Protein AF-0000000086504345 (afdb_homodimer)

Solvent-accessible surface area (backbone atoms only — not comparable to full-atom values): 24656 Å² total; per-residue (Å²): 131,81,78,59,72,28,25,66,54,46,52,49,55,47,56,64,34,65,33,29,38,29,31,51,44,40,51,50,44,51,30,57,48,15,44,54,48,25,55,50,51,54,50,49,35,49,51,51,39,54,51,47,47,62,70,67,48,95,57,70,81,59,89,75,30,46,27,53,39,58,90,43,84,89,48,72,60,51,73,46,46,44,48,52,50,51,54,54,56,68,38,30,23,77,88,45,50,83,68,55,62,50,46,81,45,58,42,46,38,45,87,79,31,43,63,58,52,48,44,67,32,23,87,85,58,52,97,59,33,82,78,33,68,52,49,53,30,30,52,64,53,44,50,34,32,44,67,28,26,56,85,44,81,62,63,63,69,57,53,51,51,46,50,51,42,52,50,50,54,59,66,27,59,47,75,42,49,32,53,69,66,59,29,51,50,38,44,50,49,50,41,54,59,48,62,33,74,87,72,47,89,44,64,71,61,42,47,44,45,57,15,53,69,38,68,64,76,67,65,62,64,68,71,54,88,116,131,82,78,59,72,28,24,66,54,46,53,49,56,47,57,64,36,66,33,31,38,29,31,50,43,41,50,49,42,51,31,55,49,15,44,55,48,26,54,51,49,53,50,46,34,49,51,51,40,53,50,46,47,63,70,66,49,94,58,69,79,58,90,74,32,46,27,55,39,59,92,43,87,89,48,73,60,49,73,47,44,44,48,51,50,50,56,54,56,70,37,30,24,77,86,44,49,82,68,52,62,51,46,80,44,57,43,46,38,47,88,80,32,43,64,58,54,45,41,64,32,27,89,81,59,54,95,61,33,82,76,34,69,52,50,52,30,30,51,66,55,45,50,35,33,45,66,27,26,57,85,44,82,63,64,64,69,57,52,52,50,45,51,51,40,52,50,51,54,58,65,27,59,45,75,42,50,32,53,69,67,59,29,50,50,39,46,49,48,51,42,52,60,50,62,34,73,86,70,46,89,44,61,70,60,41,49,46,45,56,15,52,70,38,69,62,74,69,65,63,65,73,71,57,92,121

Radius of gyration: 26.47 Å; Cα contacts (8 Å, |Δi|>4): 553; chains: 2; bounding box: 81×64×59 Å

Structure (mmCIF, N/CA/C/O backbone):
data_AF-0000000086504345-model_v1
#
loop_
_entity.id
_entity.type
_entity.pdbx_description
1 polymer 'Uncharacterized protein'
#
loop_
_atom_site.group_PDB
_atom_site.id
_atom_site.type_symbol
_atom_site.label_atom_id
_atom_site.label_alt_id
_atom_site.label_comp_id
_atom_site.label_asym_id
_atom_site.label_entity_id
_atom_site.label_seq_id
_atom_site.pdbx_PDB_ins_code
_atom_site.Cartn_x
_atom_site.Cartn_y
_atom_site.Cartn_z
_atom_site.occupancy
_atom_site.B_iso_or_equiv
_atom_site.auth_seq_id
_atom_site.auth_comp_id
_atom_site.auth_asym_id
_atom_site.auth_atom_id
_atom_site.pdbx_PDB_model_num
ATOM 1 N N . MET A 1 1 ? 28.531 -13.93 -14.789 1 34.03 1 MET A N 1
ATOM 2 C CA . MET A 1 1 ? 28.391 -12.656 -14.07 1 34.03 1 MET A CA 1
ATOM 3 C C . MET A 1 1 ? 28.688 -12.836 -12.586 1 34.03 1 MET A C 1
ATOM 5 O O . MET A 1 1 ? 28.234 -13.797 -11.969 1 34.03 1 MET A O 1
ATOM 9 N N . GLY A 1 2 ? 29.625 -12.281 -11.969 1 44.47 2 GLY A N 1
ATOM 10 C CA . GLY A 1 2 ? 30.266 -12.539 -10.688 1 44.47 2 GLY A CA 1
ATOM 11 C C . GLY A 1 2 ? 29.297 -12.406 -9.516 1 44.47 2 GLY A C 1
ATOM 12 O O . GLY A 1 2 ? 28.281 -11.719 -9.617 1 44.47 2 GLY A O 1
ATOM 13 N N . GLN A 1 3 ? 29.172 -13.43 -8.727 1 58.56 3 GLN A N 1
ATOM 14 C CA . GLN A 1 3 ? 28.328 -13.562 -7.547 1 58.56 3 GLN A CA 1
ATOM 15 C C . GLN A 1 3 ? 28.453 -12.344 -6.641 1 58.56 3 GLN A C 1
ATOM 17 O O . GLN A 1 3 ? 29.562 -11.938 -6.285 1 58.56 3 GLN A O 1
ATOM 22 N N . LEU A 1 4 ? 27.484 -11.492 -6.719 1 61.56 4 LEU A N 1
ATOM 23 C CA . LEU A 1 4 ? 27.5 -10.359 -5.797 1 61.56 4 LEU A CA 1
ATOM 24 C C . LEU A 1 4 ? 27.609 -10.836 -4.355 1 61.56 4 LEU A C 1
ATOM 26 O O . LEU A 1 4 ? 26.844 -11.703 -3.92 1 61.56 4 LEU A O 1
ATOM 30 N N . THR A 1 5 ? 28.766 -10.422 -3.691 1 70.19 5 THR A N 1
ATOM 31 C CA . THR A 1 5 ? 29.172 -11.047 -2.441 1 70.19 5 THR A CA 1
ATOM 32 C C . THR A 1 5 ? 28.844 -10.156 -1.249 1 70.19 5 THR A C 1
ATOM 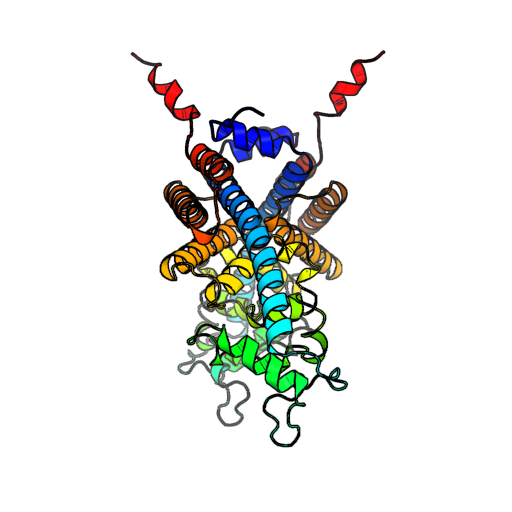34 O O . THR A 1 5 ? 28.922 -10.594 -0.098 1 70.19 5 THR A O 1
ATOM 37 N N . SER A 1 6 ? 28.438 -8.859 -1.617 1 80.81 6 SER A N 1
ATOM 38 C CA . SER A 1 6 ? 28.219 -8.031 -0.436 1 80.81 6 SER A CA 1
ATOM 39 C C . SER A 1 6 ? 27.047 -7.09 -0.635 1 80.81 6 SER A C 1
ATOM 41 O O . SER A 1 6 ? 26.641 -6.809 -1.77 1 80.81 6 SER A O 1
ATOM 43 N N . ARG A 1 7 ? 26.625 -6.676 0.426 1 87.19 7 ARG A N 1
ATOM 44 C CA . ARG A 1 7 ? 25.531 -5.715 0.487 1 87.19 7 ARG A CA 1
ATOM 45 C C . ARG A 1 7 ? 25.859 -4.445 -0.292 1 87.19 7 ARG A C 1
ATOM 47 O O . ARG A 1 7 ? 25.031 -3.945 -1.061 1 87.19 7 ARG A O 1
ATOM 54 N N . GLN A 1 8 ? 27.078 -4.043 -0.073 1 81.56 8 GLN A N 1
ATOM 55 C CA . GLN A 1 8 ? 27.5 -2.805 -0.72 1 81.56 8 GLN A CA 1
ATOM 56 C C . GLN A 1 8 ? 27.531 -2.957 -2.238 1 81.56 8 GLN A C 1
ATOM 58 O O . GLN A 1 8 ? 27.109 -2.053 -2.963 1 81.56 8 GLN A O 1
ATOM 63 N N . GLU A 1 9 ? 27.906 -4.07 -2.678 1 82.81 9 GLU A N 1
ATOM 64 C CA . GLU A 1 9 ? 27.953 -4.32 -4.113 1 82.81 9 GLU A CA 1
ATOM 65 C C . GLU A 1 9 ? 26.562 -4.363 -4.719 1 82.81 9 GLU A C 1
ATOM 67 O O . GLU A 1 9 ? 26.312 -3.811 -5.793 1 82.81 9 GLU A O 1
ATOM 72 N N . ILE A 1 10 ? 25.719 -4.918 -4.016 1 85.94 10 ILE A N 1
ATOM 73 C CA . ILE A 1 10 ? 24.359 -5.055 -4.516 1 85.94 10 ILE A CA 1
ATOM 74 C C . ILE A 1 10 ? 23.688 -3.688 -4.555 1 85.94 10 ILE A C 1
ATOM 76 O O . ILE A 1 10 ? 23.078 -3.316 -5.559 1 85.94 10 ILE A O 1
ATOM 80 N N . VAL A 1 11 ? 23.812 -2.971 -3.516 1 85.06 11 VAL A N 1
ATOM 81 C CA . VAL A 1 11 ? 23.203 -1.642 -3.439 1 85.06 11 VAL A CA 1
ATOM 82 C C . VAL A 1 11 ? 23.812 -0.74 -4.516 1 85.06 11 VAL A C 1
ATOM 84 O O . VAL A 1 11 ? 23.094 0.008 -5.18 1 85.06 11 VAL A O 1
ATOM 87 N N . ASN A 1 12 ? 25.094 -0.927 -4.676 1 82.44 12 ASN A N 1
ATOM 88 C CA . ASN A 1 12 ? 25.75 -0.152 -5.723 1 82.44 12 ASN A CA 1
ATOM 89 C C . ASN A 1 12 ? 25.234 -0.525 -7.109 1 82.44 12 ASN A C 1
ATOM 91 O O . ASN A 1 12 ? 24.969 0.351 -7.934 1 82.44 12 ASN A O 1
ATOM 95 N N . LEU A 1 13 ? 25.125 -1.771 -7.316 1 83.5 13 LEU A N 1
ATOM 96 C CA . LEU A 1 13 ? 24.594 -2.236 -8.594 1 83.5 13 LEU A CA 1
ATOM 97 C C . LEU A 1 13 ? 23.172 -1.711 -8.812 1 83.5 13 LEU A C 1
ATOM 99 O O . LEU A 1 13 ? 22.859 -1.229 -9.898 1 83.5 13 LEU A O 1
ATOM 103 N N . GLU A 1 14 ? 22.375 -1.722 -7.809 1 86.94 14 GLU A N 1
ATOM 104 C CA . GLU A 1 14 ? 21 -1.251 -7.895 1 86.94 14 GLU A CA 1
ATOM 105 C C . GLU A 1 14 ? 20.938 0.256 -8.125 1 86.94 14 GLU A C 1
ATOM 107 O O . GLU A 1 14 ? 20.141 0.738 -8.93 1 86.94 14 GLU A O 1
ATOM 112 N N . THR A 1 15 ? 21.812 0.929 -7.512 1 83.88 15 THR A N 1
ATOM 113 C CA . THR A 1 15 ? 21.75 2.383 -7.59 1 83.88 15 THR A CA 1
ATOM 114 C C . THR A 1 15 ? 22.422 2.893 -8.859 1 83.88 15 THR A C 1
ATOM 116 O O . THR A 1 15 ? 22.297 4.07 -9.203 1 83.88 15 THR A O 1
ATOM 119 N N . THR A 1 16 ? 23.094 2.006 -9.547 1 84.19 16 THR A N 1
ATOM 120 C CA . THR A 1 16 ? 23.641 2.383 -10.844 1 84.19 16 THR A CA 1
ATOM 121 C C . THR A 1 16 ? 22.578 2.316 -11.93 1 84.19 16 THR A C 1
ATOM 123 O O . THR A 1 16 ? 22.703 2.953 -12.977 1 84.19 16 THR A O 1
ATOM 126 N N . ASN A 1 17 ? 21.609 1.549 -11.672 1 88.81 17 ASN A N 1
ATOM 127 C CA . ASN A 1 17 ? 20.469 1.531 -12.578 1 88.81 17 ASN A CA 1
ATOM 128 C C . ASN A 1 17 ? 19.688 2.844 -12.531 1 88.81 17 ASN A C 1
ATOM 130 O O . ASN A 1 17 ? 19.234 3.26 -11.469 1 88.81 17 ASN A O 1
ATOM 134 N N . PRO A 1 18 ? 19.594 3.465 -13.695 1 90 18 PRO A N 1
ATOM 135 C CA . PRO A 1 18 ? 18.953 4.781 -13.695 1 90 18 PRO A CA 1
ATOM 136 C C . PRO A 1 18 ? 17.5 4.734 -13.227 1 90 18 PRO A C 1
ATOM 138 O O . PRO A 1 18 ? 17.031 5.66 -12.562 1 90 18 PRO A O 1
ATOM 141 N N . GLN A 1 19 ? 16.781 3.682 -13.602 1 93.81 19 GLN A N 1
ATOM 142 C CA . GLN A 1 19 ? 15.367 3.604 -13.219 1 93.81 19 GLN A CA 1
ATOM 143 C C . GLN A 1 19 ? 15.219 3.389 -11.711 1 93.81 19 GLN A C 1
ATOM 145 O O . GLN A 1 19 ? 14.266 3.875 -11.102 1 93.81 19 GLN A O 1
ATOM 150 N N . MET A 1 20 ? 16.109 2.695 -11.133 1 93.12 20 MET A N 1
ATOM 151 C CA . MET A 1 20 ? 16.094 2.506 -9.688 1 93.12 20 MET A CA 1
ATOM 152 C C . MET A 1 20 ? 16.422 3.809 -8.961 1 93.12 20 MET A C 1
ATOM 154 O O . MET A 1 20 ? 15.781 4.156 -7.973 1 93.12 20 MET A O 1
ATOM 158 N N . ARG A 1 21 ? 17.328 4.5 -9.477 1 91.75 21 ARG A N 1
ATOM 159 C CA . ARG A 1 21 ? 17.688 5.789 -8.891 1 91.75 21 ARG A CA 1
ATOM 160 C C . ARG A 1 21 ? 16.516 6.766 -8.969 1 91.75 21 ARG A C 1
ATOM 162 O O . ARG A 1 21 ? 16.25 7.504 -8.023 1 91.75 21 ARG A O 1
ATOM 169 N N . ASN A 1 22 ? 15.891 6.719 -10.133 1 94.62 22 ASN A N 1
ATOM 170 C CA . ASN A 1 22 ? 14.711 7.566 -10.289 1 94.62 22 ASN A CA 1
ATOM 171 C C . ASN A 1 22 ? 13.648 7.25 -9.242 1 94.62 22 ASN A C 1
ATOM 173 O O . ASN A 1 22 ? 13.086 8.156 -8.625 1 94.62 22 ASN A O 1
ATOM 177 N N . TRP A 1 23 ? 13.43 6.016 -9.086 1 95.69 23 TRP A N 1
ATOM 178 C CA . TRP A 1 23 ? 12.438 5.578 -8.102 1 95.69 23 TRP A CA 1
ATOM 179 C C . TRP A 1 23 ? 12.836 6.016 -6.699 1 95.69 23 TRP A C 1
ATOM 181 O O . TRP A 1 23 ? 12 6.52 -5.941 1 95.69 23 TRP A O 1
ATOM 191 N N . LEU A 1 24 ? 14.062 5.828 -6.414 1 94.56 24 LEU A N 1
ATOM 192 C CA . LEU A 1 24 ? 14.555 6.195 -5.094 1 94.56 24 LEU A CA 1
ATOM 193 C C . LEU A 1 24 ? 14.422 7.699 -4.863 1 94.56 24 LEU A C 1
ATOM 195 O O . LEU A 1 24 ? 13.961 8.125 -3.807 1 94.56 24 LEU A O 1
ATOM 199 N N . CYS A 1 25 ? 14.75 8.43 -5.812 1 95.06 25 CYS A N 1
ATOM 200 C CA . CYS A 1 25 ? 14.664 9.883 -5.703 1 95.06 25 CYS A CA 1
ATOM 201 C C . CYS A 1 25 ? 13.219 10.336 -5.562 1 95.06 25 CYS A C 1
ATOM 203 O O . CYS A 1 25 ? 12.922 11.242 -4.781 1 95.06 25 CYS A O 1
ATOM 205 N N . ALA A 1 26 ? 12.383 9.734 -6.332 1 96.81 26 ALA A N 1
ATOM 206 C CA . ALA A 1 26 ? 10.961 10.062 -6.211 1 96.81 26 ALA A CA 1
ATOM 207 C C . ALA A 1 26 ? 10.438 9.734 -4.816 1 96.81 26 ALA A C 1
ATOM 209 O O . ALA A 1 26 ? 9.664 10.508 -4.238 1 96.81 26 ALA A O 1
ATOM 210 N N . SER A 1 27 ? 10.859 8.617 -4.32 1 95.5 27 SER A N 1
ATOM 211 C CA . SER A 1 27 ? 10.461 8.211 -2.98 1 95.5 27 SER A CA 1
ATOM 212 C C . SER A 1 27 ? 10.953 9.195 -1.927 1 95.5 27 SER A C 1
ATOM 214 O O . SER A 1 27 ? 10.227 9.523 -0.989 1 95.5 27 SER A O 1
ATOM 216 N N . ILE A 1 28 ? 12.125 9.633 -2.08 1 94.38 28 ILE A N 1
ATOM 217 C CA . ILE A 1 28 ? 12.695 10.617 -1.165 1 94.38 28 ILE A CA 1
ATOM 218 C C . ILE A 1 28 ? 11.906 11.922 -1.25 1 94.38 28 ILE A C 1
ATOM 220 O O . ILE A 1 28 ? 11.609 12.547 -0.226 1 94.38 28 ILE A O 1
ATOM 224 N N . ALA A 1 29 ? 11.57 12.297 -2.439 1 96.12 29 ALA A N 1
ATOM 225 C CA . ALA A 1 29 ? 10.805 13.523 -2.623 1 96.12 29 ALA A CA 1
ATOM 226 C C . ALA A 1 29 ? 9.469 13.453 -1.886 1 96.12 29 ALA A C 1
ATOM 228 O O . ALA A 1 29 ? 9.078 14.406 -1.206 1 96.12 29 ALA A O 1
ATOM 229 N N . ILE A 1 30 ? 8.812 12.32 -2.027 1 95.94 30 ILE A N 1
ATOM 230 C CA . ILE A 1 30 ? 7.527 12.133 -1.366 1 95.94 30 ILE A CA 1
ATOM 231 C C . ILE A 1 30 ? 7.715 12.172 0.149 1 95.94 30 ILE A C 1
ATOM 233 O O . ILE A 1 30 ? 6.949 12.828 0.858 1 95.94 30 ILE A O 1
ATOM 237 N N . ARG A 1 31 ? 8.688 11.539 0.61 1 93.69 31 ARG A N 1
ATOM 238 C CA . ARG A 1 31 ? 8.953 11.477 2.043 1 93.69 31 ARG A CA 1
ATOM 239 C C . ARG A 1 31 ? 9.219 12.859 2.615 1 93.69 31 ARG A C 1
ATOM 241 O O . ARG A 1 31 ? 8.641 13.234 3.641 1 93.69 31 ARG A O 1
ATOM 248 N N . GLU A 1 32 ? 10.055 13.602 1.974 1 93.38 32 GLU A N 1
ATOM 249 C CA . GLU A 1 32 ? 10.391 14.938 2.461 1 93.38 32 GLU A CA 1
ATOM 250 C C . GLU A 1 32 ? 9.172 15.852 2.432 1 93.38 32 GLU A C 1
ATOM 252 O O . GLU A 1 32 ? 8.977 16.656 3.348 1 93.38 32 GLU A O 1
ATOM 257 N N . THR A 1 33 ? 8.414 15.719 1.392 1 94.94 33 THR A N 1
ATOM 258 C CA . THR A 1 33 ? 7.191 16.516 1.295 1 94.94 33 THR A CA 1
ATOM 259 C C . THR A 1 33 ? 6.227 16.156 2.42 1 94.94 33 THR A C 1
ATOM 261 O O . THR A 1 33 ? 5.656 17.031 3.061 1 94.94 33 THR A O 1
ATOM 264 N N . SER A 1 34 ? 6.105 14.906 2.613 1 93.12 34 SER A N 1
ATOM 265 C CA . SER A 1 34 ? 5.188 14.43 3.645 1 93.12 34 SER A CA 1
ATOM 266 C C . SER A 1 34 ? 5.582 14.953 5.02 1 93.12 34 SER A C 1
ATOM 268 O O . SER A 1 34 ? 4.719 15.336 5.816 1 93.12 34 SER A O 1
ATOM 270 N N . LYS A 1 35 ? 6.812 15.039 5.281 1 90.69 35 LYS A N 1
ATOM 271 C CA . LYS A 1 35 ? 7.297 15.531 6.566 1 90.69 35 LYS A CA 1
ATOM 272 C C . LYS A 1 35 ? 6.887 16.984 6.785 1 90.69 35 LYS A C 1
ATOM 274 O O . LYS A 1 35 ? 6.391 17.344 7.859 1 90.69 35 LYS A O 1
ATOM 279 N N . VAL A 1 36 ? 7.082 17.703 5.82 1 92.25 36 VAL A N 1
ATOM 280 C CA . VAL A 1 36 ? 6.77 19.125 5.918 1 92.25 36 VAL A CA 1
ATOM 281 C C . VAL A 1 36 ? 5.262 19.312 6.078 1 92.25 36 VAL A C 1
ATOM 283 O O . VAL A 1 36 ? 4.812 20.062 6.953 1 92.25 36 VAL A O 1
ATOM 286 N N . LEU A 1 37 ? 4.508 18.625 5.266 1 92.25 37 LEU A N 1
ATOM 287 C CA . LEU A 1 37 ? 3.059 18.797 5.289 1 92.25 37 LEU A CA 1
ATOM 288 C C . LEU A 1 37 ? 2.473 18.281 6.602 1 92.25 37 LEU A C 1
ATOM 290 O O . LEU A 1 37 ? 1.509 18.844 7.117 1 92.25 37 LEU A O 1
ATOM 294 N N . ALA A 1 38 ? 3.074 17.25 7.094 1 90.62 38 ALA A N 1
ATOM 295 C CA . ALA A 1 38 ? 2.59 16.672 8.352 1 90.62 38 ALA A CA 1
ATOM 296 C C . ALA A 1 38 ? 2.705 17.688 9.484 1 90.62 38 ALA A C 1
ATOM 298 O O . ALA A 1 38 ? 1.776 17.844 10.281 1 90.62 38 ALA A O 1
ATOM 299 N N . VAL A 1 39 ? 3.799 18.344 9.539 1 90.31 39 VAL A N 1
ATOM 300 C CA . VAL A 1 39 ? 3.994 19.359 10.57 1 90.31 39 VAL A CA 1
ATOM 301 C C . VAL A 1 39 ? 2.93 20.453 10.43 1 90.31 39 VAL A C 1
ATOM 303 O O . VAL A 1 39 ? 2.334 20.875 11.422 1 90.31 39 VAL A O 1
ATOM 306 N N . HIS A 1 40 ? 2.709 20.844 9.281 1 90.94 40 HIS A N 1
ATOM 307 C CA . HIS A 1 40 ? 1.707 21.875 9.023 1 90.94 40 HIS A CA 1
ATOM 308 C C . HIS A 1 40 ? 0.316 21.406 9.438 1 90.94 40 HIS A C 1
ATOM 310 O O . HIS A 1 40 ? -0.425 22.141 10.086 1 90.94 40 HIS A O 1
ATOM 316 N N . VAL A 1 41 ? -0.027 20.234 9.062 1 91.06 41 VAL A N 1
ATOM 317 C CA . VAL A 1 41 ? -1.35 19.703 9.359 1 91.06 41 VAL A CA 1
ATOM 318 C C . VAL A 1 41 ? -1.533 19.578 10.875 1 91.06 41 VAL A C 1
ATOM 320 O O . VAL A 1 41 ? -2.588 19.922 11.406 1 91.06 41 VAL A O 1
ATOM 323 N N . HIS A 1 42 ? -0.502 19.141 11.531 1 91.06 42 HIS A N 1
ATOM 324 C CA . HIS A 1 42 ? -0.573 19.047 12.984 1 91.06 42 HIS A CA 1
ATOM 325 C C . HIS A 1 42 ? -0.832 20.406 13.625 1 91.06 42 HIS A C 1
ATOM 327 O O . HIS A 1 42 ? -1.66 20.516 14.531 1 91.06 42 HIS A O 1
ATOM 333 N N . ARG A 1 43 ? -0.18 21.312 13.164 1 92.06 43 ARG A N 1
ATOM 334 C CA . ARG A 1 43 ? -0.369 22.672 13.664 1 92.06 43 ARG A CA 1
ATOM 335 C C . ARG A 1 43 ? -1.784 23.156 13.391 1 92.06 43 ARG A C 1
ATOM 337 O O . ARG A 1 43 ? -2.426 23.75 14.266 1 92.06 43 ARG A O 1
ATOM 344 N N . LYS A 1 44 ? -2.211 22.906 12.258 1 93.12 44 LYS A N 1
ATOM 345 C CA . LYS A 1 44 ? -3.543 23.359 11.867 1 93.12 44 LYS A CA 1
ATOM 346 C C . LYS A 1 44 ? -4.621 22.656 12.695 1 93.12 44 LYS A C 1
ATOM 348 O O . LYS A 1 44 ? -5.598 23.281 13.102 1 93.12 44 LYS A O 1
ATOM 353 N N . ILE A 1 45 ? -4.449 21.438 12.906 1 94.31 45 ILE A N 1
ATOM 354 C CA . ILE A 1 45 ? -5.402 20.703 13.719 1 94.31 45 ILE A CA 1
ATOM 355 C C . ILE A 1 45 ? -5.484 21.312 15.117 1 94.31 45 ILE A C 1
ATOM 357 O O . ILE A 1 45 ? -6.578 21.531 15.641 1 94.31 45 ILE A O 1
ATOM 361 N N . SER A 1 46 ? -4.375 21.625 15.633 1 95.94 46 SER A N 1
ATOM 362 C CA . SER A 1 46 ? -4.32 22.234 16.953 1 95.94 46 SER A CA 1
ATOM 363 C C . SER A 1 46 ? -5.012 23.594 16.953 1 95.94 46 SER A C 1
ATOM 365 O O . SER A 1 46 ? -5.797 23.891 17.859 1 95.94 46 SER A O 1
ATOM 367 N N . GLN A 1 47 ? -4.746 24.297 15.984 1 96.12 47 GLN A N 1
ATOM 368 C CA . GLN A 1 47 ? -5.336 25.625 15.875 1 96.12 47 GLN A CA 1
ATOM 369 C C . GLN A 1 47 ? -6.852 25.547 15.727 1 96.12 47 GLN A C 1
ATOM 371 O O . GLN A 1 47 ? -7.586 26.297 16.391 1 96.12 47 GLN A O 1
ATOM 376 N N . ILE A 1 48 ? -7.277 24.719 14.891 1 96.81 48 ILE A N 1
ATOM 377 C CA . ILE A 1 48 ? -8.703 24.531 14.648 1 96.81 48 ILE A CA 1
ATOM 378 C C . ILE A 1 48 ? -9.391 24.094 15.945 1 96.81 48 ILE A C 1
ATOM 380 O O . ILE A 1 48 ? -10.461 24.625 16.281 1 96.81 48 ILE A O 1
ATOM 384 N N . HIS A 1 49 ? -8.797 23.234 16.562 1 97.44 49 HIS A N 1
ATOM 385 C CA . HIS A 1 49 ? -9.367 22.734 17.812 1 97.44 49 HIS A CA 1
ATOM 386 C C . HIS A 1 49 ? -9.5 23.859 18.844 1 97.44 49 HIS A C 1
ATOM 388 O O . HIS A 1 49 ? -10.539 23.984 19.5 1 97.44 49 HIS A O 1
ATOM 394 N N . LYS A 1 50 ? -8.5 24.641 18.984 1 97.38 50 LYS A N 1
ATOM 395 C CA . LYS A 1 50 ? -8.531 25.766 19.922 1 97.38 50 LYS A CA 1
ATOM 396 C C . LYS A 1 50 ? -9.641 26.75 19.562 1 97.38 50 LYS A C 1
ATOM 398 O O . LYS A 1 50 ? -10.359 27.219 20.438 1 97.38 50 LYS A O 1
ATOM 403 N N . MET A 1 51 ? -9.727 26.922 18.328 1 96.5 51 MET A N 1
ATOM 404 C CA . MET A 1 51 ? -10.758 27.828 17.859 1 96.5 51 MET A CA 1
ATOM 405 C C . MET A 1 51 ? -12.148 27.281 18.141 1 96.5 51 MET A C 1
ATOM 407 O O . MET A 1 51 ? -13.031 28 18.594 1 96.5 51 MET A O 1
ATOM 411 N N . MET A 1 52 ? -12.312 26.047 17.875 1 96.81 52 MET A N 1
ATOM 412 C CA . MET A 1 52 ? -13.602 25.406 18.125 1 96.81 52 MET A CA 1
ATOM 413 C C . MET A 1 52 ? -13.93 25.406 19.625 1 96.81 52 MET A C 1
ATOM 415 O O . MET A 1 52 ? -15.078 25.625 20 1 96.81 52 MET A O 1
ATOM 419 N N . ARG A 1 53 ? -12.961 25.203 20.406 1 96.75 53 ARG A N 1
ATOM 420 C CA . ARG A 1 53 ? -13.156 25.219 21.844 1 96.75 53 ARG A CA 1
ATOM 421 C C . ARG A 1 53 ? -13.656 26.578 22.328 1 96.75 53 ARG A C 1
ATOM 423 O O . ARG A 1 53 ? -14.539 26.641 23.188 1 96.75 53 ARG A O 1
ATOM 430 N N . ARG A 1 54 ? -13.109 27.531 21.75 1 96.44 54 ARG A N 1
ATOM 431 C CA . ARG A 1 54 ? -13.539 28.891 22.094 1 96.44 54 ARG A CA 1
ATOM 432 C C . ARG A 1 54 ? -14.977 29.141 21.641 1 96.44 54 ARG A C 1
ATOM 434 O O . ARG A 1 54 ? -15.766 29.75 22.359 1 96.44 54 ARG A O 1
ATOM 441 N N . SER A 1 55 ? -15.266 28.672 20.484 1 95.88 55 SER A N 1
ATOM 442 C CA . SER A 1 55 ? -16.578 28.875 19.906 1 95.88 55 SER A CA 1
ATOM 443 C C . SER A 1 55 ? -17.656 28.109 20.672 1 95.88 55 SER A C 1
ATOM 445 O O . SER A 1 55 ? -18.75 28.625 20.922 1 95.88 55 SER A O 1
ATOM 447 N N . VAL A 1 56 ? -17.391 26.891 20.953 1 95.5 56 VAL A N 1
ATOM 448 C CA . VAL A 1 56 ? -18.359 26.031 21.641 1 95.5 56 VAL A CA 1
ATOM 449 C C . VAL A 1 56 ? -18.516 26.469 23.094 1 95.5 56 VAL A C 1
ATOM 451 O O . VAL A 1 56 ? -19.609 26.438 23.641 1 95.5 56 VAL A O 1
ATOM 454 N N . GLY A 1 57 ? -17.469 26.859 23.688 1 92.25 57 GLY A N 1
ATOM 455 C CA . GLY A 1 57 ? -17.516 27.297 25.078 1 92.25 57 GLY A CA 1
ATOM 456 C C . GLY A 1 57 ? -17.453 26.141 26.062 1 92.25 57 GLY A C 1
ATOM 457 O O . GLY A 1 57 ? -16.938 25.078 25.75 1 92.25 57 GLY A O 1
ATOM 458 N N . SER A 1 58 ? -17.875 26.438 27.344 1 89.81 58 SER A N 1
ATOM 459 C CA . SER A 1 58 ? -17.797 25.453 28.422 1 89.81 58 SER A CA 1
ATOM 460 C C . SER A 1 58 ? -19.094 24.625 28.516 1 89.81 58 SER A C 1
ATOM 462 O O . SER A 1 58 ? -20.078 25.078 29.094 1 89.81 58 SER A O 1
ATOM 464 N N . LEU A 1 59 ? -19.109 23.578 27.781 1 93.62 59 LEU A N 1
ATOM 465 C CA . LEU A 1 59 ? -20.25 22.656 27.844 1 93.62 59 LEU A CA 1
ATOM 466 C C . LEU A 1 59 ? -19.859 21.375 28.562 1 93.62 59 LEU A C 1
ATOM 468 O O . LEU A 1 59 ? -18.688 21.016 28.609 1 93.62 59 LEU A O 1
ATOM 472 N N . PRO A 1 60 ? -20.891 20.781 29.125 1 92.62 60 PRO A N 1
ATOM 473 C CA . PRO A 1 60 ? -20.578 19.547 29.859 1 92.62 60 PRO A CA 1
ATOM 474 C C . PRO A 1 60 ? -20.062 18.438 28.938 1 92.62 60 PRO A C 1
ATOM 476 O O . PRO A 1 60 ? -20.375 18.422 27.75 1 92.62 60 PRO A O 1
ATOM 479 N N . ALA A 1 61 ? -19.344 17.578 29.562 1 90.56 61 ALA A N 1
ATOM 480 C CA . ALA A 1 61 ? -18.781 16.469 28.797 1 90.56 61 ALA A CA 1
ATOM 481 C C . ALA A 1 61 ? -19.859 15.477 28.391 1 90.56 61 ALA A C 1
ATOM 483 O O . ALA A 1 61 ? -20.812 15.242 29.141 1 90.56 61 ALA A O 1
ATOM 484 N N . CYS A 1 62 ? -19.672 15.008 27.156 1 93.31 62 CYS A N 1
ATOM 485 C CA . CYS A 1 62 ? -20.578 13.953 26.703 1 93.31 62 CYS A CA 1
ATOM 486 C C . CYS A 1 62 ? -20.219 12.617 27.344 1 93.31 62 CYS A C 1
ATOM 488 O O . CYS A 1 62 ? -19.047 12.242 27.406 1 93.31 62 CYS A O 1
ATOM 490 N N . GLN A 1 63 ? -21.25 11.844 27.781 1 88.69 63 GLN A N 1
ATOM 491 C CA . GLN A 1 63 ? -21.016 10.57 28.453 1 88.69 63 GLN A CA 1
ATOM 492 C C . GLN A 1 63 ? -21.391 9.398 27.547 1 88.69 63 GLN A C 1
ATOM 494 O O . GLN A 1 63 ? -21.219 8.234 27.922 1 88.69 63 GLN A O 1
ATOM 499 N N . GLN A 1 64 ? -21.797 9.523 26.359 1 88.69 64 GLN A N 1
ATOM 500 C CA . GLN A 1 64 ? -22.344 8.422 25.578 1 88.69 64 GLN A CA 1
ATOM 501 C C . GLN A 1 64 ? -21.625 8.297 24.234 1 88.69 64 GLN A C 1
ATOM 503 O O . GLN A 1 64 ? -21.781 7.293 23.531 1 88.69 64 GLN A O 1
ATOM 508 N N . ASN A 1 65 ? -20.797 9.258 23.812 1 94.62 65 ASN A N 1
ATOM 509 C CA . ASN A 1 65 ? -20.312 9.305 22.438 1 94.62 65 ASN A CA 1
ATOM 510 C C . ASN A 1 65 ? -21.469 9.336 21.438 1 94.62 65 ASN A C 1
ATOM 512 O O . ASN A 1 65 ? -21.688 8.375 20.719 1 94.62 65 ASN A O 1
ATOM 516 N N . CYS A 1 66 ? -22.078 10.406 21.312 1 96.5 66 CYS A N 1
ATOM 517 C CA . CYS A 1 66 ? -23.328 10.578 20.578 1 96.5 66 CYS A CA 1
ATOM 518 C C . CYS A 1 66 ? -23.141 10.258 19.094 1 96.5 66 CYS A C 1
ATOM 520 O O . CYS A 1 66 ? -24.078 9.805 18.438 1 96.5 66 CYS A O 1
ATOM 522 N N . SER A 1 67 ? -21.953 10.461 18.625 1 95.44 67 SER A N 1
ATOM 523 C CA . SER A 1 67 ? -21.75 10.305 17.188 1 95.44 67 SER A CA 1
ATOM 524 C C . SER A 1 67 ? -21.953 8.852 16.75 1 95.44 67 SER A C 1
ATOM 526 O O . SER A 1 67 ? -22.328 8.594 15.602 1 95.44 67 SER A O 1
ATOM 528 N N . GLN A 1 68 ? -21.781 7.887 17.594 1 94.38 68 GLN A N 1
ATOM 529 C CA . GLN A 1 68 ? -21.922 6.469 17.266 1 94.38 68 GLN A CA 1
ATOM 530 C C . GLN A 1 68 ? -23.344 6.137 16.844 1 94.38 68 GLN A C 1
ATOM 532 O O . GLN A 1 68 ? -23.578 5.141 16.172 1 94.38 68 GLN A O 1
ATOM 537 N N . PHE A 1 69 ? -24.188 7.031 17.25 1 93.69 69 PHE A N 1
ATOM 538 C CA . PHE A 1 69 ? -25.609 6.789 16.969 1 93.69 69 PHE A CA 1
ATOM 539 C C . PHE A 1 69 ? -26.094 7.668 15.828 1 93.69 69 PHE A C 1
ATOM 541 O O . PHE A 1 69 ? -27.297 7.855 15.656 1 93.69 69 PHE A O 1
ATOM 548 N N . SER A 1 70 ? -25.203 8.156 15.133 1 91.88 70 SER A N 1
ATOM 549 C CA . SER A 1 70 ? -25.594 9.039 14.039 1 91.88 70 SER A CA 1
ATOM 550 C C . SER A 1 70 ? -26.547 8.336 13.07 1 91.88 70 SER A C 1
ATOM 552 O O . SER A 1 70 ? -26.297 7.199 12.664 1 91.88 70 SER A O 1
ATOM 554 N N . GLY A 1 71 ? -27.625 9.008 12.711 1 87.62 71 GLY A N 1
ATOM 555 C CA . GLY A 1 71 ? -28.625 8.438 11.812 1 87.62 71 GLY A CA 1
ATOM 556 C C . GLY A 1 71 ? -29.797 7.812 12.539 1 87.62 71 GLY A C 1
ATOM 557 O O . GLY A 1 71 ? -30.828 7.535 11.93 1 87.62 71 GLY A O 1
ATOM 558 N N . ASP A 1 72 ? -29.562 7.555 13.789 1 91.38 72 ASP A N 1
ATOM 559 C CA . ASP A 1 72 ? -30.656 7.023 14.594 1 91.38 72 ASP A CA 1
ATOM 560 C C . ASP A 1 72 ? -31.531 8.148 15.125 1 91.38 72 ASP A C 1
ATOM 562 O O . ASP A 1 72 ? -31.125 8.906 16 1 91.38 72 ASP A O 1
ATOM 566 N N . PRO A 1 73 ? -32.781 8.32 14.664 1 89.44 73 PRO A N 1
ATOM 567 C CA . PRO A 1 73 ? -33.656 9.414 15.094 1 89.44 73 PRO A CA 1
ATOM 568 C C . PRO A 1 73 ? -34.031 9.32 16.562 1 89.44 73 PRO A C 1
ATOM 570 O O . PRO A 1 73 ? -34.438 10.312 17.172 1 89.44 73 PRO A O 1
ATOM 573 N N . ASN A 1 74 ? -33.875 8.195 17.188 1 92 74 ASN A N 1
ATOM 574 C CA . ASN A 1 74 ? -34.281 7.992 18.578 1 92 74 ASN A CA 1
ATOM 575 C C . ASN A 1 74 ? -33.156 8.328 19.547 1 92 74 ASN A C 1
ATOM 577 O O . ASN A 1 74 ? -33.344 8.305 20.766 1 92 74 ASN A O 1
ATOM 581 N N . LYS A 1 75 ? -32 8.617 19.047 1 92 75 LYS A N 1
ATOM 582 C CA . LYS A 1 75 ? -30.875 8.961 19.891 1 92 75 LYS A CA 1
ATOM 583 C C . LYS A 1 75 ? -30.25 10.281 19.469 1 92 75 LYS A C 1
ATOM 585 O O . LYS A 1 75 ? -29.156 10.305 18.875 1 92 75 LYS A O 1
ATOM 590 N N . PRO A 1 76 ? -30.969 11.383 19.875 1 92.56 76 PRO A N 1
ATOM 591 C CA . PRO A 1 76 ? -30.422 12.695 19.5 1 92.56 76 PRO A CA 1
ATOM 592 C C . PRO A 1 76 ? -29.094 13.008 20.188 1 92.56 76 PRO A C 1
ATOM 594 O O . PRO A 1 76 ? -28.828 12.5 21.281 1 92.56 76 PRO A O 1
ATOM 597 N N . TRP A 1 77 ? -28.359 13.805 19.516 1 96.19 77 TRP A N 1
ATOM 598 C CA . TRP A 1 77 ? -27.078 14.211 20.078 1 96.19 77 TRP A CA 1
ATOM 599 C C . TRP A 1 77 ? -27.281 15.156 21.266 1 96.19 77 TRP A C 1
ATOM 601 O O . TRP A 1 77 ? -28.219 15.953 21.266 1 96.19 77 TRP A O 1
ATOM 611 N N . CYS A 1 78 ? -26.391 14.961 22.266 1 96.19 78 CYS A N 1
ATOM 612 C CA . CYS A 1 78 ? -26.391 15.953 23.328 1 96.19 78 CYS A CA 1
ATOM 613 C C . CYS A 1 78 ? -25.922 17.312 22.812 1 96.19 78 CYS A C 1
ATOM 615 O O . CYS A 1 78 ? -25.422 17.422 21.688 1 96.19 78 CYS A O 1
ATOM 617 N N . ARG A 1 79 ? -26.062 18.359 23.641 1 94.94 79 ARG A N 1
ATOM 618 C CA . ARG A 1 79 ? -25.766 19.734 23.234 1 94.94 79 ARG A CA 1
ATOM 619 C C . ARG A 1 79 ? -24.281 19.875 22.875 1 94.94 79 ARG A C 1
ATOM 621 O O . ARG A 1 79 ? -23.953 20.531 21.875 1 94.94 79 ARG A O 1
ATOM 628 N N . THR A 1 80 ? -23.453 19.281 23.641 1 96.62 80 THR A N 1
ATOM 629 C CA . THR A 1 80 ? -22.016 19.375 23.406 1 96.62 80 THR A CA 1
ATOM 630 C C . THR A 1 80 ? -21.641 18.766 22.062 1 96.62 80 THR A C 1
ATOM 632 O O . THR A 1 80 ? -20.984 19.406 21.25 1 96.62 80 THR A O 1
ATOM 635 N N . CYS A 1 81 ? -22.109 17.547 21.828 1 97.31 81 CYS A N 1
ATOM 636 C CA . CYS A 1 81 ? -21.781 16.859 20.594 1 97.31 81 CYS A CA 1
ATOM 637 C C . CYS A 1 81 ? -22.375 17.562 19.391 1 97.31 81 CYS A C 1
ATOM 639 O O . CYS A 1 81 ? -21.75 17.641 18.328 1 97.31 81 CYS A O 1
ATOM 641 N N . ASP A 1 82 ? -23.5 18.125 19.578 1 96.5 82 ASP A N 1
ATOM 642 C CA . ASP A 1 82 ? -24.156 18.844 18.516 1 96.5 82 ASP A CA 1
ATOM 643 C C . ASP A 1 82 ? -23.359 20.078 18.109 1 96.5 82 ASP A C 1
ATOM 645 O O . ASP A 1 82 ? -23.156 20.344 16.922 1 96.5 82 ASP A O 1
ATOM 649 N N . ARG A 1 83 ? -22.938 20.812 19.031 1 97.06 83 ARG A N 1
ATOM 650 C CA . ARG A 1 83 ? -22.203 22.031 18.75 1 97.06 83 ARG A CA 1
ATOM 651 C C . ARG A 1 83 ? -20.859 21.734 18.109 1 97.06 83 ARG A C 1
ATOM 653 O O . ARG A 1 83 ? -20.469 22.375 17.125 1 97.06 83 ARG A O 1
ATOM 660 N N . TRP A 1 84 ? -20.172 20.781 18.656 1 97.69 84 TRP A N 1
ATOM 661 C CA . TRP A 1 84 ? -18.891 20.375 18.078 1 97.69 84 TRP A CA 1
ATOM 662 C C . TRP A 1 84 ? -19.078 19.859 16.656 1 97.69 84 TRP A C 1
ATOM 664 O O . TRP A 1 84 ? -18.312 20.203 15.766 1 97.69 84 TRP A O 1
ATOM 674 N N . GLY A 1 85 ? -20.078 19 16.516 1 97.38 85 GLY A N 1
ATOM 675 C CA . GLY A 1 85 ? -20.375 18.5 15.188 1 97.38 85 GLY A CA 1
ATOM 676 C C . GLY A 1 85 ? -20.641 19.609 14.188 1 97.38 85 GLY A C 1
ATOM 677 O O . GLY A 1 85 ? -20.203 19.547 13.039 1 97.38 85 GLY A O 1
ATOM 678 N N . ALA A 1 86 ? -21.344 20.641 14.656 1 97.12 86 ALA A N 1
ATOM 679 C CA . ALA A 1 86 ? -21.656 21.781 13.797 1 97.12 86 ALA A CA 1
ATOM 680 C C . ALA A 1 86 ? -20.391 22.531 13.414 1 97.12 86 ALA A C 1
ATOM 682 O O . ALA A 1 86 ? -20.25 22.969 12.266 1 97.12 86 ALA A O 1
ATOM 683 N N . GLU A 1 87 ? -19.516 22.703 14.367 1 97.38 87 GLU A N 1
ATOM 684 C CA . GLU A 1 87 ? -18.25 23.375 14.102 1 97.38 87 GLU A CA 1
ATOM 685 C C . GLU A 1 87 ? -17.422 22.594 13.086 1 97.38 87 GLU A C 1
ATOM 687 O O . GLU A 1 87 ? -16.828 23.188 12.18 1 97.38 87 GLU A O 1
ATOM 692 N N . ILE A 1 88 ? -17.359 21.297 13.242 1 97.62 88 ILE A N 1
ATOM 693 C CA . ILE A 1 88 ? -16.609 20.438 12.328 1 97.62 88 ILE A CA 1
ATOM 694 C C . ILE A 1 88 ? -17.203 20.547 10.922 1 97.62 88 ILE A C 1
ATOM 696 O O . ILE A 1 88 ? -16.484 20.734 9.945 1 97.62 88 ILE A O 1
ATOM 700 N N . ALA A 1 89 ? -18.469 20.453 10.867 1 97 89 ALA A N 1
ATOM 701 C CA . ALA A 1 89 ? -19.156 20.516 9.578 1 97 89 ALA A CA 1
ATOM 702 C C . ALA A 1 89 ? -18.922 21.859 8.898 1 97 89 ALA A C 1
ATOM 704 O O . ALA A 1 89 ? -18.844 21.938 7.668 1 97 89 ALA A O 1
ATOM 705 N N . ALA A 1 90 ? -18.766 22.859 9.625 1 96.38 90 ALA A N 1
ATOM 706 C CA . ALA A 1 90 ? -18.641 24.219 9.094 1 96.38 90 ALA A CA 1
ATOM 707 C C . ALA A 1 90 ? -17.328 24.406 8.344 1 96.38 90 ALA A C 1
ATOM 709 O O . ALA A 1 90 ? -17.234 25.219 7.426 1 96.38 90 ALA A O 1
ATOM 710 N N . ILE A 1 91 ? -16.359 23.641 8.703 1 95.81 91 ILE A N 1
ATOM 711 C CA . ILE A 1 91 ? -15.062 23.828 8.078 1 95.81 91 ILE A CA 1
ATOM 712 C C . ILE A 1 91 ? -14.773 22.672 7.121 1 95.81 91 ILE A C 1
ATOM 714 O O . ILE A 1 91 ? -13.633 22.484 6.691 1 95.81 91 ILE A O 1
ATOM 718 N N . CYS A 1 92 ? -15.758 21.922 6.902 1 94.69 92 CYS A N 1
ATOM 719 C CA . CYS A 1 92 ? -15.625 20.828 5.949 1 94.69 92 CYS A CA 1
ATOM 720 C C . CYS A 1 92 ? -15.875 21.312 4.527 1 94.69 92 CYS A C 1
ATOM 722 O O . CYS A 1 92 ? -16.797 22.094 4.281 1 94.69 92 CYS A O 1
ATOM 724 N N . ASN A 1 93 ? -15.039 20.859 3.654 1 92.44 93 ASN A N 1
ATOM 725 C CA . ASN A 1 93 ? -15.344 21.078 2.242 1 92.44 93 ASN A CA 1
ATOM 726 C C . ASN A 1 93 ? -16.766 20.625 1.896 1 92.44 93 ASN A C 1
ATOM 728 O O . ASN A 1 93 ? -17.172 19.531 2.266 1 92.44 93 ASN A O 1
ATOM 732 N N . PRO A 1 94 ? -17.453 21.422 1.175 1 92.19 94 PRO A N 1
ATOM 733 C CA . PRO A 1 94 ? -18.859 21.109 0.883 1 92.19 94 PRO A CA 1
ATOM 734 C C . PRO A 1 94 ? -19.031 19.797 0.141 1 92.19 94 PRO A C 1
ATOM 736 O O . PRO A 1 94 ? -20.031 19.094 0.348 1 92.19 94 PRO A O 1
ATOM 739 N N . GLN A 1 95 ? -18.094 19.469 -0.699 1 89 95 GLN A N 1
ATOM 740 C CA . GLN A 1 95 ? -18.203 18.234 -1.47 1 89 95 GLN A CA 1
ATOM 741 C C . GLN A 1 95 ? -17.938 17.016 -0.591 1 89 95 GLN A C 1
ATOM 743 O O . GLN A 1 95 ? -18.438 15.914 -0.867 1 89 95 GLN A O 1
ATOM 748 N N . TYR A 1 96 ? -17.25 17.266 0.422 1 92.94 96 TYR A N 1
ATOM 749 C CA . TYR A 1 96 ? -16.875 16.156 1.301 1 92.94 96 TYR A CA 1
ATOM 750 C C . TYR A 1 96 ? -17.844 16.031 2.461 1 92.94 96 TYR A C 1
ATOM 752 O O . TYR A 1 96 ? -18.016 14.938 3.016 1 92.94 96 TYR A O 1
ATOM 760 N N . LYS A 1 97 ? -18.5 16.984 2.832 1 94.31 97 LYS A N 1
ATOM 761 C CA . LYS A 1 97 ? -19.328 17.078 4.027 1 94.31 97 LYS A CA 1
ATOM 762 C C . LYS A 1 97 ? -20.312 15.914 4.102 1 94.31 97 LYS A C 1
ATOM 764 O O . LYS A 1 97 ? -20.438 15.25 5.137 1 94.31 97 LYS A O 1
ATOM 769 N N . PRO A 1 98 ? -20.953 15.609 3.002 1 93.5 98 PRO A N 1
ATOM 770 C CA . PRO A 1 98 ? -21.922 14.508 3.082 1 93.5 98 PRO A CA 1
ATOM 771 C C . PRO A 1 98 ? -21.234 13.148 3.242 1 93.5 98 PRO A C 1
ATOM 773 O O . PRO A 1 98 ? -21.906 12.156 3.574 1 93.5 98 PRO A O 1
ATOM 776 N N . ARG A 1 99 ? -20.031 13.086 3.07 1 92.31 99 ARG A N 1
ATOM 777 C CA . ARG A 1 99 ? -19.328 11.805 3.086 1 92.31 99 ARG A CA 1
ATOM 778 C C . ARG A 1 99 ? -18.766 11.508 4.473 1 92.31 99 ARG A C 1
ATOM 780 O O . ARG A 1 99 ? -18.203 10.438 4.703 1 92.31 99 ARG A O 1
ATOM 787 N N . ILE A 1 100 ? -18.906 12.383 5.371 1 94.12 100 ILE A N 1
ATOM 788 C CA . ILE A 1 100 ? -18.422 12.148 6.73 1 94.12 100 ILE A CA 1
ATOM 789 C C . ILE A 1 100 ? -19.234 11.023 7.375 1 94.12 100 ILE A C 1
ATOM 791 O O . ILE A 1 100 ? -20.469 11.039 7.359 1 94.12 100 ILE A O 1
ATOM 795 N N . THR A 1 101 ? -18.531 10.047 7.855 1 93.62 101 THR A N 1
ATOM 796 C CA . THR A 1 101 ? -19.172 8.992 8.625 1 93.62 101 THR A CA 1
ATOM 797 C C . THR A 1 101 ? -19.078 9.281 10.117 1 93.62 101 THR A C 1
ATOM 799 O O . THR A 1 101 ? -18.188 8.773 10.797 1 93.62 101 THR A O 1
ATOM 802 N N . TRP A 1 102 ? -20.016 9.875 10.625 1 95.19 102 TRP A N 1
ATOM 803 C CA . TRP A 1 102 ? -20.016 10.352 12 1 95.19 102 TRP A CA 1
ATOM 804 C C . TRP A 1 102 ? -19.953 9.18 12.977 1 95.19 102 TRP A C 1
ATOM 806 O O . TRP A 1 102 ? -19.312 9.281 14.039 1 95.19 102 TRP A O 1
ATOM 816 N N . SER A 1 103 ? -20.562 8.055 12.617 1 93.69 103 SER A N 1
ATOM 817 C CA . SER A 1 103 ? -20.656 6.914 13.516 1 93.69 103 SER A CA 1
ATOM 818 C C . SER A 1 103 ? -19.281 6.324 13.812 1 93.69 103 SER A C 1
ATOM 820 O O . SER A 1 103 ? -19.109 5.59 14.789 1 93.69 103 SER A O 1
ATOM 822 N N . ARG A 1 104 ? -18.344 6.594 12.977 1 93.19 104 ARG A N 1
ATOM 823 C CA . ARG A 1 104 ? -17 6.066 13.172 1 93.19 104 ARG A CA 1
ATOM 824 C C . ARG A 1 104 ? -16.188 6.961 14.109 1 93.19 104 ARG A C 1
ATOM 826 O O . ARG A 1 104 ? -15.102 6.578 14.555 1 93.19 104 ARG A O 1
ATOM 833 N N . LEU A 1 105 ? -16.703 8.086 14.414 1 95.06 105 LEU A N 1
ATOM 834 C CA . LEU A 1 105 ? -15.992 9.047 15.258 1 95.06 105 LEU A CA 1
ATOM 835 C C . LEU A 1 105 ? -16.406 8.883 16.719 1 95.06 105 LEU A C 1
ATOM 837 O O . LEU A 1 105 ? -17.359 8.148 17.016 1 95.06 105 LEU A O 1
ATOM 841 N N . ASN A 1 106 ? -15.602 9.492 17.531 1 95.31 106 ASN A N 1
ATOM 842 C CA . ASN A 1 106 ? -15.906 9.539 18.969 1 95.31 106 ASN A CA 1
ATOM 843 C C . ASN A 1 106 ? -16.125 10.977 19.438 1 95.31 106 ASN A C 1
ATOM 845 O O . ASN A 1 106 ? -15.188 11.641 19.875 1 95.31 106 ASN A O 1
ATOM 849 N N . SER A 1 107 ? -17.406 11.312 19.484 1 96.5 107 SER A N 1
ATOM 850 C CA . SER A 1 107 ? -17.75 12.703 19.75 1 96.5 107 SER A CA 1
ATOM 851 C C . SER A 1 107 ? -17.453 13.078 21.203 1 96.5 107 SER A C 1
ATOM 853 O O . SER A 1 107 ? -17.266 14.258 21.516 1 96.5 107 SER A O 1
ATOM 855 N N . SER A 1 108 ? -17.375 12.156 22.031 1 95.94 108 SER A N 1
ATOM 856 C CA . SER A 1 108 ? -17.062 12.445 23.422 1 95.94 108 SER A CA 1
ATOM 857 C C . SER A 1 108 ? -15.633 12.945 23.578 1 95.94 108 SER A C 1
ATOM 859 O O . SER A 1 108 ? -15.289 13.57 24.578 1 95.94 108 SER A O 1
ATOM 861 N N . GLN A 1 109 ? -14.859 12.719 22.562 1 95.44 109 GLN A N 1
ATOM 862 C CA . GLN A 1 109 ? -13.445 13.055 22.641 1 95.44 109 GLN A CA 1
ATOM 863 C C . GLN A 1 109 ? -13.156 14.398 21.969 1 95.44 109 GLN A C 1
ATOM 865 O O . GLN A 1 109 ? -12.062 14.945 22.125 1 95.44 109 GLN A O 1
ATOM 870 N N . TRP A 1 110 ? -14.062 15.008 21.344 1 96.5 110 TRP A N 1
ATOM 871 C CA . TRP A 1 110 ? -13.82 16.203 20.531 1 96.5 110 TRP A CA 1
ATOM 872 C C . TRP A 1 110 ? -13.336 17.359 21.391 1 96.5 110 TRP A C 1
ATOM 874 O O . TRP A 1 110 ? -12.406 18.078 21.016 1 96.5 110 TRP A O 1
ATOM 884 N N . PRO A 1 111 ? -13.812 17.484 22.594 1 96.38 111 PRO A N 1
ATOM 885 C CA . PRO A 1 111 ? -13.367 18.641 23.391 1 96.38 111 PRO A CA 1
ATOM 886 C C . PRO A 1 111 ? -11.938 18.484 23.906 1 96.38 111 PRO A C 1
ATOM 888 O O . PRO A 1 111 ? -11.273 19.469 24.203 1 96.38 111 PRO A O 1
ATOM 891 N N . VAL A 1 112 ? -11.438 17.312 23.953 1 94.38 112 VAL A N 1
ATOM 892 C CA . VAL A 1 112 ? -10.18 17.125 24.672 1 94.38 112 VAL A CA 1
ATOM 893 C C . VAL A 1 112 ? -9.102 16.641 23.703 1 94.38 112 VAL A C 1
ATOM 895 O O . VAL A 1 112 ? -7.906 16.781 23.969 1 94.38 112 VAL A O 1
ATOM 898 N N . ASN A 1 113 ? -9.516 16.047 22.641 1 94.31 113 ASN A N 1
ATOM 899 C CA . ASN A 1 113 ? -8.555 15.445 21.719 1 94.31 113 ASN A CA 1
ATOM 900 C C . ASN A 1 113 ? -8.625 16.094 20.344 1 94.31 113 ASN A C 1
ATOM 902 O O . ASN A 1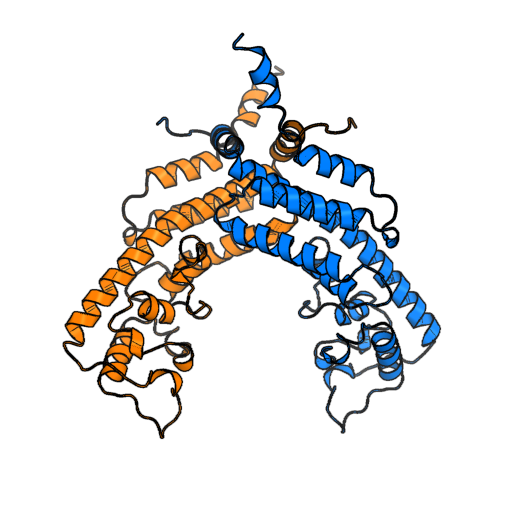 113 ? -9.5 15.766 19.531 1 94.31 113 ASN A O 1
ATOM 906 N N . PRO A 1 114 ? -7.668 16.891 20.016 1 95.69 114 PRO A N 1
ATOM 907 C CA . PRO A 1 114 ? -7.695 17.562 18.719 1 95.69 114 PRO A CA 1
ATOM 908 C C . PRO A 1 114 ? -7.676 16.578 17.547 1 95.69 114 PRO A C 1
ATOM 910 O O . PRO A 1 114 ? -8.258 16.859 16.484 1 95.69 114 PRO A O 1
ATOM 913 N N . TYR A 1 115 ? -7.086 15.461 17.75 1 93.56 115 TYR A N 1
ATOM 914 C CA . TYR A 1 115 ? -6.914 14.523 16.641 1 93.56 115 TYR A CA 1
ATOM 915 C C . TYR A 1 115 ? -8.219 13.789 16.344 1 93.56 115 TYR A C 1
ATOM 917 O O . TYR A 1 115 ? -8.406 13.289 15.227 1 93.56 115 TYR A O 1
ATOM 925 N N . GLU A 1 116 ? -9.062 13.734 17.328 1 94.69 116 GLU A N 1
ATOM 926 C CA . GLU A 1 116 ? -10.383 13.195 17.031 1 94.69 116 GLU A CA 1
ATOM 927 C C . GLU A 1 116 ? -11.18 14.148 16.141 1 94.69 116 GLU A C 1
ATOM 929 O O . GLU A 1 116 ? -11.969 13.703 15.305 1 94.69 116 GLU A O 1
ATOM 934 N N . VAL A 1 117 ? -10.945 15.398 16.297 1 95.62 117 VAL A N 1
ATOM 935 C CA . VAL A 1 117 ? -11.547 16.391 15.406 1 95.62 117 VAL A CA 1
ATOM 936 C C . VAL A 1 117 ? -10.953 16.25 14.008 1 95.62 117 VAL A C 1
ATOM 938 O O . VAL A 1 117 ? -11.688 16.203 13.016 1 95.62 117 VAL A O 1
ATOM 941 N N . GLY A 1 118 ? -9.672 16.125 14.016 1 93.75 118 GLY A N 1
ATOM 942 C CA . GLY A 1 118 ? -8.984 15.969 12.742 1 93.75 11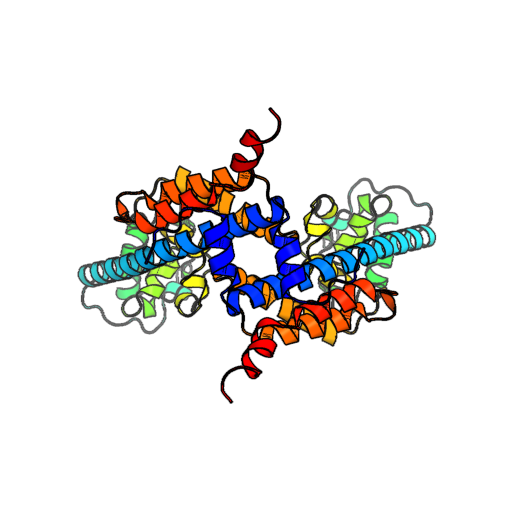8 GLY A CA 1
ATOM 943 C C . GLY A 1 118 ? -9.422 14.734 11.977 1 93.75 118 GLY A C 1
ATOM 944 O O . GLY A 1 118 ? -9.445 14.734 10.742 1 93.75 118 GLY A O 1
ATOM 945 N N . ARG A 1 119 ? -9.758 13.727 12.68 1 94 119 ARG A N 1
ATOM 946 C CA . ARG A 1 119 ? -10.125 12.453 12.078 1 94 119 ARG A CA 1
ATOM 947 C C . ARG A 1 119 ? -11.359 12.594 11.195 1 94 119 ARG A C 1
ATOM 949 O O . ARG A 1 119 ? -11.555 11.82 10.258 1 94 119 ARG A O 1
ATOM 956 N N . ALA A 1 120 ? -12.156 13.547 11.438 1 95.5 120 ALA A N 1
ATOM 957 C CA . ALA A 1 120 ? -13.359 13.789 10.641 1 95.5 120 ALA A CA 1
ATOM 958 C C . ALA A 1 120 ? -13.008 14.102 9.188 1 95.5 120 ALA A C 1
ATOM 960 O O . ALA A 1 120 ? -13.828 13.914 8.289 1 95.5 120 ALA A O 1
ATOM 961 N N . PHE A 1 121 ? -11.797 14.602 8.992 1 94.44 121 PHE A N 1
ATOM 962 C CA . PHE A 1 121 ? -11.391 15.039 7.664 1 94.44 121 PHE A CA 1
ATOM 963 C C . PHE A 1 121 ? -10.523 13.977 6.988 1 94.44 121 PHE A C 1
ATOM 965 O O . PHE A 1 121 ? -10.055 14.172 5.867 1 94.44 121 PHE A O 1
ATOM 972 N N . ILE A 1 122 ? -10.281 12.898 7.594 1 91.75 122 ILE A N 1
ATOM 973 C CA . ILE A 1 122 ? -9.453 11.812 7.086 1 91.75 122 ILE A CA 1
ATOM 974 C C . ILE A 1 122 ? -10.25 10.508 7.102 1 91.75 122 ILE A C 1
ATOM 976 O O . ILE A 1 122 ? -10.141 9.719 8.039 1 91.75 122 ILE A O 1
ATOM 980 N N . PRO A 1 123 ? -10.734 10.289 5.902 1 85.75 123 PRO A N 1
ATOM 981 C CA . PRO A 1 123 ? -11.578 9.102 5.848 1 85.75 123 PRO A CA 1
ATOM 982 C C . PRO A 1 123 ? -10.789 7.805 6.02 1 85.75 123 PRO A C 1
ATOM 984 O O . PRO A 1 123 ? -9.625 7.73 5.617 1 85.75 123 PRO A O 1
ATOM 987 N N . ARG A 1 124 ? -11.055 6.922 6.871 1 77.5 124 ARG A N 1
ATOM 988 C CA . ARG A 1 124 ? -10.555 5.566 7.074 1 77.5 124 ARG A CA 1
ATOM 989 C C . ARG A 1 124 ? -9.438 5.547 8.109 1 77.5 124 ARG A C 1
ATOM 991 O O . ARG A 1 124 ? -8.812 4.508 8.336 1 77.5 124 ARG A O 1
ATOM 998 N N . ALA A 1 125 ? -9.148 6.793 8.508 1 82.31 125 ALA A N 1
ATOM 999 C CA . ALA A 1 125 ? -8.156 6.805 9.578 1 82.31 125 ALA A CA 1
ATOM 1000 C C . ALA A 1 125 ? -8.633 5.988 10.781 1 82.31 125 ALA A C 1
ATOM 1002 O O . ALA A 1 125 ? -9.797 6.09 11.188 1 82.31 125 ALA A O 1
ATOM 1003 N N . HIS A 1 126 ? -7.715 5.203 11.164 1 79.81 126 HIS A N 1
ATOM 1004 C CA . HIS A 1 126 ? -7.984 4.461 12.391 1 79.81 126 HIS A CA 1
ATOM 1005 C C . HIS A 1 126 ? -8.062 5.398 13.594 1 79.81 126 HIS A C 1
ATOM 1007 O O . HIS A 1 126 ? -7.555 6.52 13.547 1 79.81 126 HIS A O 1
ATOM 1013 N N . ARG A 1 127 ? -8.734 4.883 14.633 1 77.19 127 ARG A N 1
ATOM 1014 C CA . ARG A 1 127 ? -8.969 5.723 15.797 1 77.19 127 ARG A CA 1
ATOM 1015 C C . ARG A 1 127 ? -7.656 6.164 16.438 1 77.19 127 ARG A C 1
ATOM 1017 O O . ARG A 1 127 ? -7.59 7.219 17.062 1 77.19 127 ARG A O 1
ATOM 1024 N N . LEU A 1 128 ? -6.656 5.332 16.234 1 70.94 128 LEU A N 1
ATOM 1025 C CA . LEU A 1 128 ? -5.363 5.66 16.828 1 70.94 128 LEU A CA 1
ATOM 1026 C C . LEU A 1 128 ? -4.355 6.039 15.75 1 70.94 128 LEU A C 1
ATOM 1028 O O . LEU A 1 128 ? -3.15 5.848 15.922 1 70.94 128 LEU A O 1
ATOM 1032 N N . TYR A 1 129 ? -4.883 6.66 14.719 1 76.12 129 TYR A N 1
ATOM 1033 C CA . TYR A 1 129 ? -4.043 6.969 13.57 1 76.12 129 TYR A CA 1
ATOM 1034 C C . TYR A 1 129 ? -2.934 7.941 13.945 1 76.12 129 TYR A C 1
ATOM 1036 O O . TYR A 1 129 ? -1.829 7.875 13.398 1 76.12 129 TYR A O 1
ATOM 1044 N N . TYR A 1 130 ? -3.199 8.781 14.945 1 74.88 130 TYR A N 1
ATOM 1045 C CA . TYR A 1 130 ? -2.262 9.836 15.305 1 74.88 130 TYR A CA 1
ATOM 1046 C C . TYR A 1 130 ? -1.099 9.281 16.109 1 74.88 130 TYR A C 1
ATOM 1048 O O . TYR A 1 130 ? -0.083 9.953 16.297 1 74.88 130 TYR A O 1
ATOM 1056 N N . LYS A 1 131 ? -1.318 8.055 16.547 1 71.75 131 LYS A N 1
ATOM 1057 C CA . LYS A 1 131 ? -0.222 7.422 17.281 1 71.75 131 LYS A CA 1
ATOM 1058 C C . LYS A 1 131 ? 0.713 6.68 16.328 1 71.75 131 LYS A C 1
ATOM 1060 O O . LYS A 1 131 ? 1.802 6.258 16.719 1 71.75 131 LYS A O 1
ATOM 1065 N N . SER A 1 132 ? 0.221 6.625 15.164 1 66.25 132 SER A N 1
ATOM 1066 C CA . SER A 1 132 ? 0.994 5.855 14.195 1 66.25 132 SER A CA 1
ATOM 1067 C C . SER A 1 132 ? 2.043 6.727 13.508 1 66.25 132 SER A C 1
ATOM 1069 O O . SER A 1 132 ? 1.836 7.926 13.328 1 66.25 132 SER A O 1
ATOM 1071 N N . ALA A 1 133 ? 3.105 6.125 13.234 1 60.44 133 ALA A N 1
ATOM 1072 C CA . ALA A 1 133 ? 4.129 6.812 12.453 1 60.44 133 ALA A CA 1
ATOM 1073 C C . ALA A 1 133 ? 3.58 7.254 11.094 1 60.44 133 ALA A C 1
ATOM 1075 O O . ALA A 1 133 ? 4.016 8.266 10.539 1 60.44 133 ALA A O 1
ATOM 1076 N N . GLU A 1 134 ? 2.588 6.543 10.711 1 62.84 134 GLU A N 1
ATOM 1077 C CA . GLU A 1 134 ? 2.016 6.816 9.391 1 62.84 134 GLU A CA 1
ATOM 1078 C C . GLU A 1 134 ? 1.377 8.203 9.344 1 62.84 134 GLU A C 1
ATOM 1080 O O . GLU A 1 134 ? 1.501 8.914 8.352 1 62.84 134 GLU A O 1
ATOM 1085 N N . PHE A 1 135 ? 0.765 8.445 10.406 1 64.5 135 PHE A N 1
ATOM 1086 C CA . PHE A 1 135 ? 0.114 9.75 10.43 1 64.5 135 PHE A CA 1
ATOM 1087 C C . PHE A 1 135 ? 1.146 10.867 10.367 1 64.5 135 PHE A C 1
ATOM 1089 O O . PHE A 1 135 ? 0.896 11.914 9.766 1 64.5 135 PHE A O 1
ATOM 1096 N N . HIS A 1 136 ? 2.131 10.531 10.789 1 63.88 136 HIS A N 1
ATOM 1097 C CA . HIS A 1 136 ? 3.137 11.586 10.883 1 63.88 136 HIS A CA 1
ATOM 1098 C C . HIS A 1 136 ? 3.967 11.664 9.609 1 63.88 136 HIS A C 1
ATOM 1100 O O . HIS A 1 136 ? 4.641 12.672 9.367 1 63.88 136 HIS A O 1
ATOM 1106 N N . GLU A 1 137 ? 3.539 10.594 8.898 1 70.5 137 GLU A N 1
ATOM 1107 C CA . GLU A 1 137 ? 4.551 10.586 7.844 1 70.5 137 GLU A CA 1
ATOM 1108 C C . GLU A 1 137 ? 3.959 10.133 6.512 1 70.5 137 GLU A C 1
ATOM 1110 O O . GLU A 1 137 ? 4.609 10.242 5.469 1 70.5 137 GLU A O 1
ATOM 1115 N N . ASP A 1 138 ? 2.76 9.742 6.5 1 81.19 138 ASP A N 1
ATOM 1116 C CA . ASP A 1 138 ? 2.17 9.297 5.242 1 81.19 138 ASP A CA 1
ATOM 1117 C C . ASP A 1 138 ? 1.454 10.445 4.535 1 81.19 138 ASP A C 1
ATOM 1119 O O . ASP A 1 138 ? 0.576 11.086 5.117 1 81.19 138 ASP A O 1
ATOM 1123 N N . LEU A 1 139 ? 1.767 10.586 3.311 1 90.31 139 LEU A N 1
ATOM 1124 C CA . LEU A 1 139 ? 1.244 11.68 2.502 1 90.31 139 LEU A CA 1
ATOM 1125 C C . LEU A 1 139 ? -0.264 11.547 2.314 1 90.31 139 LEU A C 1
ATOM 1127 O O . LEU A 1 139 ? -0.967 12.555 2.176 1 90.31 139 LEU A O 1
ATOM 1131 N N . ARG A 1 140 ? -0.795 10.367 2.445 1 88.94 140 ARG A N 1
ATOM 1132 C CA . ARG A 1 140 ? -2.215 10.125 2.217 1 88.94 140 ARG A CA 1
ATOM 1133 C C . ARG A 1 140 ? -3.07 10.82 3.266 1 88.94 140 ARG A C 1
ATOM 1135 O O . ARG A 1 140 ? -4.074 11.453 2.934 1 88.94 140 ARG A O 1
ATOM 1142 N N . PHE A 1 141 ? -2.615 10.75 4.488 1 89.06 141 PHE A N 1
ATOM 1143 C CA . PHE A 1 141 ? -3.389 11.344 5.57 1 89.06 141 PHE A CA 1
ATOM 1144 C C . PHE A 1 141 ? -3.365 12.867 5.48 1 89.06 141 PHE A C 1
ATOM 1146 O O . PHE A 1 141 ? -4.398 13.523 5.637 1 89.06 141 PHE A O 1
ATOM 1153 N N . VAL A 1 142 ? -2.24 13.32 5.137 1 90.12 142 VAL A N 1
ATOM 1154 C CA . VAL A 1 142 ? -2.059 14.766 5.059 1 90.12 142 VAL A CA 1
ATOM 1155 C C . VAL A 1 142 ? -2.883 15.328 3.9 1 90.12 142 VAL A C 1
ATOM 1157 O O . VAL A 1 142 ? -3.602 16.312 4.062 1 90.12 142 VAL A O 1
ATOM 1160 N N . LEU A 1 143 ? -2.842 14.664 2.811 1 91.88 143 LEU A N 1
ATOM 1161 C CA . LEU A 1 143 ? -3.574 15.141 1.642 1 91.88 143 LEU A CA 1
ATOM 1162 C C . LEU A 1 143 ? -5.078 15.055 1.874 1 91.88 143 LEU A C 1
ATOM 1164 O O . LEU A 1 143 ? -5.824 15.945 1.453 1 91.88 143 LEU A O 1
ATOM 1168 N N . SER A 1 144 ? -5.48 14.039 2.547 1 92 144 SER A N 1
ATOM 1169 C CA . SER A 1 144 ? -6.898 13.906 2.871 1 92 144 SER A CA 1
ATOM 1170 C C . SER A 1 144 ? -7.387 15.07 3.723 1 92 144 SER A C 1
ATOM 1172 O O . SER A 1 144 ? -8.43 15.664 3.432 1 92 144 SER A O 1
ATOM 1174 N N . PHE A 1 145 ? -6.602 15.391 4.727 1 92.44 145 PHE A N 1
ATOM 1175 C CA . PHE A 1 145 ? -6.961 16.5 5.594 1 92.44 145 PHE A CA 1
ATOM 1176 C C . PHE A 1 145 ? -7.016 17.812 4.809 1 92.44 145 PHE A C 1
ATOM 1178 O O . PHE A 1 145 ? -7.984 18.562 4.91 1 92.44 145 PHE A O 1
ATOM 1185 N N . LEU A 1 146 ? -6.07 18 4.02 1 90.81 146 LEU A N 1
ATOM 1186 C CA . LEU A 1 146 ? -5.949 19.25 3.279 1 90.81 146 LEU A CA 1
ATOM 1187 C C . LEU A 1 146 ? -7.07 19.391 2.256 1 90.81 146 LEU A C 1
ATOM 1189 O O . LEU A 1 146 ? -7.551 20.5 2 1 90.81 146 LEU A O 1
ATOM 1193 N N . GLU A 1 147 ? -7.469 18.312 1.73 1 90.62 147 GLU A N 1
ATOM 1194 C CA . GLU A 1 147 ? -8.516 18.312 0.715 1 90.62 147 GLU A CA 1
ATOM 1195 C C . GLU A 1 147 ? -9.891 18.5 1.345 1 90.62 147 GLU A C 1
ATOM 1197 O O . GLU A 1 147 ? -10.766 19.141 0.76 1 90.62 147 GLU A O 1
ATOM 1202 N N . ASN A 1 148 ? -10.023 18.016 2.48 1 93.12 148 ASN A N 1
ATOM 1203 C CA . ASN A 1 148 ? -11.367 17.922 3.045 1 93.12 148 ASN A CA 1
ATOM 1204 C C . ASN A 1 148 ? -11.641 19.062 4.016 1 93.12 148 ASN A C 1
ATOM 1206 O O . ASN A 1 148 ? -12.797 19.328 4.352 1 93.12 148 ASN A O 1
ATOM 1210 N N . CYS A 1 149 ? -10.617 19.656 4.426 1 93.62 149 CYS A N 1
ATOM 1211 C CA . CYS A 1 149 ? -10.766 20.766 5.367 1 93.62 149 CYS A CA 1
ATOM 1212 C C . CYS A 1 149 ? -10.688 22.109 4.652 1 93.62 149 CYS A C 1
ATOM 1214 O O . CYS A 1 149 ? -9.703 22.391 3.965 1 93.62 149 CYS A O 1
ATOM 1216 N N . SER A 1 150 ? -11.641 22.969 4.867 1 90.56 150 SER A N 1
ATOM 1217 C CA . SER A 1 150 ? -11.703 24.25 4.184 1 90.56 150 SER A CA 1
ATOM 1218 C C . SER A 1 150 ? -10.891 25.312 4.918 1 90.56 150 SER A C 1
ATOM 1220 O O . SER A 1 150 ? -10.68 26.406 4.398 1 90.56 150 SER A O 1
ATOM 1222 N N . ALA A 1 151 ? -10.422 24.969 6.07 1 85.31 151 ALA A N 1
ATOM 1223 C CA . ALA A 1 151 ? -9.617 25.922 6.836 1 85.31 151 ALA A CA 1
ATOM 1224 C C . ALA A 1 151 ? -8.211 26.047 6.254 1 85.31 151 ALA A C 1
ATOM 1226 O O . ALA A 1 151 ? -7.465 26.953 6.617 1 85.31 151 ALA A O 1
ATOM 1227 N N . VAL A 1 152 ? -7.836 25.047 5.441 1 81.81 152 VAL A N 1
ATOM 1228 C CA . VAL A 1 152 ? -6.559 25.109 4.738 1 81.81 152 VAL A CA 1
ATOM 1229 C C . VAL A 1 152 ? -6.805 25.188 3.232 1 81.81 152 VAL A C 1
ATOM 1231 O O . VAL A 1 152 ? -7.551 24.391 2.672 1 81.81 152 VAL A O 1
ATOM 1234 N N . HIS A 1 153 ? -6.23 26.172 2.734 1 81.75 153 HIS A N 1
ATOM 1235 C CA . HIS A 1 153 ? -6.527 26.328 1.315 1 81.75 153 HIS A CA 1
ATOM 1236 C C . HIS A 1 153 ? -5.355 25.859 0.455 1 81.75 153 HIS A C 1
ATOM 1238 O O . HIS A 1 153 ? -4.262 26.438 0.527 1 81.75 153 HIS A O 1
ATOM 1244 N N . LEU A 1 154 ? -5.52 24.781 -0.161 1 85.81 154 LEU A N 1
ATOM 1245 C CA . LEU A 1 154 ? -4.676 24.297 -1.251 1 85.81 154 LEU A CA 1
ATOM 1246 C C . LEU A 1 154 ? -5.496 24.062 -2.51 1 85.81 154 LEU A C 1
ATOM 1248 O O . LEU A 1 154 ? -6.648 23.625 -2.43 1 85.81 154 LEU A O 1
ATOM 1252 N N . PRO A 1 155 ? -4.895 24.5 -3.643 1 89.06 155 PRO A N 1
ATOM 1253 C CA . PRO A 1 155 ? -5.633 24.219 -4.879 1 89.06 155 PRO A CA 1
ATOM 1254 C C . PRO A 1 155 ? -5.957 22.734 -5.055 1 89.06 155 PRO A C 1
ATOM 1256 O O . PRO A 1 155 ? -5.074 21.891 -4.914 1 89.06 155 PRO A O 1
ATOM 1259 N N . ARG A 1 156 ? -7.148 22.516 -5.371 1 86.56 156 ARG A N 1
ATOM 1260 C CA . ARG A 1 156 ? -7.617 21.141 -5.523 1 86.56 156 ARG A CA 1
ATOM 1261 C C . ARG A 1 156 ? -6.84 20.422 -6.617 1 86.56 156 ARG A C 1
ATOM 1263 O O . ARG A 1 156 ? -6.52 19.234 -6.477 1 86.56 156 ARG A O 1
ATOM 1270 N N . SER A 1 157 ? -6.598 21.078 -7.656 1 92.75 157 SER A N 1
ATOM 1271 C CA . SER A 1 157 ? -5.879 20.484 -8.773 1 92.75 157 SER A CA 1
ATOM 1272 C C . SER A 1 157 ? -4.484 20.031 -8.359 1 92.75 157 SER A C 1
ATOM 1274 O O . SER A 1 157 ? -4.008 18.984 -8.805 1 92.75 157 SER A O 1
ATOM 1276 N N . LEU A 1 158 ? -3.932 20.781 -7.527 1 94.5 158 LEU A N 1
ATOM 1277 C CA . LEU A 1 158 ? -2.594 20.438 -7.051 1 94.5 158 LEU A CA 1
ATOM 1278 C C . LEU A 1 158 ? -2.633 19.219 -6.137 1 94.5 158 LEU A C 1
ATOM 1280 O O . LEU A 1 158 ? -1.768 18.344 -6.227 1 94.5 158 LEU A O 1
ATOM 1284 N N . CYS A 1 159 ? -3.578 19.125 -5.305 1 92.56 159 CYS A N 1
ATOM 1285 C CA . CYS A 1 159 ? -3.752 17.969 -4.441 1 92.56 159 CYS A CA 1
ATOM 1286 C C . CYS A 1 159 ? -3.984 16.703 -5.266 1 92.56 159 CYS A C 1
ATOM 1288 O O . CYS A 1 159 ? -3.408 15.656 -4.98 1 92.56 159 CYS A O 1
ATOM 1290 N N . GLU A 1 160 ? -4.742 16.859 -6.25 1 94.38 160 GLU A N 1
ATOM 1291 C CA . GLU A 1 160 ? -5.016 15.719 -7.129 1 94.38 160 GLU A CA 1
ATOM 1292 C C . GLU A 1 160 ? -3.74 15.227 -7.801 1 94.38 160 GLU A C 1
ATOM 1294 O O . GLU A 1 160 ? -3.514 14.016 -7.898 1 94.38 160 GLU A O 1
ATOM 1299 N N . LYS A 1 161 ? -2.986 16.172 -8.25 1 97 161 LYS A N 1
ATOM 1300 C CA . LYS A 1 161 ? -1.713 15.797 -8.859 1 97 161 LYS A CA 1
ATOM 1301 C C . LYS A 1 161 ? -0.805 15.094 -7.852 1 97 161 LYS A C 1
ATOM 1303 O O . LYS A 1 161 ? -0.106 14.141 -8.195 1 97 161 LYS A O 1
ATOM 1308 N N . ALA A 1 162 ? -0.817 15.57 -6.68 1 96.44 162 ALA A N 1
ATOM 1309 C CA . ALA A 1 162 ? -0 14.961 -5.633 1 96.44 162 ALA A CA 1
ATOM 1310 C C . ALA A 1 162 ? -0.445 13.523 -5.352 1 96.44 162 ALA A C 1
ATOM 1312 O O . ALA A 1 162 ? 0.387 12.633 -5.188 1 96.44 162 ALA A O 1
ATOM 1313 N N . TRP A 1 163 ? -1.737 13.344 -5.332 1 95.94 163 TRP A N 1
ATOM 1314 C CA . TRP A 1 163 ? -2.289 12 -5.164 1 95.94 163 TRP A CA 1
ATOM 1315 C C . TRP A 1 163 ? -1.803 11.07 -6.27 1 95.94 163 TRP A C 1
ATOM 1317 O O . TRP A 1 163 ? -1.421 9.93 -6.008 1 95.94 163 TRP A O 1
ATOM 1327 N N . GLN A 1 164 ? -1.836 11.531 -7.438 1 96.44 164 GLN A N 1
ATOM 1328 C CA . GLN A 1 164 ? -1.421 10.727 -8.586 1 96.44 164 GLN A CA 1
ATOM 1329 C C . GLN A 1 164 ? 0.053 10.352 -8.484 1 96.44 164 GLN A C 1
ATOM 1331 O O . GLN A 1 164 ? 0.424 9.203 -8.75 1 96.44 164 GLN A O 1
ATOM 1336 N N . CYS A 1 165 ? 0.832 11.305 -8.109 1 96.69 165 CYS A N 1
ATOM 1337 C CA . CYS A 1 165 ? 2.26 11.039 -7.965 1 96.69 165 CYS A CA 1
ATOM 1338 C C . CYS A 1 165 ? 2.523 10.039 -6.852 1 96.69 165 CYS A C 1
ATOM 1340 O O . CYS A 1 165 ? 3.307 9.102 -7.023 1 96.69 165 CYS A O 1
ATOM 1342 N N . HIS A 1 166 ? 1.882 10.25 -5.789 1 95.88 166 HIS A N 1
ATOM 1343 C CA . HIS A 1 166 ? 2.021 9.328 -4.664 1 95.88 166 HIS A CA 1
ATOM 1344 C C . HIS A 1 166 ? 1.605 7.918 -5.055 1 95.88 166 HIS A C 1
ATOM 1346 O O . HIS A 1 166 ? 2.32 6.953 -4.773 1 95.88 166 HIS A O 1
ATOM 1352 N N . GLY A 1 167 ? 0.502 7.801 -5.676 1 92.5 167 GLY A N 1
ATOM 1353 C CA . GLY A 1 167 ? 0.015 6.512 -6.137 1 92.5 167 GLY A CA 1
ATOM 1354 C C . GLY A 1 167 ? 0.956 5.836 -7.117 1 92.5 167 GLY A C 1
ATOM 1355 O O . GLY A 1 167 ? 1.157 4.621 -7.051 1 92.5 167 GLY A O 1
ATOM 1356 N N . ARG A 1 168 ? 1.489 6.586 -8.016 1 92.81 168 ARG A N 1
ATOM 1357 C CA . ARG A 1 168 ? 2.424 6.059 -9 1 92.81 168 ARG A CA 1
ATOM 1358 C C . ARG A 1 168 ? 3.658 5.469 -8.328 1 92.81 168 ARG A C 1
ATOM 1360 O O . ARG A 1 168 ? 4.066 4.348 -8.641 1 92.81 168 ARG A O 1
ATOM 1367 N N . VAL A 1 169 ? 4.191 6.223 -7.398 1 94 169 VAL A N 1
ATOM 1368 C CA . VAL A 1 169 ? 5.387 5.758 -6.703 1 94 169 VAL A CA 1
ATOM 1369 C C . VAL A 1 169 ? 5.062 4.496 -5.906 1 94 169 VAL A C 1
ATOM 1371 O O . VAL A 1 169 ? 5.836 3.535 -5.91 1 94 169 VAL A O 1
ATOM 1374 N N . LYS A 1 170 ? 3.936 4.492 -5.297 1 90.06 170 LYS A N 1
ATOM 1375 C CA . LYS A 1 170 ? 3.514 3.338 -4.508 1 90.06 170 LYS A CA 1
ATOM 1376 C C . LYS A 1 170 ? 3.391 2.092 -5.379 1 90.06 170 LYS A C 1
ATOM 1378 O O . LYS A 1 170 ? 3.846 1.013 -5 1 90.06 170 LYS A O 1
ATOM 1383 N N . ARG A 1 171 ? 2.801 2.234 -6.508 1 87.38 171 ARG A N 1
ATOM 1384 C CA . ARG A 1 171 ? 2.641 1.105 -7.418 1 87.38 171 ARG A CA 1
ATOM 1385 C C . ARG A 1 171 ? 3.996 0.591 -7.895 1 87.38 171 ARG A C 1
ATOM 1387 O O . ARG A 1 171 ? 4.168 -0.609 -8.117 1 87.38 171 ARG A O 1
ATOM 1394 N N . LYS A 1 172 ? 4.867 1.471 -7.969 1 90.25 172 LYS A N 1
ATOM 1395 C CA . LYS A 1 172 ? 6.172 1.114 -8.523 1 90.25 172 LYS A CA 1
ATOM 1396 C C . LYS A 1 172 ? 7.105 0.591 -7.434 1 90.25 172 LYS A C 1
ATOM 1398 O O . LYS A 1 172 ? 8.242 0.217 -7.715 1 90.25 172 LYS A O 1
ATOM 1403 N N . ASN A 1 173 ? 6.633 0.549 -6.207 1 89.69 173 ASN A N 1
ATOM 1404 C CA . ASN A 1 173 ? 7.406 -0.047 -5.121 1 89.69 173 ASN A CA 1
ATOM 1405 C C . ASN A 1 173 ? 7.707 -1.518 -5.391 1 89.69 173 ASN A C 1
ATOM 1407 O O . ASN A 1 173 ? 8.711 -2.051 -4.906 1 89.69 173 ASN A O 1
ATOM 1411 N N . VAL A 1 174 ? 6.906 -2.088 -6.184 1 86.12 174 VAL A N 1
ATOM 1412 C CA . VAL A 1 174 ? 7.043 -3.518 -6.449 1 86.12 174 VAL A CA 1
ATOM 1413 C C . VAL A 1 174 ? 8.305 -3.777 -7.27 1 86.12 174 VAL A C 1
ATOM 1415 O O . VAL A 1 174 ? 9.086 -4.672 -6.949 1 86.12 174 VAL A O 1
ATOM 1418 N N . ARG A 1 175 ? 8.578 -2.971 -8.266 1 88.94 175 ARG A N 1
ATOM 1419 C CA . ARG A 1 175 ? 9.711 -3.176 -9.164 1 88.94 175 ARG A CA 1
ATOM 1420 C C . ARG A 1 175 ? 10.875 -2.26 -8.797 1 88.94 175 ARG A C 1
ATOM 1422 O O . ARG A 1 175 ? 12.016 -2.496 -9.211 1 88.94 175 ARG A O 1
ATOM 1429 N N . MET A 1 176 ? 10.5 -1.188 -8.156 1 92.56 176 MET A N 1
ATOM 1430 C CA . MET A 1 176 ? 11.508 -0.195 -7.785 1 92.56 176 MET A CA 1
ATOM 1431 C C . MET A 1 176 ? 12.18 0.385 -9.023 1 92.56 176 MET A C 1
ATOM 1433 O O . MET A 1 176 ? 13.406 0.483 -9.086 1 92.56 176 MET A O 1
ATOM 1437 N N . ARG A 1 177 ? 11.398 0.623 -10.023 1 92.62 177 ARG A N 1
ATOM 1438 C CA . ARG A 1 177 ? 11.836 1.231 -11.273 1 92.62 177 ARG A CA 1
ATOM 1439 C C . ARG A 1 177 ? 10.898 2.363 -11.688 1 92.62 177 ARG A C 1
ATOM 1441 O O . ARG A 1 177 ? 9.68 2.242 -11.562 1 92.62 177 ARG A O 1
ATOM 1448 N N . MET A 1 178 ? 11.539 3.455 -12.156 1 95.38 178 MET A N 1
ATOM 1449 C CA . MET A 1 178 ? 10.75 4.613 -12.57 1 95.38 178 MET A CA 1
ATOM 1450 C C . MET A 1 178 ? 11.445 5.379 -13.688 1 95.38 178 MET A C 1
ATOM 1452 O O . MET A 1 178 ? 12.672 5.504 -13.688 1 95.38 178 MET A O 1
ATOM 1456 N N . GLY A 1 179 ? 10.633 5.871 -14.609 1 95.38 179 GLY A N 1
ATOM 1457 C CA . GLY A 1 179 ? 11.188 6.668 -15.695 1 95.38 179 GLY A CA 1
ATOM 1458 C C . GLY A 1 179 ? 11.57 8.07 -15.266 1 95.38 179 GLY A C 1
ATOM 1459 O O . GLY A 1 179 ? 11.117 8.555 -14.227 1 95.38 179 GLY A O 1
ATOM 1460 N N . SER A 1 180 ? 12.336 8.719 -16.141 1 94.31 180 SER A N 1
ATOM 1461 C CA . SER A 1 180 ? 12.812 10.07 -15.852 1 94.31 180 SER A CA 1
ATOM 1462 C C . SER A 1 180 ? 11.664 11.078 -15.875 1 94.31 180 SER A C 1
ATOM 1464 O O . SER A 1 180 ? 11.617 11.992 -15.047 1 94.31 180 SER A O 1
ATOM 1466 N N . GLN A 1 181 ? 10.781 10.844 -16.75 1 96.56 181 GLN A N 1
ATOM 1467 C CA . GLN A 1 181 ? 9.656 11.766 -16.859 1 96.56 181 GLN A CA 1
ATOM 1468 C C . GLN A 1 181 ? 8.781 11.711 -15.609 1 96.56 181 GLN A C 1
ATOM 1470 O O . GLN A 1 181 ? 8.32 12.742 -15.125 1 96.56 181 GLN A O 1
ATOM 1475 N N . GLU A 1 182 ? 8.578 10.578 -15.156 1 97.25 182 GLU A N 1
ATOM 1476 C CA . GLU A 1 182 ? 7.758 10.391 -13.961 1 97.25 182 GLU A CA 1
ATOM 1477 C C . GLU A 1 182 ? 8.422 11.008 -12.734 1 97.25 182 GLU A C 1
ATOM 1479 O O . GLU A 1 182 ? 7.754 11.594 -11.883 1 97.25 182 GLU A O 1
ATOM 1484 N N . LEU A 1 183 ? 9.734 10.875 -12.641 1 97.31 183 LEU A N 1
ATOM 1485 C CA . LEU A 1 183 ? 10.477 11.516 -11.555 1 97.31 183 LEU A CA 1
ATOM 1486 C C . LEU A 1 183 ? 10.336 13.031 -11.633 1 97.31 183 LEU A C 1
ATOM 1488 O O . LEU A 1 183 ? 10.031 13.68 -10.625 1 97.31 183 LEU A O 1
ATOM 1492 N N . GLU A 1 184 ? 10.531 13.516 -12.781 1 97.44 184 GLU A N 1
ATOM 1493 C CA . GLU A 1 184 ? 10.438 14.961 -12.969 1 97.44 184 GLU A CA 1
ATOM 1494 C C . GLU A 1 184 ? 9.062 15.484 -12.57 1 97.44 184 GLU A C 1
ATOM 1496 O O . GLU A 1 184 ? 8.961 16.531 -11.914 1 97.44 184 GLU A O 1
ATOM 1501 N N . GLU A 1 185 ? 8.094 14.812 -12.977 1 97.81 185 GLU A N 1
ATOM 1502 C CA . GLU A 1 185 ? 6.738 15.203 -12.625 1 97.81 185 GLU A CA 1
ATOM 1503 C C . GLU A 1 185 ? 6.531 15.172 -11.109 1 97.81 185 GLU A C 1
ATOM 1505 O O . GLU A 1 185 ? 5.941 16.094 -10.539 1 97.81 185 GLU A O 1
ATOM 1510 N N . THR A 1 186 ? 6.988 14.141 -10.5 1 98.31 186 THR A N 1
ATOM 1511 C CA . THR A 1 186 ? 6.836 14.008 -9.055 1 98.31 186 THR A CA 1
ATOM 1512 C C . THR A 1 186 ? 7.52 15.156 -8.328 1 98.31 186 THR A C 1
ATOM 1514 O O . THR A 1 186 ? 6.914 15.797 -7.465 1 98.31 186 THR A O 1
ATOM 1517 N N . VAL A 1 187 ? 8.719 15.438 -8.727 1 97.62 187 VAL A N 1
ATOM 1518 C CA . VAL A 1 187 ? 9.477 16.5 -8.07 1 97.62 187 VAL A CA 1
ATOM 1519 C C . VAL A 1 187 ? 8.797 17.844 -8.32 1 97.62 187 VAL A C 1
ATOM 1521 O O . VAL A 1 187 ? 8.672 18.672 -7.41 1 97.62 187 VAL A O 1
ATOM 1524 N N . SER A 1 188 ? 8.344 18 -9.477 1 97.81 188 SER A N 1
ATOM 1525 C CA . SER A 1 188 ? 7.691 19.266 -9.836 1 97.81 188 SER A CA 1
ATOM 1526 C C . SER A 1 188 ? 6.422 19.484 -9.016 1 97.81 188 SER A C 1
ATOM 1528 O O . SER A 1 188 ? 6.215 20.562 -8.453 1 97.81 188 SER A O 1
ATOM 1530 N N . VAL A 1 189 ? 5.641 18.531 -8.953 1 97.94 189 VAL A N 1
ATOM 1531 C CA . VAL A 1 189 ? 4.383 18.625 -8.219 1 97.94 189 VAL A CA 1
ATOM 1532 C C . VAL A 1 189 ? 4.668 18.844 -6.738 1 97.94 189 VAL A C 1
ATOM 1534 O O . VAL A 1 189 ? 4.043 19.703 -6.098 1 97.94 189 VAL A O 1
ATOM 1537 N N . MET A 1 190 ? 5.613 18.141 -6.203 1 97.56 190 MET A N 1
ATOM 1538 C CA . MET A 1 190 ? 5.941 18.266 -4.785 1 97.56 190 MET A CA 1
ATOM 1539 C C . MET A 1 190 ? 6.504 19.641 -4.48 1 97.56 190 MET A C 1
ATOM 1541 O O . MET A 1 190 ? 6.164 20.25 -3.457 1 97.56 190 MET A O 1
ATOM 1545 N N . THR A 1 191 ? 7.293 20.125 -5.367 1 96.94 191 THR A N 1
ATOM 1546 C CA . THR A 1 191 ? 7.852 21.453 -5.168 1 96.94 191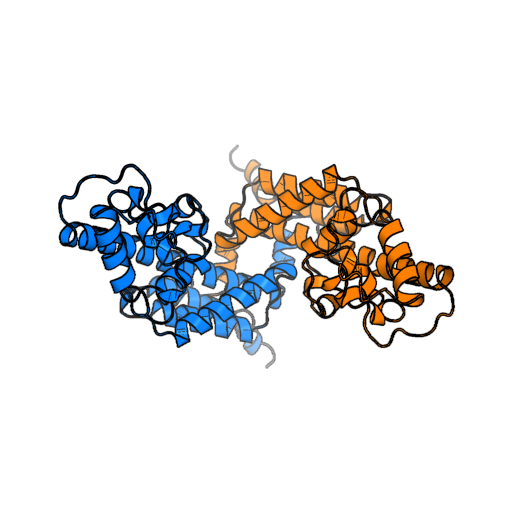 THR A CA 1
ATOM 1547 C C . THR A 1 191 ? 6.758 22.516 -5.254 1 96.94 191 THR A C 1
ATOM 1549 O O . THR A 1 191 ? 6.762 23.484 -4.48 1 96.94 191 THR A O 1
ATOM 1552 N N . GLU A 1 192 ? 5.875 22.328 -6.156 1 96.38 192 GLU A N 1
ATOM 1553 C CA . GLU A 1 192 ? 4.754 23.25 -6.254 1 96.38 192 GLU A CA 1
ATOM 1554 C C . GLU A 1 192 ? 3.904 23.219 -4.984 1 96.38 192 GLU A C 1
ATOM 1556 O O . GLU A 1 192 ? 3.482 24.266 -4.492 1 96.38 192 GLU A O 1
ATOM 1561 N N . LEU A 1 193 ? 3.699 22.125 -4.535 1 95.12 193 LEU A N 1
ATOM 1562 C CA . LEU A 1 193 ? 2.938 21.953 -3.303 1 95.12 193 LEU A CA 1
ATOM 1563 C C . LEU A 1 193 ? 3.611 22.672 -2.143 1 95.12 193 LEU A C 1
ATOM 1565 O O . LEU A 1 193 ? 2.967 23.438 -1.426 1 95.12 193 LEU A O 1
ATOM 1569 N N . LEU A 1 194 ? 4.867 22.531 -2.031 1 95.38 194 LEU A N 1
ATOM 1570 C CA . LEU A 1 194 ? 5.625 23.094 -0.92 1 95.38 194 LEU A CA 1
ATOM 1571 C C . LEU A 1 194 ? 5.773 24.609 -1.07 1 95.38 194 LEU A C 1
ATOM 1573 O O . LEU A 1 194 ? 6.102 25.297 -0.106 1 95.38 194 LEU A O 1
ATOM 1577 N N . SER A 1 195 ? 5.547 25.047 -2.225 1 95 195 SER A N 1
ATOM 1578 C CA . SER A 1 195 ? 5.707 26.469 -2.496 1 95 195 SER A CA 1
ATOM 1579 C C . SER A 1 195 ? 4.434 27.25 -2.174 1 95 195 SER A C 1
ATOM 1581 O O . SER A 1 195 ? 4.398 28.469 -2.281 1 95 195 SER A O 1
ATOM 1583 N N . GLN A 1 196 ? 3.449 26.531 -1.819 1 92 196 GLN A N 1
ATOM 1584 C CA . GLN A 1 196 ? 2.207 27.219 -1.494 1 92 196 GLN A CA 1
ATOM 1585 C C . GLN A 1 196 ? 2.393 28.156 -0.299 1 92 196 GLN A C 1
ATOM 1587 O O . GLN A 1 196 ? 3.039 27.781 0.685 1 92 196 GLN A O 1
ATOM 1592 N N . GLU A 1 197 ? 1.756 29.266 -0.326 1 87.81 197 GLU A N 1
ATOM 1593 C CA . GLU A 1 197 ? 1.945 30.328 0.657 1 87.81 197 GLU A CA 1
ATOM 1594 C C . GLU A 1 197 ? 1.529 29.875 2.053 1 87.81 197 GLU A C 1
ATOM 1596 O O . GLU A 1 197 ? 2.197 30.188 3.039 1 87.81 197 GLU A O 1
ATOM 1601 N N . ASP A 1 198 ? 0.519 29.109 2.074 1 83.12 198 ASP A N 1
ATOM 1602 C CA . ASP A 1 198 ? -0.039 28.672 3.354 1 83.12 198 ASP A CA 1
ATOM 1603 C C . ASP A 1 198 ? 0.95 27.797 4.117 1 83.12 198 ASP A C 1
ATOM 1605 O O . ASP A 1 198 ? 0.846 27.656 5.336 1 83.12 198 ASP A O 1
ATOM 1609 N N . LEU A 1 199 ? 1.975 27.281 3.467 1 88.81 199 LEU A N 1
ATOM 1610 C CA . LEU A 1 199 ? 2.857 26.312 4.09 1 88.81 199 LEU A CA 1
ATOM 1611 C C . LEU A 1 199 ? 4.141 26.969 4.582 1 88.81 199 LEU A C 1
ATOM 1613 O O . LEU A 1 199 ? 4.957 26.328 5.246 1 88.81 199 LEU A O 1
ATOM 1617 N N . GLY A 1 200 ? 4.242 28.219 4.305 1 87.5 200 GLY A N 1
ATOM 1618 C CA . GLY A 1 200 ? 5.422 28.922 4.766 1 87.5 200 GLY A CA 1
ATOM 1619 C C . GLY A 1 200 ? 6.621 28.75 3.855 1 87.5 200 GLY A C 1
ATOM 1620 O O . GLY A 1 200 ? 6.469 28.422 2.676 1 87.5 200 GLY A O 1
ATOM 1621 N N . ASP A 1 201 ? 7.773 29.031 4.5 1 90.5 201 ASP A N 1
ATOM 1622 C CA . ASP A 1 201 ? 9.008 28.969 3.727 1 90.5 201 ASP A CA 1
ATOM 1623 C C . ASP A 1 201 ? 9.664 27.594 3.824 1 90.5 201 ASP A C 1
ATOM 1625 O O . ASP A 1 201 ? 10.039 27.156 4.914 1 90.5 201 ASP A O 1
ATOM 1629 N N . ASN A 1 202 ? 9.719 26.969 2.67 1 94.81 202 ASN A N 1
ATOM 1630 C CA . ASN A 1 202 ? 10.289 25.625 2.594 1 94.81 202 ASN A CA 1
ATOM 1631 C C . ASN A 1 202 ? 11.414 25.562 1.568 1 94.81 202 ASN A C 1
ATOM 1633 O O . ASN A 1 202 ? 11.586 24.547 0.893 1 94.81 202 ASN A O 1
ATOM 1637 N N . GLU A 1 203 ? 12.164 26.609 1.468 1 93.75 203 GLU A N 1
ATOM 1638 C CA . GLU A 1 203 ? 13.172 26.75 0.424 1 93.75 203 GLU A CA 1
ATOM 1639 C C . GLU A 1 203 ? 14.242 25.656 0.546 1 93.75 203 GLU A C 1
ATOM 1641 O O . GLU A 1 203 ? 14.727 25.141 -0.462 1 93.75 203 GLU A O 1
ATOM 1646 N N . ASP A 1 204 ? 14.609 25.359 1.728 1 93.12 204 ASP A N 1
ATOM 1647 C CA . ASP A 1 204 ? 15.648 24.359 1.931 1 93.12 204 ASP A CA 1
ATOM 1648 C C . ASP A 1 204 ? 15.219 23 1.364 1 93.12 204 ASP A C 1
ATOM 1650 O O . ASP A 1 204 ? 15.992 22.344 0.672 1 93.12 204 ASP A O 1
ATOM 1654 N N . VAL A 1 205 ? 14.039 22.625 1.659 1 94 205 VAL A N 1
ATOM 1655 C CA . VAL A 1 205 ? 13.531 21.344 1.193 1 94 205 VAL A CA 1
ATOM 1656 C C . VAL A 1 205 ? 13.328 21.375 -0.319 1 94 205 VAL A C 1
ATOM 1658 O O . VAL A 1 205 ? 13.633 20.406 -1.021 1 94 205 VAL A O 1
ATOM 1661 N N . ILE A 1 206 ? 12.844 22.5 -0.803 1 95.5 206 ILE A N 1
ATOM 1662 C CA . ILE A 1 206 ? 12.625 22.656 -2.234 1 95.5 206 ILE A CA 1
ATOM 1663 C C . ILE A 1 206 ? 13.945 22.531 -2.982 1 95.5 206 ILE A C 1
ATOM 1665 O O . ILE A 1 206 ? 14.031 21.859 -4.008 1 95.5 206 ILE A O 1
ATOM 1669 N N . ASN A 1 207 ? 14.945 23.125 -2.447 1 92.5 207 ASN A N 1
ATOM 1670 C CA . ASN A 1 207 ? 16.266 23.047 -3.061 1 92.5 207 ASN A CA 1
ATOM 1671 C C . ASN A 1 207 ? 16.781 21.609 -3.068 1 92.5 207 ASN A C 1
ATOM 1673 O O . ASN A 1 207 ? 17.375 21.156 -4.059 1 92.5 207 ASN A O 1
ATOM 1677 N N . LYS A 1 208 ? 16.609 20.969 -2.066 1 91.44 208 LYS A N 1
ATOM 1678 C CA . LYS A 1 208 ? 17 19.578 -1.987 1 91.44 208 LYS A CA 1
ATOM 1679 C C . LYS A 1 208 ? 16.281 18.734 -3.035 1 91.44 208 LYS A C 1
ATOM 1681 O O . LYS A 1 208 ? 16.875 17.891 -3.689 1 91.44 208 LYS A O 1
ATOM 1686 N N . MET A 1 209 ? 15.023 18.984 -3.197 1 93 209 MET A N 1
ATOM 1687 C CA . MET A 1 209 ? 14.219 18.234 -4.164 1 93 209 MET A CA 1
ATOM 1688 C C . MET A 1 209 ? 14.688 18.516 -5.59 1 93 209 MET A C 1
ATOM 1690 O O . MET A 1 209 ? 14.758 17.609 -6.414 1 93 209 MET A O 1
ATOM 1694 N N . GLN A 1 210 ? 14.984 19.734 -5.801 1 92.19 210 GLN A N 1
ATOM 1695 C CA . GLN A 1 210 ? 15.469 20.109 -7.129 1 92.19 210 GLN A CA 1
ATOM 1696 C C . GLN A 1 210 ? 16.812 19.438 -7.43 1 92.19 210 GLN A C 1
ATOM 1698 O O . GLN A 1 210 ? 17.078 19.062 -8.578 1 92.19 210 GLN A O 1
ATOM 1703 N N . ALA A 1 211 ? 17.578 19.25 -6.445 1 92.69 211 ALA A N 1
ATOM 1704 C CA . ALA A 1 211 ? 18.875 18.594 -6.602 1 92.69 211 ALA A CA 1
ATOM 1705 C C . ALA A 1 211 ? 18.703 17.125 -6.992 1 92.69 211 ALA A C 1
ATOM 1707 O O . ALA A 1 211 ? 19.594 16.531 -7.582 1 92.69 211 ALA A O 1
ATOM 1708 N N . LEU A 1 212 ? 17.562 16.547 -6.703 1 93.12 212 LEU A N 1
ATOM 1709 C CA . LEU A 1 212 ? 17.281 15.164 -7.031 1 93.12 212 LEU A CA 1
ATOM 1710 C C . LEU A 1 212 ? 17.203 14.969 -8.547 1 93.12 212 LEU A C 1
ATOM 1712 O O . LEU A 1 212 ? 17.281 13.844 -9.031 1 93.12 212 LEU A O 1
ATOM 1716 N N . LEU A 1 213 ? 16.984 16.047 -9.266 1 91.81 213 LEU A N 1
ATOM 1717 C CA . LEU A 1 213 ? 16.844 15.969 -10.719 1 91.81 213 LEU A CA 1
ATOM 1718 C C . LEU A 1 213 ? 18.203 16.125 -11.398 1 91.81 213 LEU A C 1
ATOM 1720 O O . LEU A 1 213 ? 18.344 15.812 -12.578 1 91.81 213 LEU A O 1
ATOM 1724 N N . SER A 1 214 ? 19.172 16.594 -10.758 1 81.62 214 SER A N 1
ATOM 1725 C CA . SER A 1 214 ? 20.469 16.906 -11.352 1 81.62 214 SER A CA 1
ATOM 1726 C C . SER A 1 214 ? 21.359 15.664 -11.43 1 81.62 214 SER A C 1
ATOM 1728 O O . SER A 1 214 ? 21.781 15.133 -10.398 1 81.62 214 SER A O 1
ATOM 1730 N N . ASP A 1 215 ? 21.391 14.945 -12.641 1 69.38 215 ASP A N 1
ATOM 1731 C CA . ASP A 1 215 ? 22.234 13.766 -12.828 1 69.38 215 ASP A CA 1
ATOM 1732 C C . ASP A 1 215 ? 23.656 14.156 -13.219 1 69.38 215 ASP A C 1
ATOM 1734 O O . ASP A 1 215 ? 23.875 14.773 -14.266 1 69.38 215 ASP A O 1
ATOM 1738 N N . THR A 1 216 ? 24.547 14.633 -12.57 1 57.09 216 THR A N 1
ATOM 1739 C CA . THR A 1 216 ? 25.891 14.977 -13.008 1 57.09 216 THR A CA 1
ATOM 1740 C C . THR A 1 216 ? 26.547 13.789 -13.711 1 57.09 216 THR A C 1
ATOM 1742 O O . THR A 1 216 ? 27.578 13.938 -14.359 1 57.09 216 THR A O 1
ATOM 1745 N N . GLU A 1 217 ? 26.328 12.586 -13.617 1 51.09 217 GLU A N 1
ATOM 1746 C CA . GLU A 1 217 ? 27.172 11.648 -14.352 1 51.09 217 GLU A CA 1
ATOM 1747 C C . GLU A 1 217 ? 27.062 11.867 -15.859 1 51.09 217 GLU A C 1
ATOM 1749 O O . GLU A 1 217 ? 28 11.586 -16.609 1 51.09 217 GLU A O 1
ATOM 1754 N N . THR A 1 218 ? 26.047 12.18 -16.438 1 44.06 218 THR A N 1
ATOM 1755 C CA . THR A 1 218 ? 26.062 12.383 -17.891 1 44.06 218 THR A CA 1
ATOM 1756 C C . THR A 1 218 ? 26.797 13.672 -18.234 1 44.06 218 THR A C 1
ATOM 1758 O O . THR A 1 218 ? 27.219 13.859 -19.375 1 44.06 218 THR A O 1
ATOM 1761 N N . GLU A 1 219 ? 26.828 14.742 -17.531 1 39.25 219 GLU A N 1
ATOM 1762 C CA . GLU A 1 219 ? 27.484 15.945 -18.031 1 39.25 219 GLU A CA 1
ATOM 1763 C C . GLU A 1 219 ? 29 15.75 -18.141 1 39.25 219 GLU A C 1
ATOM 1765 O O . GLU A 1 219 ? 29.672 16.5 -18.844 1 39.25 219 GLU A O 1
ATOM 1770 N N . MET A 1 220 ? 29.641 15.039 -17.469 1 37.34 220 MET A N 1
ATOM 1771 C CA . MET A 1 220 ? 31.078 14.945 -17.719 1 37.34 220 MET A CA 1
ATOM 1772 C C . MET A 1 220 ? 31.359 14.156 -19 1 37.34 220 MET A C 1
ATOM 1774 O O . MET A 1 220 ? 32.469 14.18 -19.516 1 37.34 220 MET A O 1
ATOM 1778 N N . ASP A 1 221 ? 30.578 13.25 -19.469 1 34.53 221 ASP A N 1
ATOM 1779 C CA . ASP A 1 221 ? 31.016 12.57 -20.703 1 34.53 221 ASP A CA 1
ATOM 1780 C C . ASP A 1 221 ? 30.953 13.516 -21.891 1 34.53 221 ASP A C 1
ATOM 1782 O O . ASP A 1 221 ? 31.219 13.102 -23.031 1 34.53 221 ASP A O 1
ATOM 1786 N N . GLY A 1 222 ? 30.359 14.734 -21.891 1 30.88 222 GLY A N 1
ATOM 1787 C CA . GLY A 1 222 ? 30.562 15.555 -23.078 1 30.88 222 GLY A CA 1
ATOM 1788 C C . GLY A 1 222 ? 32.031 15.891 -23.312 1 30.88 222 GLY A C 1
ATOM 1789 O O . GLY A 1 222 ? 32.344 16.531 -24.312 1 30.88 222 GLY A O 1
ATOM 1790 N N . CYS A 1 223 ? 32.906 16.141 -22.406 1 31.17 223 CYS A N 1
ATOM 1791 C CA . CYS A 1 223 ? 34.219 16.562 -22.844 1 31.17 223 CYS A CA 1
ATOM 1792 C C . CYS A 1 223 ? 35 15.406 -23.453 1 31.17 223 CYS A C 1
ATOM 1794 O O . CYS A 1 223 ? 36.188 15.539 -23.734 1 31.17 223 CYS A O 1
ATOM 1796 N N . VAL A 1 224 ? 34.656 14.258 -23.438 1 28.67 224 VAL A N 1
ATOM 1797 C CA . VAL A 1 224 ? 35.688 13.398 -24.016 1 28.67 224 VAL A CA 1
ATOM 1798 C C . VAL A 1 224 ? 35.781 13.633 -25.516 1 28.67 224 VAL A C 1
ATOM 1800 O O . VAL A 1 224 ? 36.875 13.773 -26.078 1 28.67 224 VAL A O 1
ATOM 1803 N N . VAL A 1 225 ? 34.844 13.07 -26.422 1 24.86 225 VAL A N 1
ATOM 1804 C CA . VAL A 1 225 ? 35.312 12.562 -27.703 1 24.86 225 VAL A CA 1
ATOM 1805 C C . VAL A 1 225 ? 35.469 13.719 -28.688 1 24.86 225 VAL A C 1
ATOM 1807 O O . VAL A 1 225 ? 34.438 14.289 -29.125 1 24.86 225 VAL A O 1
ATOM 1810 N N . MET A 1 226 ? 35.906 15.008 -28.297 1 18.89 226 MET A N 1
ATOM 1811 C CA . MET A 1 226 ? 36.594 15.453 -29.516 1 18.89 226 MET A CA 1
ATOM 1812 C C . MET A 1 226 ? 37.969 14.812 -29.641 1 18.89 226 MET A C 1
ATOM 1814 O O . MET A 1 226 ? 38.656 14.648 -28.656 1 18.89 226 MET A O 1
ATOM 1818 N N . MET B 1 1 ? 25.5 22.969 7.262 1 33.75 1 MET B N 1
ATOM 1819 C CA . MET B 1 1 ? 25.547 21.688 6.539 1 33.75 1 MET B CA 1
ATOM 1820 C C . MET B 1 1 ? 25.375 21.922 5.039 1 33.75 1 MET B C 1
ATOM 1822 O O . MET B 1 1 ? 24.516 22.672 4.605 1 33.75 1 MET B O 1
ATOM 1826 N N . GLY B 1 2 ? 26.25 21.656 4.168 1 44.72 2 GLY B N 1
ATOM 1827 C CA . GLY B 1 2 ? 26.422 22.047 2.777 1 44.72 2 GLY B CA 1
ATOM 1828 C C . GLY B 1 2 ? 25.281 21.594 1.886 1 44.72 2 GLY B C 1
ATOM 1829 O O . GLY B 1 2 ? 24.594 20.609 2.193 1 44.72 2 GLY B O 1
ATOM 1830 N N . GLN B 1 3 ? 24.656 22.484 1.196 1 58.88 3 GLN B N 1
ATOM 1831 C CA . GLN B 1 3 ? 23.531 22.297 0.283 1 58.88 3 GLN B CA 1
ATOM 1832 C C . GLN B 1 3 ? 23.797 21.141 -0.675 1 58.88 3 GLN B C 1
ATOM 1834 O O . GLN B 1 3 ? 24.844 21.078 -1.318 1 58.88 3 GLN B O 1
ATOM 1839 N N . LEU B 1 4 ? 23.219 20.031 -0.368 1 61.91 4 LEU B N 1
ATOM 1840 C CA . LEU B 1 4 ? 23.359 18.922 -1.312 1 61.91 4 LEU B CA 1
ATOM 1841 C C . LEU B 1 4 ? 22.938 19.344 -2.715 1 61.91 4 LEU B C 1
ATOM 1843 O O . LEU B 1 4 ? 21.859 19.922 -2.898 1 61.91 4 LEU B O 1
ATOM 1847 N N . THR B 1 5 ? 23.969 19.281 -3.668 1 70.19 5 THR B N 1
ATOM 1848 C CA . THR B 1 5 ? 23.812 19.953 -4.957 1 70.19 5 THR B CA 1
ATOM 1849 C C . THR B 1 5 ? 23.469 18.938 -6.051 1 70.19 5 THR B C 1
ATOM 1851 O O . THR B 1 5 ? 23.094 19.328 -7.16 1 70.19 5 THR B O 1
ATOM 1854 N N . SER B 1 6 ? 23.609 17.594 -5.613 1 80.75 6 SER B N 1
ATOM 1855 C CA . SER B 1 6 ? 23.359 16.688 -6.727 1 80.75 6 SER B CA 1
ATOM 1856 C C . SER B 1 6 ? 22.625 15.43 -6.27 1 80.75 6 SER B C 1
ATOM 1858 O O . SER B 1 6 ? 22.641 15.094 -5.082 1 80.75 6 SER B O 1
ATOM 1860 N N . ARG B 1 7 ? 22.094 14.859 -7.207 1 87.12 7 ARG B N 1
ATOM 1861 C CA . ARG B 1 7 ? 21.375 13.602 -7.02 1 87.12 7 ARG B CA 1
ATOM 1862 C C . ARG B 1 7 ? 22.266 12.539 -6.406 1 87.12 7 ARG B C 1
ATOM 1864 O O . ARG B 1 7 ? 21.875 11.836 -5.477 1 87.12 7 ARG B O 1
ATOM 1871 N N . GLN B 1 8 ? 23.453 12.531 -6.941 1 81.5 8 GLN B N 1
ATOM 1872 C CA . GLN B 1 8 ? 24.391 11.516 -6.477 1 81.5 8 GLN B CA 1
ATOM 1873 C C . GLN B 1 8 ? 24.75 11.734 -5.008 1 81.5 8 GLN B C 1
ATOM 1875 O O . GLN B 1 8 ? 24.828 10.773 -4.238 1 81.5 8 GLN B O 1
ATOM 1880 N N . GLU B 1 9 ? 24.875 12.922 -4.641 1 82.94 9 GLU B N 1
ATOM 1881 C CA . GLU B 1 9 ? 25.203 13.234 -3.254 1 82.94 9 GLU B CA 1
ATOM 1882 C C . GLU B 1 9 ? 24.062 12.867 -2.312 1 82.94 9 GLU B C 1
ATOM 1884 O O . GLU B 1 9 ? 24.297 12.312 -1.233 1 82.94 9 GLU B O 1
ATOM 1889 N N . ILE B 1 10 ? 22.953 13.102 -2.758 1 86.06 10 ILE B N 1
ATOM 1890 C CA . ILE B 1 10 ? 21.797 12.828 -1.92 1 86.06 10 ILE B CA 1
ATOM 1891 C C . ILE B 1 10 ? 21.609 11.32 -1.764 1 86.06 10 ILE B C 1
ATOM 1893 O O . ILE B 1 10 ? 21.422 10.828 -0.65 1 86.06 10 ILE B O 1
ATOM 1897 N N . VAL B 1 11 ? 21.688 10.641 -2.82 1 85.06 11 VAL B N 1
ATOM 1898 C CA . VAL B 1 11 ? 21.531 9.188 -2.795 1 85.06 11 VAL B CA 1
ATOM 1899 C C . VAL B 1 11 ? 22.641 8.562 -1.944 1 85.06 11 VAL B C 1
ATOM 1901 O O . VAL B 1 11 ? 22.375 7.656 -1.149 1 85.06 11 VAL B O 1
ATOM 1904 N N . ASN B 1 12 ? 23.797 9.156 -2.113 1 82.44 12 ASN B N 1
ATOM 1905 C CA . ASN B 1 12 ? 24.906 8.672 -1.298 1 82.44 12 ASN B CA 1
ATOM 1906 C C . ASN B 1 12 ? 24.656 8.922 0.187 1 82.44 12 ASN B C 1
ATOM 1908 O O . ASN B 1 12 ? 24.906 8.047 1.019 1 82.44 12 ASN B O 1
ATOM 1912 N N . LEU B 1 13 ? 24.25 10.086 0.467 1 83.75 13 LEU B N 1
ATOM 1913 C CA . LEU B 1 13 ? 23.938 10.414 1.854 1 83.75 13 LEU B CA 1
ATOM 1914 C C . LEU B 1 13 ? 22.859 9.484 2.406 1 83.75 13 LEU B C 1
ATOM 1916 O O . LEU B 1 13 ? 22.984 8.977 3.521 1 83.75 13 LEU B O 1
ATOM 1920 N N . GLU B 1 14 ? 21.859 9.203 1.647 1 86.88 14 GLU B N 1
ATOM 1921 C CA . GLU B 1 14 ? 20.766 8.328 2.066 1 86.88 14 GLU B CA 1
ATOM 1922 C C . GLU B 1 14 ? 21.25 6.891 2.238 1 86.88 14 GLU B C 1
ATOM 1924 O O . GLU B 1 14 ? 20.875 6.215 3.201 1 86.88 14 GLU B O 1
ATOM 1929 N N . THR B 1 15 ? 22.109 6.504 1.393 1 84 15 THR B N 1
ATOM 1930 C CA . THR B 1 15 ? 22.516 5.102 1.424 1 84 15 THR B CA 1
ATOM 1931 C C . THR B 1 15 ? 23.625 4.883 2.451 1 84 15 THR B C 1
ATOM 1933 O O . THR B 1 15 ? 23.984 3.744 2.752 1 84 15 THR B O 1
ATOM 1936 N N . THR B 1 16 ? 24.141 5.965 2.988 1 84.12 16 THR B N 1
ATOM 1937 C CA . THR B 1 16 ? 25.094 5.832 4.082 1 84.12 16 THR B CA 1
ATOM 1938 C C . THR B 1 16 ? 24.375 5.594 5.406 1 84.12 16 THR B C 1
ATOM 1940 O O . THR B 1 16 ? 24.953 5.07 6.355 1 84.12 16 THR B O 1
ATOM 1943 N N . ASN B 1 17 ? 23.188 5.996 5.445 1 88.81 17 ASN B N 1
ATOM 1944 C CA . ASN B 1 17 ? 22.375 5.688 6.617 1 88.81 17 ASN B CA 1
ATOM 1945 C C . ASN B 1 17 ? 22.062 4.195 6.711 1 88.81 17 ASN B C 1
ATOM 1947 O O . ASN B 1 17 ? 21.516 3.615 5.781 1 88.81 17 ASN B O 1
ATOM 1951 N N . PRO B 1 18 ? 22.453 3.625 7.832 1 89.88 18 PRO B N 1
ATOM 1952 C CA . PRO B 1 18 ? 22.281 2.176 7.938 1 89.88 18 PRO B CA 1
ATOM 1953 C C . PRO B 1 18 ? 20.812 1.747 7.863 1 89.88 18 PRO B C 1
ATOM 1955 O O . PRO B 1 18 ? 20.5 0.697 7.297 1 89.88 18 PRO B O 1
ATOM 1958 N N . GLN B 1 19 ? 19.938 2.535 8.453 1 93.88 19 GLN B N 1
ATOM 1959 C CA . GLN B 1 19 ? 18.516 2.154 8.445 1 93.88 19 GLN B CA 1
ATOM 1960 C C . GLN B 1 19 ? 17.922 2.254 7.047 1 93.88 19 GLN B C 1
ATOM 1962 O O . GLN B 1 19 ? 17.047 1.475 6.684 1 93.88 19 GLN B O 1
ATOM 1967 N N . MET B 1 20 ? 18.375 3.172 6.285 1 93.12 20 MET B N 1
ATOM 1968 C CA . MET B 1 20 ? 17.938 3.287 4.898 1 93.12 20 MET B CA 1
ATOM 1969 C C . MET B 1 20 ? 18.453 2.119 4.066 1 93.12 20 MET B C 1
ATOM 1971 O O . MET B 1 20 ? 17.703 1.55 3.262 1 93.12 20 MET B O 1
ATOM 1975 N N . ARG B 1 21 ? 19.625 1.774 4.289 1 91.75 21 ARG B N 1
ATOM 1976 C CA . ARG B 1 21 ? 20.203 0.634 3.58 1 91.75 21 ARG B CA 1
ATOM 1977 C C . ARG B 1 21 ? 19.453 -0.652 3.92 1 91.75 21 ARG B C 1
ATOM 1979 O O . ARG B 1 21 ? 19.203 -1.478 3.041 1 91.75 21 ARG B O 1
ATOM 1986 N N . ASN B 1 22 ? 19.156 -0.753 5.203 1 94.69 22 ASN B N 1
ATOM 1987 C CA . ASN B 1 22 ? 18.391 -1.916 5.625 1 94.69 22 ASN B CA 1
ATOM 1988 C C . ASN B 1 22 ? 17.047 -1.989 4.902 1 94.69 22 ASN B C 1
ATOM 1990 O O . ASN B 1 22 ? 16.656 -3.051 4.414 1 94.69 22 ASN B O 1
ATOM 1994 N N . TRP B 1 23 ? 16.422 -0.894 4.863 1 95.62 23 TRP B N 1
ATOM 1995 C CA . TRP B 1 23 ? 15.125 -0.827 4.195 1 95.62 23 TRP B CA 1
ATOM 1996 C C . TRP B 1 23 ? 15.258 -1.174 2.715 1 95.62 23 TRP B C 1
ATOM 1998 O O . TRP B 1 23 ? 14.461 -1.943 2.176 1 95.62 23 TRP B O 1
ATOM 2008 N N . LEU B 1 24 ? 16.266 -0.632 2.129 1 94.56 24 LEU B N 1
ATOM 2009 C CA . LEU B 1 24 ? 16.484 -0.884 0.709 1 94.56 24 LEU B CA 1
ATOM 2010 C C . LEU B 1 24 ? 16.766 -2.361 0.458 1 94.56 24 LEU B C 1
ATOM 2012 O O . LEU B 1 24 ? 16.203 -2.957 -0.462 1 94.56 24 LEU B O 1
ATOM 2016 N N . CYS B 1 25 ? 17.547 -2.912 1.259 1 95.12 25 CYS B N 1
ATOM 2017 C CA . CYS B 1 25 ? 17.891 -4.324 1.116 1 95.12 25 CYS B CA 1
ATOM 2018 C C . CYS B 1 25 ? 16.656 -5.207 1.334 1 95.12 25 CYS B C 1
ATOM 2020 O O . CYS B 1 25 ? 16.469 -6.191 0.62 1 95.12 25 CYS B O 1
ATOM 2022 N N . ALA B 1 26 ? 15.914 -4.871 2.318 1 96.88 26 ALA B N 1
ATOM 2023 C CA . ALA B 1 26 ? 14.688 -5.629 2.553 1 96.88 26 ALA B CA 1
ATOM 2024 C C . ALA B 1 26 ? 13.742 -5.539 1.353 1 96.88 26 ALA B C 1
ATOM 2026 O O . ALA B 1 26 ? 13.133 -6.531 0.96 1 96.88 26 ALA B O 1
ATOM 2027 N N . SER B 1 27 ? 13.664 -4.359 0.809 1 95.56 27 SER B N 1
ATOM 2028 C CA . SER B 1 27 ? 12.82 -4.148 -0.365 1 95.56 27 SER B CA 1
ATOM 2029 C C . SER B 1 27 ? 13.312 -4.977 -1.55 1 95.56 27 SER B C 1
ATOM 2031 O O . SER B 1 27 ? 12.508 -5.559 -2.279 1 95.56 27 SER B O 1
ATOM 2033 N N . ILE B 1 28 ? 14.555 -5.023 -1.718 1 94.5 28 ILE B N 1
ATOM 2034 C CA . ILE B 1 28 ? 15.148 -5.816 -2.789 1 94.5 28 ILE B CA 1
ATOM 2035 C C . ILE B 1 28 ? 14.852 -7.297 -2.561 1 94.5 28 ILE B C 1
ATOM 2037 O O . ILE B 1 28 ? 14.516 -8.023 -3.498 1 94.5 28 ILE B O 1
ATOM 2041 N N . ALA B 1 29 ? 14.969 -7.707 -1.343 1 96.25 29 ALA B N 1
ATOM 2042 C CA . ALA B 1 29 ? 14.695 -9.109 -1.021 1 96.25 29 ALA B CA 1
ATOM 2043 C C . ALA B 1 29 ? 13.266 -9.484 -1.39 1 96.25 29 ALA B C 1
ATOM 2045 O O . ALA B 1 29 ? 13.031 -10.539 -1.985 1 96.25 29 ALA B O 1
ATOM 2046 N N . ILE B 1 30 ? 12.359 -8.617 -1.039 1 96.12 30 ILE B N 1
ATOM 2047 C CA . ILE B 1 30 ? 10.953 -8.867 -1.339 1 96.12 30 ILE B CA 1
ATOM 2048 C C . ILE B 1 30 ? 10.75 -8.906 -2.852 1 96.12 30 ILE B C 1
ATOM 2050 O O . ILE B 1 30 ? 10.07 -9.797 -3.367 1 96.12 30 ILE B O 1
ATOM 2054 N N . ARG B 1 31 ? 11.312 -8.023 -3.523 1 93.81 31 ARG B N 1
ATOM 2055 C CA . ARG B 1 31 ? 11.172 -7.934 -4.973 1 93.81 31 ARG B CA 1
ATOM 2056 C C . ARG B 1 31 ? 11.695 -9.195 -5.652 1 93.81 31 ARG B C 1
ATOM 2058 O O . ARG B 1 31 ? 11.023 -9.773 -6.508 1 93.81 31 ARG B O 1
ATOM 2065 N N . GLU B 1 32 ? 12.875 -9.602 -5.273 1 93.5 32 GLU B N 1
ATOM 2066 C CA . GLU B 1 32 ? 13.469 -10.781 -5.883 1 93.5 32 GLU B CA 1
ATOM 2067 C C . GLU B 1 32 ? 12.648 -12.031 -5.586 1 93.5 32 GLU B C 1
ATOM 2069 O O . GLU B 1 32 ? 12.477 -12.891 -6.457 1 93.5 32 GLU B O 1
ATOM 2074 N N . THR B 1 33 ? 12.172 -12.109 -4.387 1 95.06 33 THR B N 1
ATOM 2075 C CA . THR B 1 33 ? 11.32 -13.234 -4.016 1 95.06 33 THR B CA 1
ATOM 2076 C C . THR B 1 33 ? 10.039 -13.242 -4.844 1 95.06 33 THR B C 1
ATOM 2078 O O . THR B 1 33 ? 9.641 -14.289 -5.359 1 95.06 33 THR B O 1
ATOM 2081 N N . SER B 1 34 ? 9.492 -12.109 -4.945 1 93.31 34 SER B N 1
ATOM 2082 C CA . SER B 1 34 ? 8.242 -11.984 -5.688 1 93.31 34 SER B CA 1
ATOM 2083 C C . SER B 1 34 ? 8.422 -12.414 -7.141 1 93.31 34 SER B C 1
ATOM 2085 O O . SER B 1 34 ? 7.551 -13.078 -7.711 1 93.31 34 SER B O 1
ATOM 2087 N N . LYS B 1 35 ? 9.508 -12.109 -7.723 1 90.94 35 LYS B N 1
ATOM 2088 C CA .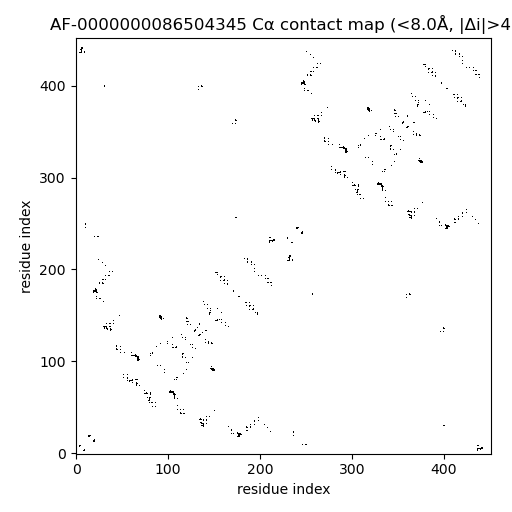 LYS B 1 35 ? 9.781 -12.477 -9.109 1 90.94 35 LYS B CA 1
ATOM 2089 C C . LYS B 1 35 ? 9.805 -13.992 -9.281 1 90.94 35 LYS B C 1
ATOM 2091 O O . LYS B 1 35 ? 9.203 -14.523 -10.211 1 90.94 35 LYS B O 1
ATOM 2096 N N . VAL B 1 36 ? 10.461 -14.578 -8.414 1 92.38 36 VAL B N 1
ATOM 2097 C CA . VAL B 1 36 ? 10.586 -16.031 -8.492 1 92.38 36 VAL B CA 1
ATOM 2098 C C . VAL B 1 36 ? 9.227 -16.688 -8.273 1 92.38 36 VAL B C 1
ATOM 2100 O O . VAL B 1 36 ? 8.82 -17.562 -9.039 1 92.38 36 VAL B O 1
ATOM 2103 N N . LEU B 1 37 ? 8.531 -16.234 -7.273 1 92.25 37 LEU B N 1
ATOM 2104 C CA . LEU B 1 37 ? 7.25 -16.844 -6.934 1 92.25 37 LEU B CA 1
ATOM 2105 C C . LEU B 1 37 ? 6.219 -16.594 -8.023 1 92.25 37 LEU B C 1
ATOM 2107 O O . LEU B 1 37 ? 5.383 -17.453 -8.305 1 92.25 37 LEU B O 1
ATOM 2111 N N . ALA B 1 38 ? 6.312 -15.438 -8.609 1 90.94 38 ALA B N 1
ATOM 2112 C CA . ALA B 1 38 ? 5.367 -15.102 -9.672 1 90.94 38 ALA B CA 1
ATOM 2113 C C . ALA B 1 38 ? 5.492 -16.078 -10.844 1 90.94 38 ALA B C 1
ATOM 2115 O O . ALA B 1 38 ? 4.484 -16.547 -11.375 1 90.94 38 ALA B O 1
ATOM 2116 N N . VAL B 1 39 ? 6.684 -16.359 -11.211 1 90.62 39 VAL B N 1
ATOM 2117 C CA . VAL B 1 39 ? 6.91 -17.312 -12.305 1 90.62 39 VAL B CA 1
ATOM 2118 C C . VAL B 1 39 ? 6.312 -18.672 -11.945 1 90.62 39 VAL B C 1
ATOM 2120 O O . VAL B 1 39 ? 5.645 -19.297 -12.766 1 90.62 39 VAL B O 1
ATOM 2123 N N . HIS B 1 40 ? 6.531 -19.047 -10.789 1 90.94 40 HIS B N 1
ATOM 2124 C CA . HIS B 1 40 ? 6.004 -20.328 -10.328 1 90.94 40 HIS B CA 1
ATOM 2125 C C . HIS B 1 40 ? 4.48 -20.344 -10.344 1 90.94 40 HIS B C 1
ATOM 2127 O O . HIS B 1 40 ? 3.865 -21.297 -10.812 1 90.94 40 HIS B O 1
ATOM 2133 N N . VAL B 1 41 ? 3.906 -19.328 -9.852 1 91.19 41 VAL B N 1
ATOM 2134 C CA . VAL B 1 41 ? 2.453 -19.25 -9.773 1 91.19 41 VAL B CA 1
ATOM 2135 C C . VAL B 1 41 ? 1.857 -19.25 -11.18 1 91.19 41 VAL B C 1
ATOM 2137 O O . VAL B 1 41 ? 0.863 -19.938 -11.438 1 91.19 41 VAL B O 1
ATOM 2140 N N . HIS B 1 42 ? 2.484 -18.531 -12.07 1 91.31 42 HIS B N 1
ATOM 2141 C CA . HIS B 1 42 ? 2.008 -18.516 -13.453 1 91.31 42 HIS B CA 1
ATOM 2142 C C . HIS B 1 42 ? 2.035 -19.922 -14.062 1 91.31 42 HIS B C 1
ATOM 2144 O O . HIS B 1 42 ? 1.082 -20.328 -14.727 1 91.31 42 HIS B O 1
ATOM 2150 N N . ARG B 1 43 ? 3.037 -20.578 -13.82 1 92.38 43 ARG B N 1
ATOM 2151 C CA . ARG B 1 43 ? 3.156 -21.938 -14.312 1 92.38 43 ARG B CA 1
ATOM 2152 C C . ARG B 1 43 ? 2.084 -22.844 -13.711 1 92.38 43 ARG B C 1
ATOM 2154 O O . ARG B 1 43 ? 1.455 -23.625 -14.414 1 92.38 43 ARG B O 1
ATOM 2161 N N . LYS B 1 44 ? 1.9 -22.688 -12.5 1 93.25 44 LYS B N 1
ATOM 2162 C CA . LYS B 1 44 ? 0.918 -23.5 -11.805 1 93.25 44 LYS B CA 1
ATOM 2163 C C . LYS B 1 44 ? -0.496 -23.203 -12.297 1 93.25 44 LYS B C 1
ATOM 2165 O O . LYS B 1 44 ? -1.302 -24.125 -12.477 1 93.25 44 LYS B O 1
ATOM 2170 N N . ILE B 1 45 ? -0.763 -22 -12.477 1 94.38 45 ILE B N 1
ATOM 2171 C CA . ILE B 1 45 ? -2.076 -21.625 -12.984 1 94.38 45 ILE B CA 1
ATOM 2172 C C . ILE B 1 45 ? -2.316 -22.281 -14.344 1 94.38 45 ILE B C 1
ATOM 2174 O O . ILE B 1 45 ? -3.385 -22.859 -14.578 1 94.38 45 ILE B O 1
ATOM 2178 N N . SER B 1 46 ? -1.336 -22.25 -15.148 1 96 46 SER B N 1
ATOM 2179 C CA . SER B 1 46 ? -1.436 -22.859 -16.469 1 96 46 SER B CA 1
ATOM 2180 C C . SER B 1 46 ? -1.646 -24.375 -16.359 1 96 46 SER B C 1
ATOM 2182 O O . SER B 1 46 ? -2.504 -24.938 -17.047 1 96 46 SER B O 1
ATOM 2184 N N . GLN B 1 47 ? -0.931 -24.938 -15.508 1 96.19 47 GLN B N 1
ATOM 2185 C CA . GLN B 1 47 ? -1.032 -26.375 -15.312 1 96.19 47 GLN B CA 1
ATOM 2186 C C . GLN B 1 47 ? -2.408 -26.766 -14.773 1 96.19 47 GLN B C 1
ATOM 2188 O O . GLN B 1 47 ? -3.021 -27.719 -15.258 1 96.19 47 GLN B O 1
ATOM 2193 N N . ILE B 1 48 ? -2.834 -26.094 -13.828 1 96.75 48 ILE B N 1
ATOM 2194 C CA . ILE B 1 48 ? -4.137 -26.328 -13.219 1 96.75 48 ILE B CA 1
ATOM 2195 C C . ILE B 1 48 ? -5.234 -26.188 -14.266 1 96.75 48 ILE B C 1
ATOM 2197 O O . ILE B 1 48 ? -6.137 -27.031 -14.352 1 96.75 48 ILE B O 1
ATOM 2201 N N . HIS B 1 49 ? -5.117 -25.203 -14.977 1 97.44 49 HIS B N 1
ATOM 2202 C CA . HIS B 1 49 ? -6.117 -24.953 -16.016 1 97.44 49 HIS B CA 1
ATOM 2203 C C . HIS B 1 49 ? -6.164 -26.109 -17.016 1 97.44 49 HIS B C 1
ATOM 2205 O O . HIS B 1 49 ? -7.242 -26.562 -17.391 1 97.44 49 HIS B O 1
ATOM 2211 N N . LYS B 1 50 ? -5.039 -26.531 -17.453 1 97.38 50 LYS B N 1
ATOM 2212 C CA . LYS B 1 50 ? -4.961 -27.641 -18.406 1 97.38 50 LYS B CA 1
ATOM 2213 C C . LYS B 1 50 ? -5.578 -28.906 -17.812 1 97.38 50 LYS B C 1
ATOM 2215 O O . LYS B 1 50 ? -6.324 -29.609 -18.5 1 97.38 50 LYS B O 1
ATOM 2220 N N . MET B 1 51 ? -5.281 -29.062 -16.609 1 96.5 51 MET B N 1
ATOM 2221 C CA . MET B 1 51 ? -5.824 -30.234 -15.922 1 96.5 51 MET B CA 1
ATOM 2222 C C . MET B 1 51 ? -7.344 -30.141 -15.82 1 96.5 51 MET B C 1
ATOM 2224 O O . MET B 1 51 ? -8.039 -31.141 -16.062 1 96.5 51 MET B O 1
ATOM 2228 N N . MET B 1 52 ? -7.801 -29.016 -15.469 1 96.75 52 MET B N 1
ATOM 2229 C CA . MET B 1 52 ? -9.242 -28.828 -15.352 1 96.75 52 MET B CA 1
ATOM 2230 C C . MET B 1 52 ? -9.93 -28.984 -16.703 1 96.75 52 MET B C 1
ATOM 2232 O O . MET B 1 52 ? -11.016 -29.562 -16.781 1 96.75 52 MET B O 1
ATOM 2236 N N . ARG B 1 53 ? -9.305 -28.516 -17.688 1 96.62 53 ARG B N 1
ATOM 2237 C CA . ARG B 1 53 ? -9.859 -28.641 -19.031 1 96.62 53 ARG B CA 1
ATOM 2238 C C . ARG B 1 53 ? -10.023 -30.094 -19.438 1 96.62 53 ARG B C 1
ATOM 2240 O O . ARG B 1 53 ? -11.031 -30.484 -20.031 1 96.62 53 ARG B O 1
ATOM 2247 N N . ARG B 1 54 ? -9.078 -30.828 -19.062 1 96.31 54 ARG B N 1
ATOM 2248 C CA . ARG B 1 54 ? -9.141 -32.25 -19.359 1 96.31 54 ARG B CA 1
ATOM 2249 C C . ARG B 1 54 ? -10.258 -32.938 -18.562 1 96.31 54 ARG B C 1
ATOM 2251 O O . ARG B 1 54 ? -10.977 -33.781 -19.078 1 96.31 54 ARG B O 1
ATOM 2258 N N . SER B 1 55 ? -10.367 -32.531 -17.359 1 95.88 55 SER B N 1
ATOM 2259 C CA . SER B 1 55 ? -11.359 -33.125 -16.469 1 95.88 55 SER B CA 1
ATOM 2260 C C . SER B 1 55 ? -12.773 -32.75 -16.891 1 95.88 55 SER B C 1
ATOM 2262 O O . SER B 1 55 ? -13.672 -33.594 -16.875 1 95.88 55 SER B O 1
ATOM 2264 N N . VAL B 1 56 ? -12.992 -31.531 -17.172 1 95.44 56 VAL B N 1
ATOM 2265 C CA . VAL B 1 56 ? -14.312 -31.031 -17.547 1 95.44 56 VAL B CA 1
ATOM 2266 C C . VAL B 1 56 ? -14.695 -31.547 -18.938 1 95.44 56 VAL B C 1
ATOM 2268 O O . VAL B 1 56 ? -15.852 -31.906 -19.172 1 95.44 56 VAL B O 1
ATOM 2271 N N . GLY B 1 57 ? -13.781 -31.609 -19.797 1 92.19 57 GLY B N 1
ATOM 2272 C CA . GLY B 1 57 ? -14.047 -32.094 -21.141 1 92.19 57 GLY B CA 1
ATOM 2273 C C . GLY B 1 57 ? -14.609 -31.031 -22.047 1 92.19 57 GLY B C 1
ATOM 2274 O O . GLY B 1 57 ? -14.406 -29.844 -21.828 1 92.19 57 GLY B O 1
ATOM 2275 N N . SER B 1 58 ? -15.234 -31.484 -23.188 1 89.81 58 SER B N 1
ATOM 2276 C CA . SER B 1 58 ? -15.742 -30.562 -24.203 1 89.81 58 SER B CA 1
ATOM 2277 C C . SER B 1 58 ? -17.188 -30.188 -23.922 1 89.81 58 SER B C 1
ATOM 2279 O O . SER B 1 58 ? -18.109 -30.938 -24.25 1 89.81 58 SER B O 1
ATOM 2281 N N . LEU B 1 59 ? -17.359 -29.188 -23.156 1 93.62 59 LEU B N 1
ATOM 2282 C CA . LEU B 1 59 ? -18.703 -28.656 -22.891 1 93.62 59 LEU B CA 1
ATOM 2283 C C . LEU B 1 59 ? -18.938 -27.344 -23.625 1 93.62 59 LEU B C 1
ATOM 2285 O O . LEU B 1 59 ? -17.984 -26.641 -23.969 1 93.62 59 LEU B O 1
ATOM 2289 N N . PRO B 1 60 ? -20.203 -27.125 -23.891 1 92.38 60 PRO B N 1
ATOM 2290 C CA . PRO B 1 60 ? -20.484 -25.891 -24.625 1 92.38 60 PRO B CA 1
ATOM 2291 C C . PRO B 1 60 ? -20.109 -24.641 -23.812 1 92.38 60 PRO B C 1
ATOM 2293 O O . PRO B 1 60 ? -20.109 -24.672 -22.578 1 92.38 60 PRO B O 1
ATOM 2296 N N . ALA B 1 61 ? -19.875 -23.625 -24.547 1 90 61 ALA B N 1
ATOM 2297 C CA . ALA B 1 61 ? -19.516 -22.359 -23.906 1 90 61 ALA B CA 1
ATOM 2298 C C . ALA B 1 61 ? -20.703 -21.734 -23.188 1 90 61 ALA B C 1
ATOM 2300 O O . ALA B 1 61 ? -21.844 -21.844 -23.656 1 90 61 ALA B O 1
ATOM 2301 N N . CYS B 1 62 ? -20.359 -21.188 -22.047 1 93.12 62 CYS B N 1
ATOM 2302 C CA . CYS B 1 62 ? -21.391 -20.453 -21.312 1 93.12 62 CYS B CA 1
ATOM 2303 C C . CYS B 1 62 ? -21.672 -19.109 -21.969 1 93.12 62 CYS B C 1
ATOM 2305 O O . CYS B 1 62 ? -20.734 -18.375 -22.328 1 93.12 62 CYS B O 1
ATOM 2307 N N . GLN B 1 63 ? -22.953 -18.719 -22.094 1 88.62 63 GLN B N 1
ATOM 2308 C CA . GLN B 1 63 ? -23.328 -17.453 -22.75 1 88.62 63 GLN B CA 1
ATOM 2309 C C . GLN B 1 63 ? -23.797 -16.422 -21.734 1 88.62 63 GLN B C 1
ATOM 2311 O O . GLN B 1 63 ? -24.109 -15.289 -22.094 1 88.62 63 GLN B O 1
ATOM 2316 N N . GLN B 1 64 ? -23.812 -16.625 -20.5 1 88.5 64 GLN B N 1
ATOM 2317 C CA . GLN B 1 64 ? -24.453 -15.719 -19.547 1 88.5 64 GLN B CA 1
ATOM 2318 C C . GLN B 1 64 ? -23.484 -15.328 -18.438 1 88.5 64 GLN B C 1
ATOM 2320 O O . GLN B 1 64 ? -23.734 -14.375 -17.688 1 88.5 64 GLN B O 1
ATOM 2325 N N . ASN B 1 65 ? -22.312 -15.984 -18.281 1 94.62 65 ASN B N 1
ATOM 2326 C CA . ASN B 1 65 ? -21.5 -15.805 -17.078 1 94.62 65 ASN B CA 1
ATOM 2327 C C . ASN B 1 65 ? -22.297 -16.141 -15.812 1 94.62 65 ASN B C 1
ATOM 2329 O O . ASN B 1 65 ? -22.609 -15.266 -15.008 1 94.62 65 ASN B O 1
ATOM 2333 N N . CYS B 1 66 ? -22.469 -17.344 -15.57 1 96.44 66 CYS B N 1
ATOM 2334 C CA . CYS B 1 66 ? -23.375 -17.859 -14.547 1 96.44 66 CYS B CA 1
ATOM 2335 C C . CYS B 1 66 ? -22.922 -17.422 -13.156 1 96.44 66 CYS B C 1
ATOM 2337 O O . CYS B 1 66 ? -23.75 -17.266 -12.258 1 96.44 66 CYS B O 1
ATOM 2339 N N . SER B 1 67 ? -21.656 -17.25 -12.984 1 95.31 67 SER B N 1
ATOM 2340 C CA . SER B 1 67 ? -21.156 -16.969 -11.648 1 95.31 67 SER B CA 1
ATOM 2341 C C . SER B 1 67 ? -21.688 -15.641 -11.117 1 95.31 67 SER B C 1
ATOM 2343 O O . SER B 1 67 ? -21.812 -15.461 -9.898 1 95.31 67 SER B O 1
ATOM 2345 N N . GLN B 1 68 ? -22.047 -14.695 -11.938 1 94.25 68 GLN B N 1
ATOM 2346 C CA . GLN B 1 68 ? -22.531 -13.375 -11.531 1 94.25 68 GLN B CA 1
ATOM 2347 C C . GLN B 1 68 ? -23.828 -13.492 -10.75 1 94.25 68 GLN B C 1
ATOM 2349 O O . GLN B 1 68 ? -24.188 -12.586 -9.992 1 94.25 68 GLN B O 1
ATOM 2354 N N . PHE B 1 69 ? -24.438 -14.625 -10.953 1 93.31 69 PHE B N 1
ATOM 2355 C CA . PHE B 1 69 ? -25.734 -14.828 -10.32 1 93.31 69 PHE B CA 1
ATOM 2356 C C . PHE B 1 69 ? -25.609 -15.766 -9.133 1 93.31 69 PHE B C 1
ATOM 2358 O O . PHE B 1 69 ? -26.609 -16.328 -8.672 1 93.31 69 PHE B O 1
ATOM 2365 N N . SER B 1 70 ? -24.469 -15.922 -8.695 1 91.56 70 SER B N 1
ATOM 2366 C CA . SER B 1 70 ? -24.266 -16.828 -7.574 1 91.56 70 SER B CA 1
ATOM 2367 C C . SER B 1 70 ? -25.109 -16.422 -6.375 1 91.56 70 SER B C 1
ATOM 2369 O O . SER B 1 70 ? -25.156 -15.25 -6.004 1 91.56 70 SER B O 1
ATOM 2371 N N . GLY B 1 71 ? -25.797 -17.391 -5.781 1 87.38 71 GLY B N 1
ATOM 2372 C CA . GLY B 1 71 ? -26.656 -17.125 -4.641 1 87.38 71 GLY B CA 1
ATOM 2373 C C . GLY B 1 71 ? -28.109 -16.938 -5.023 1 87.38 71 GLY B C 1
ATOM 2374 O O . GLY B 1 71 ? -29 -16.969 -4.16 1 87.38 71 GLY B O 1
ATOM 2375 N N . ASP B 1 72 ? -28.297 -16.672 -6.289 1 91.12 72 ASP B N 1
ATOM 2376 C CA . ASP B 1 72 ? -29.672 -16.547 -6.766 1 91.12 72 ASP B CA 1
ATOM 2377 C C . ASP B 1 72 ? -30.266 -17.906 -7.102 1 91.12 72 ASP B C 1
ATOM 2379 O O . ASP B 1 72 ? -29.875 -18.531 -8.086 1 91.12 72 ASP B O 1
ATOM 2383 N N . PRO B 1 73 ? -31.25 -18.438 -6.34 1 89.19 73 PRO B N 1
ATOM 2384 C CA . PRO B 1 73 ? -31.812 -19.766 -6.574 1 89.19 73 PRO B CA 1
ATOM 2385 C C . PRO B 1 73 ? -32.562 -19.859 -7.895 1 89.19 73 PRO B C 1
ATOM 2387 O O . PRO B 1 73 ? -32.781 -20.953 -8.406 1 89.19 73 PRO B O 1
ATOM 2390 N N . ASN B 1 74 ? -32.938 -18.75 -8.492 1 91.75 74 ASN B N 1
ATOM 2391 C CA . ASN B 1 74 ? -33.719 -18.75 -9.719 1 91.75 74 ASN B CA 1
ATOM 2392 C C . ASN B 1 74 ? -32.812 -18.75 -10.953 1 91.75 74 ASN B C 1
ATOM 2394 O O . ASN B 1 74 ? -33.312 -18.828 -12.078 1 91.75 74 ASN B O 1
ATOM 2398 N N . LYS B 1 75 ? -31.578 -18.656 -10.797 1 91.75 75 LYS B N 1
ATOM 2399 C CA . LYS B 1 75 ? -30.641 -18.656 -11.914 1 91.75 75 LYS B CA 1
ATOM 2400 C C . LYS B 1 75 ? -29.547 -19.703 -11.719 1 91.75 75 LYS B C 1
ATOM 2402 O O . LYS B 1 75 ? -28.406 -19.375 -11.414 1 91.75 75 LYS B O 1
ATOM 2407 N N . PRO B 1 76 ? -29.984 -20.984 -11.984 1 92.5 76 PRO B N 1
ATOM 2408 C CA . PRO B 1 76 ? -28.984 -22.047 -11.812 1 92.5 76 PRO B CA 1
ATOM 2409 C C . PRO B 1 76 ? -27.844 -21.953 -12.82 1 92.5 76 PRO B C 1
ATOM 2411 O O . PRO B 1 76 ? -28.031 -21.438 -13.93 1 92.5 76 PRO B O 1
ATOM 2414 N N . TRP B 1 77 ? -26.734 -22.484 -12.391 1 96.19 77 TRP B N 1
ATOM 2415 C CA . TRP B 1 77 ? -25.578 -22.484 -13.273 1 96.19 77 TRP B CA 1
ATOM 2416 C C . TRP B 1 77 ? -25.766 -23.484 -14.406 1 96.19 77 TRP B C 1
ATOM 2418 O O . TRP B 1 77 ? -26.375 -24.531 -14.219 1 96.19 77 TRP B O 1
ATOM 2428 N N . CYS B 1 78 ? -25.266 -23.047 -15.586 1 96.12 78 CYS B N 1
ATOM 2429 C CA . CYS B 1 78 ? -25.219 -24.031 -16.672 1 96.12 78 CYS B CA 1
ATOM 2430 C C . CYS B 1 78 ? -24.234 -25.156 -16.344 1 96.12 78 CYS B C 1
ATOM 2432 O O . CYS B 1 78 ? -23.469 -25.062 -15.391 1 96.12 78 CYS B O 1
ATOM 2434 N N . ARG B 1 79 ? -24.266 -26.234 -17.156 1 94.88 79 ARG B N 1
ATOM 2435 C CA . ARG B 1 79 ? -23.469 -27.422 -16.891 1 94.88 79 ARG B CA 1
ATOM 2436 C C . ARG B 1 79 ? -21.969 -27.094 -16.922 1 94.88 79 ARG B C 1
ATOM 2438 O O . ARG B 1 79 ? -21.203 -27.562 -16.078 1 94.88 79 ARG B O 1
ATOM 2445 N N . THR B 1 80 ? -21.578 -26.297 -17.844 1 96.44 80 THR B N 1
ATOM 2446 C CA . THR B 1 80 ? -20.172 -25.922 -18 1 96.44 80 THR B CA 1
ATOM 2447 C C . THR B 1 80 ? -19.688 -25.172 -16.766 1 96.44 80 THR B C 1
ATOM 2449 O O . THR B 1 80 ? -18.672 -25.547 -16.172 1 96.44 80 THR B O 1
ATOM 2452 N N . CYS B 1 81 ? -20.422 -24.141 -16.375 1 97.25 81 CYS B N 1
ATOM 2453 C CA . CYS B 1 81 ? -20.016 -23.328 -15.234 1 97.25 81 CYS B CA 1
ATOM 2454 C C . CYS B 1 81 ? -20.047 -24.156 -13.953 1 97.25 81 CYS B C 1
ATOM 2456 O O . CYS B 1 81 ? -19.188 -23.984 -13.086 1 97.25 81 CYS B O 1
ATOM 2458 N N . ASP B 1 82 ? -20.953 -25.031 -13.883 1 96.44 82 ASP B N 1
ATOM 2459 C CA . ASP B 1 82 ? -21.062 -25.891 -12.703 1 96.44 82 ASP B CA 1
ATOM 2460 C C . ASP B 1 82 ? -19.844 -26.797 -12.57 1 96.44 82 ASP B C 1
ATOM 2462 O O . ASP B 1 82 ? -19.266 -26.922 -11.484 1 96.44 82 ASP B O 1
ATOM 2466 N N . ARG B 1 83 ? -19.453 -27.406 -13.609 1 97 83 ARG B N 1
ATOM 2467 C CA . ARG B 1 83 ? -18.328 -28.328 -13.578 1 97 83 ARG B CA 1
ATOM 2468 C C . ARG B 1 83 ? -17.031 -27.594 -13.289 1 97 83 ARG B C 1
ATOM 2470 O O . ARG B 1 83 ? -16.219 -28.047 -12.469 1 97 83 ARG B O 1
ATOM 2477 N N . TRP B 1 84 ? -16.844 -26.5 -13.961 1 97.62 84 TRP B N 1
ATOM 2478 C CA . TRP B 1 84 ? -15.648 -25.703 -13.711 1 97.62 84 TRP B CA 1
ATOM 2479 C C . TRP B 1 84 ? -15.609 -25.203 -12.273 1 97.62 84 TRP B C 1
ATOM 2481 O O . TRP B 1 84 ? -14.57 -25.25 -11.617 1 97.62 84 TRP B O 1
ATOM 2491 N N . GLY B 1 85 ? -16.75 -24.703 -11.844 1 97.31 85 GLY B N 1
ATOM 2492 C CA . GLY B 1 85 ? -16.844 -24.266 -10.461 1 97.31 85 GLY B CA 1
ATOM 2493 C C . GLY B 1 85 ? -16.484 -25.375 -9.469 1 97.31 85 GLY B C 1
ATOM 2494 O O . GLY B 1 85 ? -15.805 -25.125 -8.477 1 97.31 85 GLY B O 1
ATOM 2495 N N . ALA B 1 86 ? -16.922 -26.562 -9.789 1 97 86 ALA B N 1
ATOM 2496 C CA . ALA B 1 86 ? -16.641 -27.703 -8.93 1 97 86 ALA B CA 1
ATOM 2497 C C . ALA B 1 86 ? -15.148 -28.031 -8.914 1 97 86 ALA B C 1
ATOM 2499 O O . ALA B 1 86 ? -14.578 -28.344 -7.867 1 97 86 ALA B O 1
ATOM 2500 N N . GLU B 1 87 ? -14.555 -27.953 -10.062 1 97.38 87 GLU B N 1
ATOM 2501 C CA . GLU B 1 87 ? -13.117 -28.188 -10.156 1 97.38 87 GLU B CA 1
ATOM 2502 C C . GLU B 1 87 ? -12.336 -27.156 -9.359 1 97.38 87 GLU B C 1
ATOM 2504 O O . GLU B 1 87 ? -11.375 -27.484 -8.664 1 97.38 87 GLU B O 1
ATOM 2509 N N . ILE B 1 88 ? -12.727 -25.906 -9.469 1 97.62 88 ILE B N 1
ATOM 2510 C CA . ILE B 1 88 ? -12.062 -24.828 -8.742 1 97.62 88 ILE B CA 1
ATOM 2511 C C . ILE B 1 88 ? -12.211 -25.047 -7.238 1 97.62 88 ILE B C 1
ATOM 2513 O O . ILE B 1 88 ? -11.242 -24.969 -6.488 1 97.62 88 ILE B O 1
ATOM 2517 N N . ALA B 1 89 ? -13.367 -25.359 -6.859 1 96.94 89 ALA B N 1
ATOM 2518 C CA . ALA B 1 89 ? -13.648 -25.578 -5.441 1 96.94 89 ALA B CA 1
ATOM 2519 C C . ALA B 1 89 ? -12.852 -26.766 -4.898 1 96.94 89 ALA B C 1
ATOM 2521 O O . ALA B 1 89 ? -12.438 -26.766 -3.736 1 96.94 89 ALA B O 1
ATOM 2522 N N . ALA B 1 90 ? -12.578 -27.688 -5.691 1 96.38 90 ALA B N 1
ATOM 2523 C CA . ALA B 1 90 ? -11.914 -28.922 -5.27 1 96.38 90 ALA B CA 1
ATOM 2524 C C . ALA B 1 90 ? -10.461 -28.656 -4.887 1 96.38 90 ALA B C 1
ATOM 2526 O O . ALA B 1 90 ? -9.891 -29.375 -4.07 1 96.38 90 ALA B O 1
ATOM 2527 N N . ILE B 1 91 ? -9.914 -27.625 -5.453 1 95.81 91 ILE B N 1
ATOM 2528 C CA . ILE B 1 91 ? -8.5 -27.391 -5.184 1 95.81 91 ILE B CA 1
ATOM 2529 C C . ILE B 1 91 ? -8.352 -26.156 -4.289 1 95.81 91 ILE B C 1
ATOM 2531 O O . ILE B 1 91 ? -7.258 -25.594 -4.168 1 95.81 91 ILE B O 1
ATOM 2535 N N . CYS B 1 92 ? -9.422 -25.75 -3.777 1 94.69 92 CYS B N 1
ATOM 2536 C CA . CYS B 1 92 ? -9.391 -24.641 -2.848 1 94.69 92 CYS B CA 1
ATOM 2537 C C . CYS B 1 92 ? -9.109 -25.109 -1.428 1 94.69 92 CYS B C 1
ATOM 2539 O O . CYS B 1 92 ? -9.648 -26.125 -0.992 1 94.69 92 CYS B O 1
ATOM 2541 N N . ASN B 1 93 ? -8.2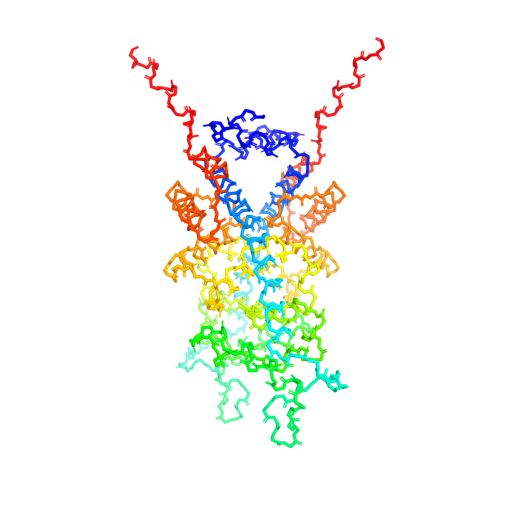73 -24.391 -0.781 1 92.38 93 ASN B N 1
ATOM 2542 C CA . ASN B 1 93 ? -8.125 -24.625 0.65 1 92.38 93 ASN B CA 1
ATOM 2543 C C . ASN B 1 93 ? -9.477 -24.625 1.36 1 92.38 93 ASN B C 1
ATOM 2545 O O . ASN B 1 93 ? -10.289 -23.734 1.152 1 92.38 93 ASN B O 1
ATOM 2549 N N . PRO B 1 94 ? -9.695 -25.562 2.211 1 92.06 94 PRO B N 1
ATOM 2550 C CA . PRO B 1 94 ? -11 -25.703 2.859 1 92.06 94 PRO B CA 1
ATOM 2551 C C . PRO B 1 94 ? -11.375 -24.469 3.676 1 92.06 94 PRO B C 1
ATOM 2553 O O . PRO B 1 94 ? -12.555 -24.109 3.762 1 92.06 94 PRO B O 1
ATOM 2556 N N . GLN B 1 95 ? -10.398 -23.828 4.258 1 88.94 95 GLN B N 1
ATOM 2557 C CA . GLN B 1 95 ? -10.68 -22.656 5.078 1 88.94 95 GLN B CA 1
ATOM 2558 C C . GLN B 1 95 ? -11.031 -21.453 4.215 1 88.94 95 GLN B C 1
ATOM 2560 O O . GLN B 1 95 ? -11.758 -20.562 4.656 1 88.94 95 GLN B O 1
ATOM 2565 N N . TYR B 1 96 ? -10.586 -21.531 3.062 1 92.94 96 TYR B N 1
ATOM 2566 C CA . TYR B 1 96 ? -10.797 -20.391 2.162 1 92.94 96 TYR B CA 1
ATOM 2567 C C . TYR B 1 96 ? -12.031 -20.609 1.298 1 92.94 96 TYR B C 1
ATOM 2569 O O . TYR B 1 96 ? -12.664 -19.656 0.862 1 92.94 96 TYR B O 1
ATOM 2577 N N . LYS B 1 97 ? -12.422 -21.734 1.065 1 94.31 97 LYS B N 1
ATOM 2578 C CA . LYS B 1 97 ? -13.461 -22.125 0.12 1 94.31 97 LYS B CA 1
ATOM 2579 C C . LYS B 1 97 ? -14.742 -21.328 0.356 1 94.31 97 LYS B C 1
ATOM 2581 O O . LYS B 1 97 ? -15.32 -20.766 -0.583 1 94.31 97 LYS B O 1
ATOM 2586 N N . PRO B 1 98 ? -15.133 -21.203 1.587 1 93.44 98 PRO B N 1
ATOM 2587 C CA . PRO B 1 98 ? -16.375 -20.453 1.808 1 93.44 98 PRO B CA 1
ATOM 2588 C C . PRO B 1 98 ? -16.219 -18.969 1.538 1 93.44 98 PRO B C 1
ATOM 2590 O O . PRO B 1 98 ? -17.219 -18.25 1.431 1 93.44 98 PRO B O 1
ATOM 2593 N N . ARG B 1 99 ? -15.086 -18.516 1.39 1 92.12 99 ARG B N 1
ATOM 2594 C CA . ARG B 1 99 ? -14.836 -17.094 1.248 1 92.12 99 ARG B CA 1
ATOM 2595 C C . ARG B 1 99 ? -14.773 -16.688 -0.221 1 92.12 99 ARG B C 1
ATOM 2597 O O . ARG B 1 99 ? -14.656 -15.5 -0.542 1 92.12 99 ARG B O 1
ATOM 2604 N N . ILE B 1 100 ? -14.859 -17.594 -1.091 1 94.06 100 ILE B N 1
ATOM 2605 C CA . ILE B 1 100 ? -14.844 -17.281 -2.516 1 94.06 100 ILE B CA 1
ATOM 2606 C C . ILE B 1 100 ? -16.094 -16.484 -2.885 1 94.06 100 ILE B C 1
ATOM 2608 O O . ILE B 1 100 ? -17.219 -16.891 -2.564 1 94.06 100 ILE B O 1
ATOM 2612 N N . THR B 1 101 ? -15.875 -15.352 -3.473 1 93.44 101 THR B N 1
ATOM 2613 C CA . THR B 1 101 ? -17 -14.578 -4 1 93.44 101 THR B CA 1
ATOM 2614 C C . THR B 1 101 ? -17.203 -14.875 -5.48 1 93.44 101 THR B C 1
ATOM 2616 O O . THR B 1 101 ? -16.703 -14.148 -6.344 1 93.44 101 THR B O 1
ATOM 2619 N N . TRP B 1 102 ? -17.984 -15.75 -5.742 1 95.06 102 TRP B N 1
ATOM 2620 C CA . TRP B 1 102 ? -18.203 -16.25 -7.094 1 95.06 102 TRP B CA 1
ATOM 2621 C C . TRP B 1 102 ? -18.75 -15.164 -8 1 95.06 102 TRP B C 1
ATOM 2623 O O . TRP B 1 102 ? -18.422 -15.102 -9.188 1 95.06 102 TRP B O 1
ATOM 2633 N N . SER B 1 103 ? -19.578 -14.273 -7.449 1 93.44 103 SER B N 1
ATOM 2634 C CA . SER B 1 103 ? -20.25 -13.25 -8.242 1 93.44 103 SER B CA 1
ATOM 2635 C C . SER B 1 103 ? -19.266 -12.281 -8.859 1 93.44 103 SER B C 1
ATOM 2637 O O . SER B 1 103 ? -19.578 -11.562 -9.805 1 93.44 103 SER B O 1
ATOM 2639 N N . ARG B 1 104 ? -18.094 -12.227 -8.312 1 93.12 104 ARG B N 1
ATOM 2640 C CA . ARG B 1 104 ? -17.078 -11.312 -8.82 1 93.12 104 ARG B CA 1
ATOM 2641 C C . ARG B 1 104 ? -16.297 -11.945 -9.977 1 93.12 104 ARG B C 1
ATOM 2643 O O . ARG B 1 104 ? -15.539 -11.266 -10.664 1 93.12 104 ARG B O 1
ATOM 2650 N N . LEU B 1 105 ? -16.5 -13.188 -10.18 1 95 105 LEU B N 1
ATOM 2651 C CA . LEU B 1 105 ? -15.781 -13.906 -11.227 1 95 105 LEU B CA 1
ATOM 2652 C C . LEU B 1 105 ? -16.594 -13.953 -12.516 1 95 105 LEU B C 1
ATOM 2654 O O . LEU B 1 105 ? -17.766 -13.578 -12.531 1 95 105 LEU B O 1
ATOM 2658 N N . ASN B 1 106 ? -15.859 -14.289 -13.547 1 95.12 106 ASN B N 1
ATOM 2659 C CA . ASN B 1 106 ? -16.484 -14.492 -14.852 1 95.12 106 ASN B CA 1
ATOM 2660 C C . ASN B 1 106 ? -16.375 -15.945 -15.312 1 95.12 106 ASN B C 1
ATOM 2662 O O . ASN B 1 106 ? -15.414 -16.297 -16 1 95.12 106 ASN B O 1
ATOM 2666 N N . SER B 1 107 ? -17.453 -16.656 -15.039 1 96.38 107 SER B N 1
ATOM 2667 C CA . SER B 1 107 ? -17.406 -18.094 -15.273 1 96.38 107 SER B CA 1
ATOM 2668 C C . SER B 1 107 ? -17.391 -18.422 -16.766 1 96.38 107 SER B C 1
ATOM 2670 O O . SER B 1 107 ? -16.938 -19.5 -17.156 1 96.38 107 SER B O 1
ATOM 2672 N N . SER B 1 108 ? -17.828 -17.547 -17.547 1 95.81 108 SER B N 1
ATOM 2673 C CA . SER B 1 108 ? -17.812 -17.781 -18.984 1 95.81 108 SER B CA 1
ATOM 2674 C C . SER B 1 108 ? -16.391 -17.828 -19.531 1 95.81 108 SER B C 1
ATOM 2676 O O . SER B 1 108 ? -16.141 -18.359 -20.609 1 95.81 108 SER B O 1
ATOM 2678 N N . GLN B 1 109 ? -15.484 -17.344 -18.734 1 95.25 109 GLN B N 1
ATOM 2679 C CA . GLN B 1 109 ? -14.109 -17.234 -19.188 1 95.25 109 GLN B CA 1
ATOM 2680 C C . GLN B 1 109 ? -13.258 -18.391 -18.688 1 95.25 109 GLN B C 1
ATOM 2682 O O . GLN B 1 109 ? -12.125 -18.578 -19.141 1 95.25 109 GLN B O 1
ATOM 2687 N N . TRP B 1 110 ? -13.727 -19.219 -17.875 1 96.44 110 TRP B N 1
ATOM 2688 C CA . TRP B 1 110 ? -12.93 -20.25 -17.203 1 96.44 110 TRP B CA 1
ATOM 2689 C C . TRP B 1 110 ? -12.352 -21.234 -18.219 1 96.44 110 TRP B C 1
ATOM 2691 O O . TRP B 1 110 ? -11.18 -21.609 -18.125 1 96.44 110 TRP B O 1
ATOM 2701 N N . PRO B 1 111 ? -13.047 -21.547 -19.25 1 96.31 111 PRO B N 1
ATOM 2702 C CA . PRO B 1 111 ? -12.492 -22.531 -20.188 1 96.31 111 PRO B CA 1
ATOM 2703 C C . PRO B 1 111 ? -11.367 -21.953 -21.047 1 96.31 111 PRO B C 1
ATOM 2705 O O . PRO B 1 111 ? -10.523 -22.703 -21.547 1 96.31 111 PRO B O 1
ATOM 2708 N N . VAL B 1 112 ? -11.297 -20.688 -21.172 1 94.25 112 VAL B N 1
ATOM 2709 C CA . VAL B 1 112 ? -10.391 -20.141 -22.172 1 94.25 112 VAL B CA 1
ATOM 2710 C C . VAL B 1 112 ? -9.305 -19.312 -21.5 1 94.25 112 VAL B C 1
ATOM 2712 O O . VAL B 1 112 ? -8.234 -19.094 -22.062 1 94.25 112 VAL B O 1
ATOM 2715 N N . ASN B 1 113 ? -9.578 -18.844 -20.344 1 94.12 113 ASN B N 1
ATOM 2716 C CA . ASN B 1 113 ? -8.656 -17.922 -19.672 1 94.12 113 ASN B CA 1
ATOM 2717 C C . ASN B 1 113 ? -8.164 -18.516 -18.344 1 94.12 113 ASN B C 1
ATOM 2719 O O . ASN B 1 113 ? -8.859 -18.438 -17.328 1 94.12 113 ASN B O 1
ATOM 2723 N N . PRO B 1 114 ? -6.961 -18.938 -18.312 1 95.56 114 PRO B N 1
ATOM 2724 C CA . PRO B 1 114 ? -6.441 -19.531 -17.078 1 95.56 114 PRO B CA 1
ATOM 2725 C C . PRO B 1 114 ? -6.426 -18.547 -15.906 1 95.56 114 PRO B C 1
ATOM 2727 O O . PRO B 1 114 ? -6.602 -18.953 -14.758 1 95.56 114 PRO B O 1
ATOM 2730 N N . TYR B 1 115 ? -6.277 -17.312 -16.203 1 93.44 115 TYR B N 1
ATOM 2731 C CA . TYR B 1 115 ? -6.125 -16.328 -15.141 1 93.44 115 TYR B CA 1
ATOM 2732 C C . TYR B 1 115 ? -7.469 -16.031 -14.477 1 93.44 115 TYR B C 1
ATOM 2734 O O . TYR B 1 115 ? -7.516 -15.578 -13.336 1 93.44 115 TYR B O 1
ATOM 2742 N N . GLU B 1 116 ? -8.508 -16.266 -15.219 1 94.56 116 GLU B N 1
ATOM 2743 C CA . GLU B 1 116 ? -9.805 -16.156 -14.562 1 94.56 116 GLU B CA 1
ATOM 2744 C C . GLU B 1 116 ? -10.016 -17.281 -13.555 1 94.56 116 GLU B C 1
ATOM 2746 O O . GLU B 1 116 ? -10.656 -17.078 -12.516 1 94.56 116 GLU B O 1
ATOM 2751 N N . VAL B 1 117 ? -9.461 -18.406 -13.805 1 95.56 117 VAL B N 1
ATOM 2752 C CA . VAL B 1 117 ? -9.469 -19.5 -12.836 1 95.56 117 VAL B CA 1
ATOM 2753 C C . VAL B 1 117 ? -8.617 -19.125 -11.625 1 95.56 117 VAL B C 1
ATOM 2755 O O . VAL B 1 117 ? -9.055 -19.266 -10.484 1 95.56 117 VAL B O 1
ATOM 2758 N N . GLY B 1 118 ? -7.477 -18.609 -11.961 1 93.75 118 GLY B N 1
ATOM 2759 C CA . GLY B 1 118 ? -6.57 -18.203 -10.898 1 93.75 118 GLY B CA 1
ATOM 2760 C C . GLY B 1 118 ? -7.156 -17.141 -9.992 1 93.75 118 GLY B C 1
ATOM 2761 O O . GLY B 1 118 ? -6.859 -17.094 -8.797 1 93.75 118 GLY B O 1
ATOM 2762 N N . ARG B 1 119 ? -7.957 -16.312 -10.539 1 93.88 119 ARG B N 1
ATOM 2763 C CA . ARG B 1 119 ? -8.539 -15.188 -9.805 1 93.88 119 ARG B CA 1
ATOM 2764 C C . ARG B 1 119 ? -9.391 -15.672 -8.641 1 93.88 119 ARG B C 1
ATOM 2766 O O . ARG B 1 119 ? -9.562 -14.961 -7.652 1 93.88 119 ARG B O 1
ATOM 2773 N N .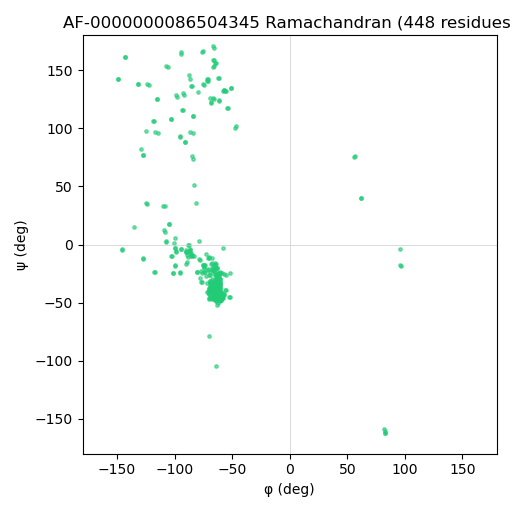 ALA B 1 120 ? -9.891 -16.828 -8.719 1 95.5 120 ALA B N 1
ATOM 2774 C CA . ALA B 1 120 ? -10.719 -17.406 -7.652 1 95.5 120 ALA B CA 1
ATOM 2775 C C . ALA B 1 120 ? -9.922 -17.531 -6.359 1 95.5 120 ALA B C 1
ATOM 2777 O O . ALA B 1 120 ? -10.5 -17.562 -5.27 1 95.5 120 ALA B O 1
ATOM 2778 N N . PHE B 1 121 ? -8.625 -17.625 -6.512 1 94.44 121 PHE B N 1
ATOM 2779 C CA . PHE B 1 121 ? -7.773 -17.859 -5.352 1 94.44 121 PHE B CA 1
ATOM 2780 C C . PHE B 1 121 ? -7.141 -16.562 -4.871 1 94.44 121 PHE B C 1
ATOM 2782 O O . PHE B 1 121 ? -6.363 -16.562 -3.916 1 94.44 121 PHE B O 1
ATOM 2789 N N . ILE B 1 122 ? -7.566 -15.5 -5.512 1 91.94 122 ILE B N 1
ATOM 2790 C CA . ILE B 1 122 ? -7.02 -14.188 -5.184 1 91.94 122 ILE B CA 1
ATOM 2791 C C . ILE B 1 122 ? -8.156 -13.195 -4.941 1 91.94 122 ILE B C 1
ATOM 2793 O O . ILE B 1 122 ? -8.516 -12.422 -5.832 1 91.94 122 ILE B O 1
ATOM 2797 N N . PRO B 1 123 ? -8.734 -13.172 -3.781 1 84.56 123 PRO B N 1
ATOM 2798 C CA . PRO B 1 123 ? -9.977 -12.461 -3.465 1 84.56 123 PRO B CA 1
ATOM 2799 C C . PRO B 1 123 ? -9.891 -10.961 -3.756 1 84.56 123 PRO B C 1
ATOM 2801 O O . PRO B 1 123 ? -10.914 -10.32 -4.012 1 84.56 123 PRO B O 1
ATOM 2804 N N . ARG B 1 124 ? -9.125 -10.125 -4.125 1 77.75 124 ARG B N 1
ATOM 2805 C CA . ARG B 1 124 ? -9.133 -8.688 -4.359 1 77.75 124 ARG B CA 1
ATOM 2806 C C . ARG B 1 124 ? -8.461 -8.344 -5.684 1 77.75 124 ARG B C 1
ATOM 2808 O O . ARG B 1 124 ? -8.234 -7.172 -5.992 1 77.75 124 ARG B O 1
ATOM 2815 N N . ALA B 1 125 ? -8.367 -9.398 -6.355 1 82 125 ALA B N 1
ATOM 2816 C CA . ALA B 1 125 ? -7.754 -9.141 -7.66 1 82 125 ALA B CA 1
ATOM 2817 C C . ALA B 1 125 ? -8.766 -8.555 -8.633 1 82 125 ALA B C 1
ATOM 2819 O O . ALA B 1 125 ? -9.906 -9.023 -8.711 1 82 125 ALA B O 1
ATOM 2820 N N . HIS B 1 126 ? -8.305 -7.523 -9.227 1 79.19 126 HIS B N 1
ATOM 2821 C CA . HIS B 1 126 ? -9.109 -6.945 -10.289 1 79.19 126 HIS B CA 1
ATOM 2822 C C . HIS B 1 126 ? -9.227 -7.895 -11.477 1 79.19 126 HIS B C 1
ATOM 2824 O O . HIS B 1 126 ? -8.414 -8.812 -11.625 1 79.19 126 HIS B O 1
ATOM 2830 N N . ARG B 1 127 ? -10.281 -7.629 -12.258 1 76.75 127 ARG B N 1
ATOM 2831 C CA . ARG B 1 127 ? -10.555 -8.531 -13.375 1 76.75 127 ARG B CA 1
ATOM 2832 C C . ARG B 1 127 ? -9.383 -8.562 -14.352 1 76.75 127 ARG B C 1
ATOM 2834 O O . ARG B 1 127 ? -9.164 -9.562 -15.039 1 76.75 127 ARG B O 1
ATOM 2841 N N . LEU B 1 128 ? -8.711 -7.457 -14.398 1 70.88 128 LEU B N 1
ATOM 2842 C CA . LEU B 1 128 ? -7.59 -7.375 -15.328 1 70.88 128 LEU B CA 1
ATOM 2843 C C . LEU B 1 128 ? -6.262 -7.383 -14.578 1 70.88 128 LEU B C 1
ATOM 2845 O O . LEU B 1 128 ? -5.273 -6.828 -15.055 1 70.88 128 LEU B O 1
ATOM 2849 N N . TYR B 1 129 ? -6.277 -8.102 -13.477 1 76.5 129 TYR B N 1
ATOM 2850 C CA . TYR B 1 129 ? -5.105 -8.094 -12.609 1 76.5 129 TYR B CA 1
ATOM 2851 C C . TYR B 1 129 ? -3.891 -8.68 -13.32 1 76.5 129 TYR B C 1
ATOM 2853 O O . TYR B 1 129 ? -2.76 -8.242 -13.094 1 76.5 129 TYR B O 1
ATOM 2861 N N . TYR B 1 130 ? -4.148 -9.594 -14.25 1 75.31 130 TYR B N 1
ATOM 2862 C CA . TYR B 1 130 ? -3.062 -10.312 -14.898 1 75.31 130 TYR B CA 1
ATOM 2863 C C . TYR B 1 130 ? -2.4 -9.461 -15.969 1 75.31 130 TYR B C 1
ATOM 2865 O O . TYR B 1 130 ? -1.321 -9.797 -16.469 1 75.31 130 TYR B O 1
ATOM 2873 N N . LYS B 1 131 ? -3.109 -8.375 -16.266 1 71.44 131 LYS B N 1
ATOM 2874 C CA . LYS B 1 131 ? -2.504 -7.465 -17.234 1 71.44 131 LYS B CA 1
ATOM 2875 C C . LYS B 1 131 ? -1.609 -6.441 -16.531 1 71.44 131 LYS B C 1
ATOM 2877 O O . LYS B 1 131 ? -0.846 -5.73 -17.188 1 71.44 131 LYS B O 1
ATOM 2882 N N . SER B 1 132 ? -1.779 -6.488 -15.297 1 66.19 132 SER B N 1
ATOM 2883 C CA . SER B 1 132 ? -1.028 -5.496 -14.539 1 66.19 132 SER B CA 1
ATOM 2884 C C . SER B 1 132 ? 0.375 -5.992 -14.211 1 66.19 132 SER B C 1
ATOM 2886 O O . SER B 1 132 ? 0.581 -7.188 -14 1 66.19 132 SER B O 1
ATOM 2888 N N . ALA B 1 133 ? 1.244 -5.117 -14.266 1 59.78 133 ALA B N 1
ATOM 2889 C CA . ALA B 1 133 ? 2.604 -5.438 -13.836 1 59.78 133 ALA B CA 1
ATOM 2890 C C . ALA B 1 133 ? 2.619 -5.938 -12.391 1 59.78 133 ALA B C 1
ATOM 2892 O O . ALA B 1 133 ? 3.465 -6.754 -12.023 1 59.78 133 ALA B O 1
ATOM 2893 N N . GLU B 1 134 ? 1.629 -5.508 -11.703 1 62.81 134 GLU B N 1
ATOM 2894 C CA . GLU B 1 134 ? 1.559 -5.855 -10.289 1 62.81 134 GLU B CA 1
ATOM 2895 C C . GLU B 1 134 ? 1.396 -7.363 -10.094 1 62.81 134 GLU B C 1
ATOM 2897 O O . GLU B 1 134 ? 2.018 -7.949 -9.203 1 62.81 134 GLU B O 1
ATOM 2902 N N . PHE B 1 135 ? 0.606 -7.836 -10.922 1 63.81 135 PHE B N 1
ATOM 2903 C CA . PHE B 1 135 ? 0.387 -9.273 -10.781 1 63.81 135 PHE B CA 1
ATOM 2904 C C . PHE B 1 135 ? 1.677 -10.047 -11.039 1 63.81 135 PHE B C 1
ATOM 2906 O O . PHE B 1 135 ? 1.929 -11.07 -10.398 1 63.81 135 PHE B O 1
ATOM 2913 N N . HIS B 1 136 ? 2.359 -9.461 -11.719 1 64.19 136 HIS B N 1
ATOM 2914 C CA . HIS B 1 136 ? 3.553 -10.195 -12.117 1 64.19 136 HIS B CA 1
ATOM 2915 C C . HIS B 1 136 ? 4.68 -10.008 -11.109 1 64.19 136 HIS B C 1
ATOM 2917 O O . HIS B 1 136 ? 5.66 -10.758 -11.117 1 64.19 136 HIS B O 1
ATOM 2923 N N . GLU B 1 137 ? 4.16 -9.078 -10.25 1 70.56 137 GLU B N 1
ATOM 2924 C CA . GLU B 1 137 ? 5.359 -8.766 -9.477 1 70.56 137 GLU B CA 1
ATOM 2925 C C . GLU B 1 137 ? 5.016 -8.469 -8.023 1 70.56 137 GLU B C 1
ATOM 2927 O O . GLU B 1 137 ? 5.906 -8.367 -7.176 1 70.56 137 GLU B O 1
ATOM 2932 N N . ASP B 1 138 ? 3.805 -8.445 -7.68 1 82.19 138 ASP B N 1
ATOM 2933 C CA . ASP B 1 138 ? 3.445 -8.141 -6.301 1 82.19 138 ASP B CA 1
ATOM 2934 C C . ASP B 1 138 ? 3.334 -9.414 -5.465 1 82.19 138 ASP B C 1
ATOM 2936 O O . ASP B 1 138 ? 2.578 -10.328 -5.809 1 82.19 138 ASP B O 1
ATOM 2940 N N . LEU B 1 139 ? 4.004 -9.383 -4.375 1 90.75 139 LEU B N 1
ATOM 2941 C CA . LEU B 1 139 ? 4.082 -10.547 -3.496 1 90.75 139 LEU B CA 1
ATOM 2942 C C . LEU B 1 139 ? 2.713 -10.875 -2.91 1 90.75 139 LEU B C 1
ATOM 2944 O O . LEU B 1 139 ? 2.414 -12.039 -2.635 1 90.75 139 LEU B O 1
ATOM 2948 N N . ARG B 1 140 ? 1.821 -9.93 -2.834 1 89.19 140 ARG B N 1
ATOM 2949 C CA . ARG B 1 140 ? 0.508 -10.125 -2.232 1 89.19 140 ARG B CA 1
ATOM 2950 C C . ARG B 1 140 ? -0.331 -11.102 -3.057 1 89.19 140 ARG B C 1
ATOM 2952 O O . ARG B 1 140 ? -0.975 -11.992 -2.506 1 89.19 140 ARG B O 1
ATOM 2959 N N . PHE B 1 141 ? -0.24 -10.93 -4.355 1 89.38 141 PHE B N 1
ATOM 2960 C CA . PHE B 1 141 ? -1.041 -11.781 -5.227 1 89.38 141 PHE B CA 1
ATOM 2961 C C . PHE B 1 141 ? -0.522 -13.219 -5.215 1 89.38 141 PHE B C 1
ATOM 2963 O O . PHE B 1 141 ? -1.307 -14.164 -5.137 1 89.38 141 PHE B O 1
ATOM 2970 N N . VAL B 1 142 ? 0.734 -13.281 -5.191 1 90.25 142 VAL B N 1
ATOM 2971 C CA . VAL B 1 142 ? 1.373 -14.594 -5.219 1 90.25 142 VAL B CA 1
ATOM 2972 C C . VAL B 1 142 ? 1.085 -15.336 -3.916 1 90.25 142 VAL B C 1
ATOM 2974 O O . VAL B 1 142 ? 0.684 -16.5 -3.936 1 90.25 142 VAL B O 1
ATOM 2977 N N . LEU B 1 143 ? 1.2 -14.656 -2.838 1 92.06 143 LEU B N 1
ATOM 2978 C CA . LEU B 1 143 ? 0.978 -15.297 -1.544 1 92.06 143 LEU B CA 1
ATOM 2979 C C . LEU B 1 143 ? -0.485 -15.695 -1.379 1 92.06 143 LEU B C 1
ATOM 2981 O O . LEU B 1 143 ? -0.785 -16.75 -0.823 1 92.06 143 LEU B O 1
ATOM 2985 N N . SER B 1 144 ? -1.338 -14.875 -1.875 1 92.12 144 SER B N 1
ATOM 2986 C CA . SER B 1 144 ? -2.76 -15.195 -1.815 1 92.12 144 SER B CA 1
ATOM 2987 C C . SER B 1 144 ? -3.064 -16.484 -2.564 1 92.12 144 SER B C 1
ATOM 2989 O O . SER B 1 144 ? -3.756 -17.375 -2.043 1 92.12 144 SER B O 1
ATOM 2991 N N . PHE B 1 145 ? -2.516 -16.594 -3.76 1 92.62 145 PHE B N 1
ATOM 2992 C CA . PHE B 1 145 ? -2.721 -17.797 -4.559 1 92.62 145 PHE B CA 1
ATOM 2993 C C . PHE B 1 145 ? -2.164 -19.031 -3.842 1 92.62 145 PHE B C 1
ATOM 2995 O O . PHE B 1 145 ? -2.85 -20.047 -3.719 1 92.62 145 PHE B O 1
ATOM 3002 N N . LEU B 1 146 ? -1.036 -18.875 -3.338 1 90.81 146 LEU B N 1
ATOM 3003 C CA . LEU B 1 146 ? -0.345 -20 -2.709 1 90.81 146 LEU B CA 1
ATOM 3004 C C . LEU B 1 146 ? -1.067 -20.438 -1.441 1 90.81 146 LEU B C 1
ATOM 3006 O O . LEU B 1 146 ? -1.1 -21.625 -1.123 1 90.81 146 LEU B O 1
ATOM 3010 N N . GLU B 1 147 ? -1.627 -19.531 -0.773 1 90.56 147 GLU B N 1
ATOM 3011 C CA . GLU B 1 147 ? -2.324 -19.812 0.476 1 90.56 147 GLU B CA 1
ATOM 3012 C C . GLU B 1 147 ? -3.688 -20.453 0.213 1 90.56 147 GLU B C 1
ATOM 3014 O O . GLU B 1 147 ? -4.133 -21.312 0.973 1 90.56 147 GLU B O 1
ATOM 3019 N N . ASN B 1 148 ? -4.246 -20.078 -0.836 1 93.12 148 ASN B N 1
ATOM 3020 C CA . ASN B 1 148 ? -5.645 -20.438 -1.031 1 93.12 148 ASN B CA 1
ATOM 3021 C C . ASN B 1 148 ? -5.793 -21.656 -1.945 1 93.12 148 ASN B C 1
ATOM 3023 O O . ASN B 1 148 ? -6.852 -22.281 -1.979 1 93.12 148 ASN B O 1
ATOM 3027 N N . CYS B 1 149 ? -4.777 -21.906 -2.652 1 93.62 149 CYS B N 1
ATOM 3028 C CA . CYS B 1 149 ? -4.812 -23.047 -3.576 1 93.62 149 CYS B CA 1
ATOM 3029 C C . CYS B 1 149 ? -4.141 -24.266 -2.969 1 93.62 149 CYS B C 1
ATOM 3031 O O . CYS B 1 149 ? -2.965 -24.219 -2.6 1 93.62 149 CYS B O 1
ATOM 3033 N N . SER B 1 150 ? -4.812 -25.375 -2.945 1 90.56 150 SER B N 1
ATOM 3034 C CA . SER B 1 150 ? -4.297 -26.578 -2.322 1 90.56 150 SER B CA 1
ATOM 3035 C C . SER B 1 150 ? -3.416 -27.375 -3.287 1 90.56 150 SER B C 1
ATOM 3037 O O . SER B 1 150 ? -2.748 -28.328 -2.887 1 90.56 150 SER B O 1
ATOM 3039 N N . ALA B 1 151 ? -3.406 -26.938 -4.504 1 85.5 151 ALA B N 1
ATOM 3040 C CA . ALA B 1 151 ? -2.578 -27.625 -5.492 1 85.5 151 ALA B CA 1
ATOM 3041 C C . ALA B 1 151 ? -1.103 -27.281 -5.305 1 85.5 151 ALA B C 1
ATOM 3043 O O . ALA B 1 151 ? -0.23 -27.922 -5.898 1 85.5 151 ALA B O 1
ATOM 3044 N N . VAL B 1 152 ? -0.859 -26.203 -4.574 1 82.44 152 VAL B N 1
ATOM 3045 C CA . VAL B 1 152 ? 0.512 -25.828 -4.238 1 82.44 152 VAL B CA 1
ATOM 3046 C C . VAL B 1 152 ? 0.722 -25.922 -2.73 1 82.44 152 VAL B C 1
ATOM 3048 O O . VAL B 1 152 ? -0.076 -25.391 -1.951 1 82.44 152 VAL B O 1
ATOM 3051 N N . HIS B 1 153 ? 1.682 -26.641 -2.445 1 81.94 153 HIS B N 1
ATOM 3052 C CA . HIS B 1 153 ? 1.844 -26.828 -1.007 1 81.94 153 HIS B CA 1
ATOM 3053 C C . HIS B 1 153 ? 2.988 -25.969 -0.466 1 81.94 153 HIS B C 1
ATOM 3055 O O . HIS B 1 153 ? 4.141 -26.156 -0.859 1 81.94 153 HIS B O 1
ATOM 3061 N N . LEU B 1 154 ? 2.654 -24.984 0.233 1 86.06 154 LEU B N 1
ATOM 3062 C CA . LEU B 1 154 ? 3.559 -24.219 1.087 1 86.06 154 LEU B CA 1
ATOM 3063 C C . LEU B 1 154 ? 3.053 -24.188 2.525 1 86.06 154 LEU B C 1
ATOM 3065 O O . LEU B 1 154 ? 1.844 -24.125 2.762 1 86.06 154 LEU B O 1
ATOM 3069 N N . PRO B 1 155 ? 4.02 -24.359 3.451 1 89.31 155 PRO B N 1
ATOM 3070 C CA . PRO B 1 155 ? 3.576 -24.297 4.844 1 89.31 155 PRO B CA 1
ATOM 3071 C C . PRO B 1 155 ? 2.861 -22.984 5.172 1 89.31 155 PRO B C 1
ATOM 3073 O O . PRO B 1 155 ? 3.365 -21.906 4.852 1 89.31 155 PRO B O 1
ATOM 3076 N N . ARG B 1 156 ? 1.781 -23.141 5.785 1 86.88 156 ARG B N 1
ATOM 3077 C CA . ARG B 1 156 ? 0.964 -21.969 6.117 1 86.88 156 ARG B CA 1
ATOM 3078 C C . ARG B 1 156 ? 1.729 -21 7.008 1 86.88 156 ARG B C 1
ATOM 3080 O O . ARG B 1 156 ? 1.621 -19.781 6.848 1 86.88 156 ARG B O 1
ATOM 3087 N N . SER B 1 157 ? 2.424 -21.531 7.934 1 92.88 157 SER B N 1
ATOM 3088 C CA . SER B 1 157 ? 3.182 -20.688 8.859 1 92.88 157 SER B CA 1
ATOM 3089 C C . SER B 1 157 ? 4.207 -19.844 8.117 1 92.88 157 SER B C 1
ATOM 3091 O O . SER B 1 157 ? 4.438 -18.688 8.484 1 92.88 157 SER B O 1
ATOM 3093 N N . LEU B 1 158 ? 4.73 -20.391 7.137 1 94.5 158 LEU B N 1
ATOM 3094 C CA . LEU B 1 158 ? 5.73 -19.672 6.355 1 94.5 158 LEU B CA 1
ATOM 3095 C C . LEU B 1 158 ? 5.082 -18.562 5.535 1 94.5 158 LEU B C 1
ATOM 3097 O O . LEU B 1 158 ? 5.625 -17.453 5.441 1 94.5 158 LEU B O 1
ATOM 3101 N N . CYS B 1 159 ? 3.967 -18.812 4.977 1 92.69 159 CYS B N 1
ATOM 3102 C CA . CYS B 1 159 ? 3.225 -17.797 4.238 1 92.69 159 CYS B CA 1
ATOM 3103 C C . CYS B 1 159 ? 2.83 -16.641 5.152 1 92.69 159 CYS B C 1
ATOM 3105 O O . CYS B 1 159 ? 2.953 -15.477 4.773 1 92.69 159 CYS B O 1
ATOM 3107 N N . GLU B 1 160 ? 2.447 -16.969 6.301 1 94.44 160 GLU B N 1
ATOM 3108 C CA . GLU B 1 160 ? 2.068 -15.953 7.27 1 94.44 160 GLU B CA 1
ATOM 3109 C C . GLU B 1 160 ? 3.254 -15.055 7.621 1 94.44 160 GLU B C 1
ATOM 3111 O O . GLU B 1 160 ? 3.113 -13.836 7.711 1 94.44 160 GLU B O 1
ATOM 3116 N N . LYS B 1 161 ? 4.355 -15.695 7.809 1 97 161 LYS B N 1
ATOM 3117 C CA . LYS B 1 161 ? 5.562 -14.93 8.086 1 97 161 LYS B CA 1
ATOM 3118 C C . LYS B 1 161 ? 5.918 -14.016 6.918 1 97 161 LYS B C 1
ATOM 3120 O O . LYS B 1 161 ? 6.344 -12.875 7.117 1 97 161 LYS B O 1
ATOM 3125 N N . ALA B 1 162 ? 5.746 -14.508 5.766 1 96.5 162 ALA B N 1
ATOM 3126 C CA . ALA B 1 162 ? 6.039 -13.711 4.578 1 96.5 162 ALA B CA 1
ATOM 3127 C C . ALA B 1 162 ? 5.113 -12.5 4.484 1 96.5 162 ALA B C 1
ATOM 3129 O O . ALA B 1 162 ? 5.555 -11.398 4.152 1 96.5 162 ALA B O 1
ATOM 3130 N N . TRP B 1 163 ? 3.873 -12.734 4.805 1 96.12 163 TRP B N 1
ATOM 3131 C CA . TRP B 1 163 ? 2.908 -11.641 4.844 1 96.12 163 TRP B CA 1
ATOM 3132 C C . TRP B 1 163 ? 3.346 -10.57 5.832 1 96.12 163 TRP B C 1
ATOM 3134 O O . TRP B 1 163 ? 3.273 -9.375 5.531 1 96.12 163 TRP B O 1
ATOM 3144 N N . GLN B 1 164 ? 3.76 -10.977 6.945 1 96.5 164 GLN B N 1
ATOM 3145 C CA . GLN B 1 164 ? 4.184 -10.039 7.984 1 96.5 164 GLN B CA 1
ATOM 3146 C C . GLN B 1 164 ? 5.391 -9.227 7.531 1 96.5 164 GLN B C 1
ATOM 3148 O O . GLN B 1 164 ? 5.441 -8.016 7.742 1 96.5 164 GLN B O 1
ATOM 3153 N N . CYS B 1 165 ? 6.293 -9.898 6.922 1 96.69 165 CYS B N 1
ATOM 3154 C CA . CYS B 1 165 ? 7.484 -9.211 6.438 1 96.69 165 CYS B CA 1
ATOM 3155 C C . CYS B 1 165 ? 7.133 -8.219 5.34 1 96.69 165 CYS B C 1
ATOM 3157 O O . CYS B 1 165 ? 7.605 -7.078 5.348 1 96.69 165 CYS B O 1
ATOM 3159 N N . HIS B 1 166 ? 6.34 -8.656 4.473 1 96.06 166 HIS B N 1
ATOM 3160 C CA . HIS B 1 166 ? 5.898 -7.781 3.391 1 96.06 166 HIS B CA 1
ATOM 3161 C C . HIS B 1 166 ? 5.18 -6.555 3.938 1 96.06 166 HIS B C 1
ATOM 3163 O O . HIS B 1 166 ? 5.461 -5.426 3.525 1 96.06 166 HIS B O 1
ATOM 3169 N N . GLY B 1 167 ? 4.289 -6.773 4.832 1 92.62 167 GLY B N 1
ATOM 3170 C CA . GLY B 1 167 ? 3.559 -5.684 5.461 1 92.62 167 GLY B CA 1
ATOM 3171 C C . GLY B 1 167 ? 4.461 -4.707 6.191 1 92.62 167 GLY B C 1
ATOM 3172 O O . GLY B 1 167 ? 4.25 -3.494 6.129 1 92.62 167 GLY B O 1
ATOM 3173 N N . ARG B 1 168 ? 5.414 -5.211 6.879 1 92.75 168 ARG B N 1
ATOM 3174 C CA . ARG B 1 168 ? 6.359 -4.383 7.613 1 92.75 168 ARG B CA 1
ATOM 3175 C C . ARG B 1 168 ? 7.133 -3.467 6.668 1 92.75 168 ARG B C 1
ATOM 3177 O O . ARG B 1 168 ? 7.238 -2.264 6.906 1 92.75 168 ARG B O 1
ATOM 3184 N N . VAL B 1 169 ? 7.621 -4.055 5.598 1 93.94 169 VAL B N 1
ATOM 3185 C CA . VAL B 1 169 ? 8.391 -3.275 4.637 1 93.94 169 VAL B CA 1
ATOM 3186 C C . VAL B 1 169 ? 7.5 -2.209 4.004 1 93.94 169 VAL B C 1
ATOM 3188 O O . VAL B 1 169 ? 7.914 -1.058 3.844 1 93.94 169 VAL B O 1
ATOM 3191 N N . LYS B 1 170 ? 6.309 -2.576 3.701 1 90.06 170 LYS B N 1
ATOM 3192 C CA . LYS B 1 170 ? 5.359 -1.644 3.098 1 90.06 170 LYS B CA 1
ATOM 3193 C C . LYS B 1 170 ? 5.082 -0.463 4.023 1 90.06 170 LYS B C 1
ATOM 3195 O O . LYS B 1 170 ? 5.07 0.688 3.584 1 90.06 170 LYS B O 1
ATOM 3200 N N . ARG B 1 171 ? 4.871 -0.73 5.262 1 87.31 171 ARG B N 1
ATOM 3201 C CA . ARG B 1 171 ? 4.609 0.325 6.234 1 87.31 171 ARG B CA 1
ATOM 3202 C C . ARG B 1 171 ? 5.809 1.256 6.371 1 87.31 171 ARG B C 1
ATOM 3204 O O . ARG B 1 171 ? 5.648 2.457 6.594 1 87.31 171 ARG B O 1
ATOM 3211 N N . LYS B 1 172 ? 6.906 0.698 6.184 1 90.19 172 LYS B N 1
ATOM 3212 C CA . LYS B 1 172 ? 8.133 1.466 6.398 1 90.19 172 LYS B CA 1
ATOM 3213 C C . LYS B 1 172 ? 8.539 2.213 5.133 1 90.19 172 LYS B C 1
ATOM 3215 O O . LYS B 1 172 ? 9.531 2.943 5.129 1 90.19 172 LYS B O 1
ATOM 3220 N N . ASN B 1 173 ? 7.766 2.062 4.078 1 89.56 173 ASN B N 1
ATOM 3221 C CA . ASN B 1 173 ? 8 2.828 2.857 1 89.56 173 ASN B CA 1
ATOM 3222 C C . ASN B 1 173 ? 7.898 4.328 3.109 1 89.56 173 ASN B C 1
ATOM 3224 O O . ASN B 1 173 ? 8.523 5.125 2.41 1 89.56 173 ASN B O 1
ATOM 3228 N N . VAL B 1 174 ? 7.191 4.637 4.102 1 85.56 174 VAL B N 1
ATOM 3229 C CA . VAL B 1 174 ? 6.938 6.043 4.387 1 85.56 174 VAL B CA 1
ATOM 3230 C C . VAL B 1 174 ? 8.227 6.715 4.867 1 85.56 174 VAL B C 1
ATOM 3232 O O . VAL B 1 174 ? 8.586 7.793 4.391 1 85.56 174 VAL B O 1
ATOM 3235 N N . ARG B 1 175 ? 8.984 6.086 5.715 1 88.69 175 ARG B N 1
ATOM 3236 C CA . ARG B 1 175 ? 10.188 6.672 6.301 1 88.69 175 ARG B CA 1
ATOM 3237 C C . ARG B 1 175 ? 11.438 6.148 5.605 1 88.69 175 ARG B C 1
ATOM 3239 O O . ARG B 1 175 ? 12.508 6.746 5.719 1 88.69 175 ARG B O 1
ATOM 3246 N N . MET B 1 176 ? 11.258 4.988 5.035 1 92.31 176 MET B N 1
ATOM 3247 C CA . MET B 1 176 ? 12.391 4.348 4.371 1 92.31 176 MET B CA 1
ATOM 3248 C C . MET B 1 176 ? 13.508 4.055 5.367 1 92.31 176 MET B C 1
ATOM 3250 O O . MET B 1 176 ? 14.672 4.348 5.105 1 92.31 176 MET B O 1
ATOM 3254 N N . ARG B 1 177 ? 13.133 3.631 6.527 1 92.62 177 ARG B N 1
ATOM 3255 C CA . ARG B 1 177 ? 14.047 3.238 7.598 1 92.62 177 ARG B CA 1
ATOM 3256 C C . ARG B 1 177 ? 13.648 1.888 8.188 1 92.62 177 ARG B C 1
ATOM 3258 O O . ARG B 1 177 ? 12.461 1.615 8.383 1 92.62 177 ARG B O 1
ATOM 3265 N N . MET B 1 178 ? 14.688 1.07 8.43 1 95.38 178 MET B N 1
ATOM 3266 C CA . MET B 1 178 ? 14.43 -0.258 8.977 1 95.38 178 MET B CA 1
ATOM 3267 C C . MET B 1 178 ? 15.594 -0.72 9.852 1 95.38 178 MET B C 1
ATOM 3269 O O . MET B 1 178 ? 16.75 -0.454 9.539 1 95.38 178 MET B O 1
ATOM 3273 N N . GLY B 1 179 ? 15.25 -1.411 10.93 1 95.38 179 GLY B N 1
ATOM 3274 C CA . GLY B 1 179 ? 16.281 -1.953 11.805 1 95.38 179 GLY B CA 1
ATOM 3275 C C . GLY B 1 179 ? 16.953 -3.188 11.227 1 95.38 179 GLY B C 1
ATOM 3276 O O . GLY B 1 179 ? 16.422 -3.822 10.312 1 95.38 179 GLY B O 1
ATOM 3277 N N . SER B 1 180 ? 18.094 -3.531 11.844 1 94.31 180 SER B N 1
ATOM 3278 C CA . SER B 1 180 ? 18.859 -4.676 11.383 1 94.31 180 SER B CA 1
ATOM 3279 C C . SER B 1 180 ? 18.141 -5.988 11.656 1 94.31 180 SER B C 1
ATOM 3281 O O . SER B 1 180 ? 18.156 -6.902 10.836 1 94.31 180 SER B O 1
ATOM 3283 N N . GLN B 1 181 ? 17.484 -6.008 12.742 1 96.62 181 GLN B N 1
ATOM 3284 C CA . GLN B 1 181 ? 16.766 -7.234 13.094 1 96.62 181 GLN B CA 1
ATOM 3285 C C . GLN B 1 181 ? 15.617 -7.5 12.117 1 96.62 181 GLN B C 1
ATOM 3287 O O . GLN B 1 181 ? 15.391 -8.641 11.719 1 96.62 181 GLN B O 1
ATOM 3292 N N . GLU B 1 182 ? 14.969 -6.508 11.773 1 97.25 182 GLU B N 1
ATOM 3293 C CA . GLU B 1 182 ? 13.852 -6.629 10.836 1 97.25 182 GLU B CA 1
ATOM 3294 C C . GLU B 1 182 ? 14.336 -7.055 9.453 1 97.25 182 GLU B C 1
ATOM 3296 O O . GLU B 1 182 ? 13.68 -7.852 8.781 1 97.25 182 GLU B O 1
ATOM 3301 N N . LEU B 1 183 ? 15.461 -6.523 9.039 1 97.31 183 LEU B N 1
ATOM 3302 C CA . LEU B 1 183 ? 16.062 -6.945 7.777 1 97.31 183 LEU B CA 1
ATOM 3303 C C . LEU B 1 183 ? 16.422 -8.422 7.816 1 97.31 183 LEU B C 1
ATOM 3305 O O . LEU B 1 183 ? 16.094 -9.172 6.895 1 97.31 183 LEU B O 1
ATOM 3309 N N . GLU B 1 184 ? 17.047 -8.773 8.859 1 97.44 184 GLU B N 1
ATOM 3310 C CA . GLU B 1 184 ? 17.469 -10.164 9 1 97.44 184 GLU B CA 1
ATOM 3311 C C . GLU B 1 184 ? 16.266 -11.109 8.945 1 97.44 184 GLU B C 1
ATOM 3313 O O . GLU B 1 184 ? 16.328 -12.148 8.297 1 97.44 184 GLU B O 1
ATOM 3318 N N . GLU B 1 185 ? 15.281 -10.75 9.617 1 97.88 185 GLU B N 1
ATOM 3319 C CA . GLU B 1 185 ? 14.07 -11.562 9.609 1 97.88 185 GLU B CA 1
ATOM 3320 C C . GLU B 1 185 ? 13.484 -11.656 8.203 1 97.88 185 GLU B C 1
ATOM 3322 O O . GLU B 1 185 ? 13.078 -12.742 7.766 1 97.88 185 GLU B O 1
ATOM 3327 N N . THR B 1 186 ? 13.422 -10.578 7.535 1 98.38 186 THR B N 1
ATOM 3328 C CA . THR B 1 186 ? 12.867 -10.547 6.188 1 98.38 186 THR B CA 1
ATOM 3329 C C . THR B 1 186 ? 13.664 -11.461 5.258 1 98.38 186 THR B C 1
ATOM 3331 O O . THR B 1 186 ? 13.086 -12.297 4.555 1 98.38 186 THR B O 1
ATOM 3334 N N . VAL B 1 187 ? 14.953 -11.328 5.309 1 97.69 187 VAL B N 1
ATOM 3335 C CA . VAL B 1 187 ? 15.805 -12.125 4.434 1 97.69 187 VAL B CA 1
ATOM 3336 C C . VAL B 1 187 ? 15.672 -13.602 4.797 1 97.69 187 VAL B C 1
ATOM 3338 O O . VAL B 1 187 ? 15.57 -14.461 3.916 1 97.69 187 VAL B O 1
ATOM 3341 N N . SER B 1 188 ? 15.602 -13.852 6.027 1 97.81 188 SER B N 1
ATOM 3342 C CA . SER B 1 188 ? 15.492 -15.234 6.484 1 97.81 188 SER B CA 1
ATOM 3343 C C . SER B 1 188 ? 14.188 -15.867 6.008 1 97.81 188 SER B C 1
ATOM 3345 O O . SER B 1 188 ? 14.188 -16.984 5.477 1 97.81 188 SER B O 1
ATOM 3347 N N . VAL B 1 189 ? 13.156 -15.219 6.195 1 98 189 VAL B N 1
ATOM 3348 C CA . VAL B 1 189 ? 11.852 -15.734 5.809 1 98 189 VAL B CA 1
ATOM 3349 C C . VAL B 1 189 ? 11.797 -15.914 4.293 1 98 189 VAL B C 1
ATOM 3351 O O . VAL B 1 189 ? 11.32 -16.938 3.801 1 98 189 VAL B O 1
ATOM 3354 N N . MET B 1 190 ? 12.305 -14.961 3.555 1 97.62 190 MET B N 1
ATOM 3355 C CA . MET B 1 190 ? 12.281 -15.039 2.098 1 97.62 190 MET B CA 1
ATOM 3356 C C . MET B 1 190 ? 13.141 -16.188 1.599 1 97.62 190 MET B C 1
ATOM 3358 O O . MET B 1 190 ? 12.758 -16.906 0.672 1 97.62 190 MET B O 1
ATOM 3362 N N . THR B 1 191 ? 14.25 -16.359 2.234 1 97 191 THR B N 1
ATOM 3363 C CA . THR B 1 191 ? 15.125 -17.453 1.84 1 97 191 THR B CA 1
ATOM 3364 C C . THR B 1 191 ? 14.477 -18.797 2.156 1 97 191 THR B C 1
ATOM 3366 O O . THR B 1 191 ? 14.578 -19.734 1.37 1 97 191 THR B O 1
ATOM 3369 N N . GLU B 1 192 ? 13.844 -18.859 3.275 1 96.44 192 GLU B N 1
ATOM 3370 C CA . GLU B 1 192 ? 13.133 -20.078 3.613 1 96.44 192 GLU B CA 1
ATOM 3371 C C . GLU B 1 192 ? 12.016 -20.375 2.609 1 96.44 192 GLU B C 1
ATOM 3373 O O . GLU B 1 192 ? 11.828 -21.516 2.191 1 96.44 192 GLU B O 1
ATOM 3378 N N . LEU B 1 193 ? 11.367 -19.422 2.271 1 95.25 193 LEU B N 1
ATOM 3379 C CA . LEU B 1 193 ? 10.305 -19.531 1.285 1 95.25 193 LEU B CA 1
ATOM 3380 C C . LEU B 1 193 ? 10.844 -20.062 -0.041 1 95.25 193 LEU B C 1
ATOM 3382 O O . LEU B 1 193 ? 10.305 -21.016 -0.603 1 95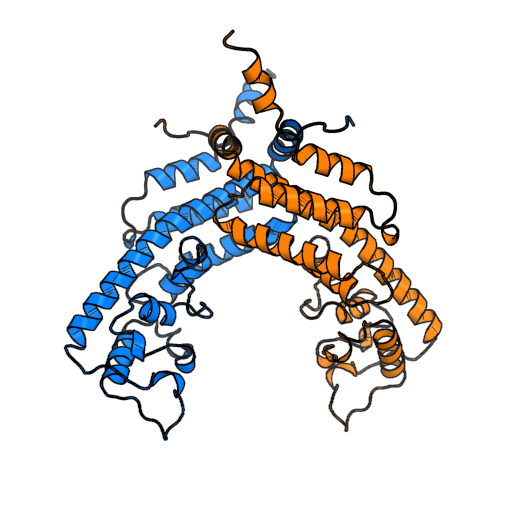.25 193 LEU B O 1
ATOM 3386 N N . LEU B 1 194 ? 11.922 -19.531 -0.465 1 95.44 194 LEU B N 1
ATOM 3387 C CA . LEU B 1 194 ? 12.5 -19.875 -1.759 1 95.44 194 LEU B CA 1
ATOM 3388 C C . LEU B 1 194 ? 13.148 -21.266 -1.719 1 95.44 194 LEU B C 1
ATOM 3390 O O . LEU B 1 194 ? 13.414 -21.859 -2.764 1 95.44 194 LEU B O 1
ATOM 3394 N N . SER B 1 195 ? 13.383 -21.703 -0.558 1 95 195 SER B N 1
ATOM 3395 C CA . SER B 1 195 ? 14.047 -23 -0.402 1 95 195 SER B CA 1
ATOM 3396 C C . SER B 1 195 ? 13.039 -24.141 -0.417 1 95 195 SER B C 1
ATOM 3398 O O . SER B 1 195 ? 13.422 -25.312 -0.362 1 95 195 SER B O 1
ATOM 3400 N N . GLN B 1 196 ? 11.828 -23.797 -0.473 1 92.12 196 GLN B N 1
ATOM 3401 C CA . GLN B 1 196 ? 10.828 -24.844 -0.498 1 92.12 196 GLN B CA 1
ATOM 3402 C C . GLN B 1 196 ? 10.984 -25.734 -1.736 1 92.12 196 GLN B C 1
ATOM 3404 O O . GLN B 1 196 ? 11.211 -25.219 -2.836 1 92.12 196 GLN B O 1
ATOM 3409 N N . GLU B 1 197 ? 10.75 -26.969 -1.587 1 87.88 197 GLU B N 1
ATOM 3410 C CA . GLU B 1 197 ? 11.008 -27.969 -2.627 1 87.88 197 GLU B CA 1
ATOM 3411 C C . GLU B 1 197 ? 10.125 -27.719 -3.852 1 87.88 197 GLU B C 1
ATOM 3413 O O . GLU B 1 197 ? 10.586 -27.859 -4.988 1 87.88 197 GLU B O 1
ATOM 3418 N N . ASP B 1 198 ? 8.969 -27.312 -3.588 1 83.06 198 ASP B N 1
ATOM 3419 C CA . ASP B 1 198 ? 8 -27.125 -4.66 1 83.06 198 ASP B CA 1
ATOM 3420 C C . ASP B 1 198 ? 8.438 -26.031 -5.621 1 83.06 198 ASP B C 1
ATOM 3422 O O . ASP B 1 198 ? 7.988 -25.969 -6.766 1 83.06 198 ASP B O 1
ATOM 3426 N N . LEU B 1 199 ? 9.383 -25.188 -5.238 1 88.88 199 LEU B N 1
ATOM 3427 C CA . LEU B 1 199 ? 9.727 -24.016 -6.027 1 88.88 199 LEU B CA 1
ATOM 3428 C C . LEU B 1 199 ? 10.984 -24.266 -6.859 1 88.88 199 LEU B C 1
ATOM 3430 O O . LEU B 1 199 ? 11.359 -23.438 -7.684 1 88.88 199 LEU B O 1
ATOM 3434 N N . GLY B 1 200 ? 11.516 -25.406 -6.672 1 87.62 200 GLY B N 1
ATOM 3435 C CA . GLY B 1 200 ? 12.703 -25.734 -7.445 1 87.62 200 GLY B CA 1
ATOM 3436 C C . GLY B 1 200 ? 13.977 -25.156 -6.871 1 87.62 200 GLY B C 1
ATOM 3437 O O . GLY B 1 200 ? 14.039 -24.859 -5.676 1 87.62 200 GLY B O 1
ATOM 3438 N N . ASP B 1 201 ? 14.938 -25.078 -7.797 1 90.88 201 ASP B N 1
ATOM 3439 C CA . ASP B 1 201 ? 16.25 -24.609 -7.371 1 90.88 201 ASP B CA 1
ATOM 3440 C C . ASP B 1 201 ? 16.391 -23.094 -7.574 1 90.88 201 ASP B C 1
ATOM 3442 O O . ASP B 1 201 ? 16.312 -22.609 -8.703 1 90.88 201 ASP B O 1
ATOM 3446 N N . ASN B 1 202 ? 16.531 -22.453 -6.453 1 94.88 202 ASN B N 1
ATOM 3447 C CA . ASN B 1 202 ? 16.656 -21 -6.465 1 94.88 202 ASN B CA 1
ATOM 3448 C C . ASN B 1 202 ? 17.938 -20.531 -5.766 1 94.88 202 ASN B C 1
ATOM 3450 O O . ASN B 1 202 ? 17.953 -19.484 -5.117 1 94.88 202 ASN B O 1
ATOM 3454 N N . GLU B 1 203 ? 18.969 -21.281 -5.895 1 93.81 203 GLU B N 1
ATOM 3455 C CA . GLU B 1 203 ? 20.219 -21.047 -5.156 1 93.81 203 GLU B CA 1
ATOM 3456 C C . GLU B 1 203 ? 20.812 -19.688 -5.504 1 93.81 203 GLU B C 1
ATOM 3458 O O . GLU B 1 203 ? 21.359 -19 -4.633 1 93.81 203 GLU B O 1
ATOM 3463 N N . ASP B 1 204 ? 20.75 -19.328 -6.719 1 93.12 204 ASP B N 1
ATOM 3464 C CA . ASP B 1 204 ? 21.328 -18.062 -7.137 1 93.12 204 ASP B CA 1
ATOM 3465 C C . ASP B 1 204 ? 20.672 -16.891 -6.422 1 93.12 204 ASP B C 1
ATOM 3467 O O . ASP B 1 204 ? 21.344 -15.992 -5.922 1 93.12 204 ASP B O 1
ATOM 3471 N N . VAL B 1 205 ? 19.391 -16.906 -6.387 1 94 205 VAL B N 1
ATOM 3472 C CA . VAL B 1 205 ? 18.641 -15.836 -5.75 1 94 205 VAL B CA 1
ATOM 3473 C C . VAL B 1 205 ? 18.859 -15.875 -4.238 1 94 205 VAL B C 1
ATOM 3475 O O . VAL B 1 205 ? 19.016 -14.828 -3.602 1 94 205 VAL B O 1
ATOM 3478 N N . ILE B 1 206 ? 18.906 -17.062 -3.705 1 95.5 206 ILE B N 1
ATOM 3479 C CA . ILE B 1 206 ? 19.109 -17.234 -2.271 1 95.5 206 ILE B CA 1
ATOM 3480 C C . ILE B 1 206 ? 20.484 -16.672 -1.883 1 95.5 206 ILE B C 1
ATOM 3482 O O . ILE B 1 206 ? 20.609 -15.969 -0.884 1 95.5 206 ILE B O 1
ATOM 3486 N N . ASN B 1 207 ? 21.438 -16.938 -2.672 1 92.62 207 ASN B N 1
ATOM 3487 C CA . ASN B 1 207 ? 22.766 -16.406 -2.412 1 92.62 207 ASN B CA 1
ATOM 3488 C C . ASN B 1 207 ? 22.797 -14.891 -2.479 1 92.62 207 ASN B C 1
ATOM 3490 O O . ASN B 1 207 ? 23.453 -14.242 -1.653 1 92.62 207 ASN B O 1
ATOM 3494 N N . LYS B 1 208 ? 22.188 -14.391 -3.379 1 91.44 208 LYS B N 1
ATOM 3495 C CA . LYS B 1 208 ? 22.078 -12.945 -3.498 1 91.44 208 LYS B CA 1
ATOM 3496 C C . LYS B 1 208 ? 21.422 -12.336 -2.262 1 91.44 208 LYS B C 1
ATOM 3498 O O . LYS B 1 208 ? 21.891 -11.312 -1.749 1 91.44 208 LYS B O 1
ATOM 3503 N N . MET B 1 209 ? 20.406 -12.953 -1.787 1 93.12 209 MET B N 1
ATOM 3504 C CA . MET B 1 209 ? 19.688 -12.461 -0.614 1 93.12 209 MET B CA 1
ATOM 3505 C C . MET B 1 209 ? 20.562 -12.523 0.629 1 93.12 209 MET B C 1
ATOM 3507 O O . MET B 1 209 ? 20.562 -11.602 1.446 1 93.12 209 MET B O 1
ATOM 3511 N N . GLN B 1 210 ? 21.281 -13.562 0.705 1 92.31 210 GLN B N 1
ATOM 3512 C CA . GLN B 1 210 ? 22.172 -13.703 1.845 1 92.31 210 GLN B CA 1
ATOM 3513 C C . GLN B 1 210 ? 23.266 -12.641 1.819 1 92.31 210 GLN B C 1
ATOM 3515 O O . GLN B 1 210 ? 23.688 -12.156 2.869 1 92.31 210 GLN B O 1
ATOM 3520 N N . ALA B 1 211 ? 23.656 -12.258 0.681 1 92.69 211 ALA B N 1
ATOM 3521 C CA . ALA B 1 211 ? 24.688 -11.227 0.524 1 92.69 211 ALA B CA 1
ATOM 3522 C C . ALA B 1 211 ? 24.172 -9.875 1.011 1 92.69 211 ALA B C 1
ATOM 3524 O O . ALA B 1 211 ? 24.969 -9 1.379 1 92.69 211 ALA B O 1
ATOM 3525 N N . LEU B 1 212 ? 22.891 -9.703 1.057 1 93.12 212 LEU B N 1
ATOM 3526 C CA . LEU B 1 212 ? 22.281 -8.461 1.507 1 93.12 212 LEU B CA 1
ATOM 3527 C C . LEU B 1 212 ? 22.531 -8.234 2.994 1 93.12 212 LEU B C 1
ATOM 3529 O O . LEU B 1 212 ? 22.391 -7.117 3.492 1 93.12 212 LEU B O 1
ATOM 3533 N N . LEU B 1 213 ? 22.844 -9.289 3.705 1 91.88 213 LEU B N 1
ATOM 3534 C CA . LEU B 1 213 ? 23.062 -9.203 5.145 1 91.88 213 LEU B CA 1
ATOM 3535 C C . LEU B 1 213 ? 24.531 -8.898 5.449 1 91.88 213 LEU B C 1
ATOM 3537 O O . LEU B 1 213 ? 24.859 -8.5 6.566 1 91.88 213 LEU B O 1
ATOM 3541 N N . SER B 1 214 ? 25.406 -9.031 4.555 1 81.69 214 SER B N 1
ATOM 3542 C CA . SER B 1 214 ? 26.844 -8.891 4.785 1 81.69 214 SER B CA 1
ATOM 3543 C C . SER B 1 214 ? 27.281 -7.438 4.668 1 81.69 214 SER B C 1
ATOM 3545 O O . SER B 1 214 ? 27.266 -6.863 3.576 1 81.69 214 SER B O 1
ATOM 3547 N N . ASP B 1 215 ? 27.406 -6.66 5.859 1 69.88 215 ASP B N 1
ATOM 3548 C CA . ASP B 1 215 ? 27.844 -5.27 5.855 1 69.88 215 ASP B CA 1
ATOM 3549 C C . ASP B 1 215 ? 29.375 -5.176 5.855 1 69.88 215 ASP B C 1
ATOM 3551 O O . ASP B 1 215 ? 30.031 -5.648 6.789 1 69.88 215 ASP B O 1
ATOM 3555 N N . THR B 1 216 ? 30.156 -5.344 4.973 1 57.66 216 THR B N 1
ATOM 3556 C CA . THR B 1 216 ? 31.609 -5.23 5.035 1 57.66 216 THR B CA 1
ATOM 3557 C C . THR B 1 216 ? 32.031 -3.859 5.566 1 57.66 216 THR B C 1
ATOM 3559 O O . THR B 1 216 ? 33.188 -3.654 5.938 1 57.66 216 THR B O 1
ATOM 3562 N N . GLU B 1 217 ? 31.438 -2.773 5.531 1 51.34 217 GLU B N 1
ATOM 3563 C CA . GLU B 1 217 ? 32.125 -1.569 6.02 1 51.34 217 GLU B CA 1
ATOM 3564 C C . GLU B 1 217 ? 32.469 -1.697 7.496 1 51.34 217 GLU B C 1
ATOM 3566 O O . GLU B 1 217 ? 33.438 -1.113 7.957 1 51.34 217 GLU B O 1
ATOM 3571 N N . THR B 1 218 ? 31.812 -2.18 8.406 1 44.28 218 THR B N 1
ATOM 3572 C CA . THR B 1 218 ? 32.312 -2.27 9.773 1 44.28 218 THR B CA 1
ATOM 3573 C C . THR B 1 218 ? 33.5 -3.221 9.867 1 44.28 218 THR B C 1
ATOM 3575 O O . THR B 1 218 ? 34.25 -3.188 10.836 1 44.28 218 THR B O 1
ATOM 3578 N N . GLU B 1 219 ? 33.688 -4.223 9.133 1 40.56 219 GLU B N 1
ATOM 3579 C CA . GLU B 1 219 ? 34.844 -5.082 9.43 1 40.56 219 GLU B CA 1
ATOM 3580 C C . GLU B 1 219 ? 36.156 -4.371 9.125 1 40.56 219 GLU B C 1
ATOM 3582 O O . GLU B 1 219 ? 37.219 -4.785 9.602 1 40.56 219 GLU B O 1
ATOM 3587 N N . MET B 1 220 ? 36.312 -3.457 8.352 1 36.97 220 MET B N 1
ATOM 3588 C CA . MET B 1 220 ? 37.625 -2.887 8.211 1 36.97 220 MET B CA 1
ATOM 3589 C C . MET B 1 220 ? 37.938 -1.951 9.375 1 36.97 220 MET B C 1
ATOM 3591 O O . MET B 1 220 ? 39.094 -1.579 9.578 1 36.97 220 MET B O 1
ATOM 3595 N N . ASP B 1 221 ? 37.094 -1.282 10.062 1 35.19 221 ASP B N 1
ATOM 3596 C CA . ASP B 1 221 ? 37.594 -0.42 11.125 1 35.19 221 ASP B CA 1
ATOM 3597 C C . ASP B 1 221 ? 38.188 -1.245 12.266 1 35.19 221 ASP B C 1
ATOM 3599 O O . ASP B 1 221 ? 38.625 -0.692 13.281 1 35.19 221 ASP B O 1
ATOM 3603 N N . GLY B 1 222 ? 38.062 -2.576 12.43 1 32.62 222 GLY B N 1
ATOM 3604 C CA . GLY B 1 222 ? 38.844 -3.123 13.531 1 32.62 222 GLY B CA 1
ATOM 3605 C C . GLY B 1 222 ? 40.344 -2.9 13.375 1 32.62 222 GLY B C 1
ATOM 3606 O O . GLY B 1 222 ? 41.125 -3.35 14.203 1 32.62 222 GLY B O 1
ATOM 3607 N N . CYS B 1 223 ? 40.969 -2.805 12.242 1 30.34 223 CYS B N 1
ATOM 3608 C CA . CYS B 1 223 ? 42.406 -2.703 12.359 1 30.34 223 CYS B CA 1
ATOM 3609 C C . CYS B 1 223 ? 42.812 -1.285 12.727 1 30.34 223 CYS B C 1
ATOM 3611 O O . CYS B 1 223 ? 43.969 -0.878 12.453 1 30.34 223 CYS B O 1
ATOM 3613 N N . VAL B 1 224 ? 42.156 -0.353 12.953 1 28.44 224 VAL B N 1
ATOM 3614 C CA . VAL B 1 224 ? 42.938 0.817 13.32 1 28.44 224 VAL B CA 1
ATOM 3615 C C . VAL B 1 224 ? 43.688 0.549 14.633 1 28.44 224 VAL B C 1
ATOM 3617 O O . VAL B 1 224 ? 44.906 0.738 14.719 1 28.44 224 VAL B O 1
ATOM 3620 N N . VAL B 1 225 ? 43.219 1.146 15.867 1 24.12 225 VAL B N 1
ATOM 3621 C CA . VAL B 1 225 ? 44 1.759 16.938 1 24.12 225 VAL B CA 1
ATOM 3622 C C . VAL B 1 225 ? 44.531 0.678 17.891 1 24.12 225 VAL B C 1
ATOM 3624 O O . VAL B 1 225 ? 43.75 0.017 18.578 1 24.12 225 VAL B O 1
ATOM 3627 N N . MET B 1 226 ? 45.25 -0.471 17.406 1 17.88 226 MET B N 1
ATOM 3628 C CA . MET B 1 226 ? 46.312 -0.622 18.391 1 17.88 226 MET B CA 1
ATOM 3629 C C . MET B 1 226 ? 47.438 0.344 18.094 1 17.88 226 MET B C 1
ATOM 3631 O O . MET B 1 226 ? 47.781 0.574 16.938 1 17.88 226 MET B O 1
#

Foldseek 3Di:
DDDPDDPVSVVVVQCVDPQLLLLVLLVVLLQLLQQLLLVLLVVVLVVLLVVLCVVLDDDDADDPQQLLCPPPPVRDDDSQLVSLLVSLLVFWDPVCSVVFRSSQARSSCSNPDSVSSLVSQFPPQDPCNVVDVCSNTPPNSSLSSQQTTNVHDDDPVLSVLQVVLSVVSVVCVVVSGHDLVSSVSSLVSSLVRCPDVSSPDDPVSNVVSVVSNDDVPVVVVVPPDD/DDDPDDPVSVVVVQCVDPQLLLLVLLVVLLQLLQLLLLVLLVVVLVVLLVVLCVVLDDDDADDPQQLLCPPPPVRDDDSQLVSLLVSLLVFWDPVCSVVFRSSQARSSCSNPDSVSSLVSQAPPADPCNVVDVCSNTPPNSSLSSQQTTNVHDDDPVLSVLQVVLVVVSVVCVVVSGHDLVSSVSSLVSSLVRCPDVSSPDDPVSNVVSVVSNDDPPVVVVVPDDD

Nearest PDB structures (foldseek):
  6ytj-assembly2_BBB  TM=3.051E-01  e=5.358E+00  Synechocystis sp. PCC 6803
  2rai-assembly1_A  TM=1.980E-01  e=9.140E+00  Homo sapiens
  6ysg-assembly1_A  TM=2.947E-01  e=8.555E+00  Synechocystis sp. PCC 6803 substr. Kazusa
  6ytj-assembly2_BBB  TM=2.155E-01  e=6.410E+00  Synechocystis sp. PCC 6803

Sequence (452 aa):
MGQLTSRQEIVNLETTNPQMRNWLCASIAIRETSKVLAVHVHRKISQIHKMMRRSVGSLPACQQNCSQFSGDPNKPWCRTCDRWGAEIAAICNPQYKPRITWSRLNSSQWPVNPYEVGRAFIPRAHRLYYKSAEFHEDLRFVLSFLENCSAVHLPRSLCEKAWQCHGRVKRKNVRMRMGSQELEETVSVMTELLSQEDLGDNEDVINKMQALLSDTETEMDGCVVMMGQLTSRQEIVNLETTNPQMRNWLCASIAIRETSKVLAVHVHRKISQIHKMMRRSVGSLPACQQNCSQFSGDPNKPWCRTCDRWGAEIAAICNPQYKPRITWSRLNSSQWPVNPYEVGRAFIPRAHRLYYKSAEFHEDLRFVLSFLENCSAVHLPRSLCEKAWQCHGRVKRKNVRMRMGSQELEETVSVMTELLSQEDLGDNEDVINKMQALLSDTETEMDGCVVM

Organism: NCBI:txid100452

InterPro domains:
  IPR027897 Protein of unknown function DUF4559 [PF15112] (19-195)

pLDDT: mean 87.71, std 14.85, range [17.88, 98.38]

Secondary structure (DSSP, 8-state):
-----SHHHHHHHHHHSHHHHHHHHHHHHHHHHHHHHHHHHHHHHHHHHHHHHHHH-S-PPPSS-GGGGTT-TTSPPPHHHHHHHHHHHHTB-TTTGGG--GGGS-GGGTTT-HHHHHHTTSTT--TTGGGSHHHHH-HHHHHHHHHHBTTS---HHHHHHHHHHHHHHHHTTTTT---HHHHHHHHHHHHHHHT-GGG---HHHHHHHHHTT--HHHHHGGGT--/-----SHHHHHHHHHHSHHHHHHHHHHHHHHHHHHHHHHHHHHHHHHHHHHHHHHH-S-PPPSS-GGGGTT-TTSPPPHHHHHHHHHHHHTB-TTTGGG--GGGS-GGGTTT-HHHHHHTT-TT--TTGGGSHHHHH-HHHHHHHHHHBTTS---HHHHHHHHHHHHHHHHTTTTT---HHHHHHHHHHHHHHHT-GGG---HHHHHHHHHTT---HHHHGGGS--